Protein AF-0000000076528790 (afdb_homodimer)

Organism: NCBI:txid131109

Solvent-accessible surface area (backbone atoms only — not comparable to full-atom values): 33211 Å² total; per-residue (Å²): 126,52,73,64,54,51,55,30,66,31,27,39,60,75,48,36,68,69,49,49,46,66,62,28,54,82,44,42,35,68,29,70,51,53,74,37,47,68,87,52,66,35,19,29,32,58,19,87,61,28,34,39,35,37,36,40,44,66,43,31,61,79,72,70,45,43,78,82,74,33,52,35,32,31,48,17,16,27,56,34,27,64,40,42,25,25,30,7,20,29,22,10,48,35,32,35,31,35,38,25,38,29,34,31,50,77,42,40,38,38,42,55,38,31,18,30,42,13,31,31,61,39,24,52,87,64,48,24,8,50,34,40,51,32,80,40,68,38,91,52,49,31,43,32,39,35,27,35,18,40,47,77,77,50,76,73,24,44,38,46,40,44,48,64,62,18,33,25,33,40,28,61,63,51,16,37,14,36,49,11,47,52,40,45,75,57,47,32,54,43,75,74,42,50,72,68,45,50,73,62,39,48,49,15,36,44,26,45,42,32,29,74,36,50,50,70,48,22,36,47,39,42,72,52,45,34,33,10,23,35,44,27,52,64,7,51,47,46,45,50,32,48,30,12,54,58,28,58,19,25,33,34,30,55,49,44,90,38,78,70,39,26,62,48,30,62,59,33,24,61,40,33,45,53,46,44,67,36,86,78,34,67,87,57,77,56,30,60,57,50,17,46,45,23,41,39,41,18,26,48,29,30,12,40,40,33,23,26,46,64,86,32,59,89,65,54,51,90,69,47,42,64,43,33,35,28,36,67,49,52,92,94,45,62,49,38,50,26,41,69,82,33,69,72,60,93,78,49,69,58,67,77,67,122,125,53,74,65,53,51,56,29,65,32,27,39,61,74,47,36,69,68,49,48,46,66,63,29,53,82,45,44,35,69,28,70,51,54,75,37,46,67,88,51,66,38,20,30,33,58,20,87,61,28,34,39,35,37,37,39,43,66,42,30,61,79,73,72,45,44,78,82,74,34,53,33,32,31,47,18,16,27,56,33,26,62,40,42,23,25,31,8,20,29,22,10,48,35,32,34,30,36,38,24,39,29,35,32,51,77,42,39,37,38,43,54,37,32,19,30,42,12,32,31,59,40,23,53,87,65,48,24,9,49,35,40,52,32,81,42,68,38,90,52,49,33,43,34,38,33,28,36,17,39,46,77,77,50,76,73,26,43,39,45,41,43,48,64,62,16,33,27,32,41,29,60,62,50,17,39,13,35,50,11,46,51,39,44,74,55,46,32,55,43,76,73,43,50,71,70,44,50,74,62,40,49,49,15,35,45,27,45,42,33,29,74,38,50,48,70,47,20,35,47,39,42,73,53,47,35,33,10,22,34,42,27,52,64,8,49,46,46,46,50,32,49,30,13,54,59,27,58,19,24,33,34,29,55,49,46,90,37,78,72,39,25,62,48,32,62,59,32,22,61,41,34,46,52,46,45,68,38,85,78,34,66,85,57,78,57,31,61,58,50,17,47,46,23,41,39,42,18,26,48,29,29,14,39,40,33,21,28,47,63,86,31,60,88,65,54,50,91,69,47,41,64,43,34,35,30,34,67,48,52,94,93,46,65,47,37,50,26,42,70,82,33,69,71,61,93,78,49,70,57,65,78,69,118

Sequence (708 aa):
MSTAEALRARTVAELGEEGLLALIAPRLPHAPGELVGSGDDCAVLSQPDARAVVSTDVLVEGHHFRTAWSTGRDVGRRAAAQNLADAAAMGARPTALVVGLVLPMTTRAGWVEDLASGLAEGCAPCGAGVVGGDLSAGESLVIAVTVLGDLEGRAPVLRSGARPGDAVVHAGTLGRSAAGLALLSAGAAAQGAARALSPVGRQCVEVFRAPRPPLAAGPALAACGAGAMMDVSDSLLRDAGRIARASGVVIDLEEPGRGALAGDLEALEPVAAELAGLPAVPPEPDPRALARRWVLTGGEDHGLLATVPPEAVPDLPDGARVIGSVRAPRDGEGARLLIDGAEPGPGAGWDHFGMSTAEALRARTVAELGEEGLLALIAPRLPHAPGELVGSGDDCAVLSQPDARAVVSTDVLVEGHHFRTAWSTGRDVGRRAAAQNLADAAAMGARPTALVVGLVLPMTTRAGWVEDLASGLAEGCAPCGAGVVGGDLSAGESLVIAVTVLGDLEGRAPVLRSGARPGDAVVHAGTLGRSAAGLALLSAGAAAQGAARALSPVGRQCVEVFRAPRPPLAAGPALAACGAGAMMDVSDSLLRDAGRIARASGVVIDLEEPGRGALAGDLEALEPVAAELAGLPAVPPEPDPRALARRWVLTGGEDHGLLATVPPEAVPDLPDGARVIGSVRAPRDGEGARLLIDGAEPGPGAGWDHFG

pLDDT: mean 93.61, std 11.08, range [26.19, 98.94]

Structure (mmCIF, N/CA/C/O backbone):
data_AF-0000000076528790-model_v1
#
loop_
_entity.id
_entity.type
_entity.pdbx_description
1 polymer 'Thiamine-monophosphate kinase'
#
loop_
_atom_site.group_PDB
_atom_site.id
_atom_site.type_symbol
_atom_site.label_atom_id
_atom_site.label_alt_id
_atom_site.label_comp_id
_atom_site.label_asym_id
_atom_site.label_entity_id
_atom_site.label_seq_id
_atom_site.pdbx_PDB_ins_code
_atom_site.Cartn_x
_atom_site.Cartn_y
_atom_site.Cartn_z
_atom_site.occupancy
_atom_site.B_iso_or_equiv
_atom_site.auth_seq_id
_atom_site.auth_comp_id
_atom_site.auth_asym_id
_atom_site.auth_atom_id
_atom_site.pdbx_PDB_model_num
ATOM 1 N N . MET A 1 1 ? 18.203 16.609 -29.078 1 63.22 1 MET A N 1
ATOM 2 C CA . MET A 1 1 ? 17.375 15.906 -28.094 1 63.22 1 MET A CA 1
ATOM 3 C C . MET A 1 1 ? 16.016 16.578 -27.953 1 63.22 1 MET A C 1
ATOM 5 O O . MET A 1 1 ? 15.93 17.781 -27.766 1 63.22 1 MET A O 1
ATOM 9 N N . SER A 1 2 ? 15.016 15.883 -28.297 1 80.75 2 SER A N 1
ATOM 10 C CA . SER A 1 2 ? 13.664 16.422 -28.203 1 80.75 2 SER A CA 1
ATOM 11 C C . SER A 1 2 ? 13.344 16.844 -26.766 1 80.75 2 SER A C 1
ATOM 13 O O . SER A 1 2 ? 14.031 16.422 -25.828 1 80.75 2 SER A O 1
ATOM 15 N N . THR A 1 3 ? 12.461 17.844 -26.656 1 80.44 3 THR A N 1
ATOM 16 C CA . THR A 1 3 ? 12.031 18.297 -25.328 1 80.44 3 THR A CA 1
ATOM 17 C C . THR A 1 3 ? 11.633 17.109 -24.453 1 80.44 3 THR A C 1
ATOM 19 O O . THR A 1 3 ? 11.961 17.062 -23.266 1 80.44 3 THR A O 1
ATOM 22 N N . ALA A 1 4 ? 11.148 16.219 -25.125 1 82.12 4 ALA A N 1
ATOM 23 C CA . ALA A 1 4 ? 10.727 15.023 -24.406 1 82.12 4 ALA A CA 1
ATOM 24 C C . ALA A 1 4 ? 11.93 14.211 -23.938 1 82.12 4 ALA A C 1
ATOM 26 O O . ALA A 1 4 ? 11.953 13.719 -22.812 1 82.12 4 ALA A O 1
ATOM 27 N N . GLU A 1 5 ? 12.852 14.07 -24.75 1 83.31 5 GLU A N 1
ATOM 28 C CA . GLU A 1 5 ? 14.047 13.32 -24.406 1 83.31 5 GLU A CA 1
ATOM 29 C C . GLU A 1 5 ? 14.828 14.023 -23.297 1 83.31 5 GLU A C 1
ATOM 31 O O . GLU A 1 5 ? 15.391 13.367 -22.406 1 83.31 5 GLU A O 1
ATOM 36 N N . ALA A 1 6 ? 14.773 15.367 -23.312 1 86.25 6 ALA A N 1
ATOM 37 C CA . ALA A 1 6 ? 15.469 16.156 -22.281 1 86.25 6 ALA A CA 1
ATOM 38 C C . ALA A 1 6 ? 14.805 15.984 -20.922 1 86.25 6 ALA A C 1
ATOM 40 O O . ALA A 1 6 ? 15.492 15.844 -19.906 1 86.25 6 ALA A O 1
ATOM 41 N N . LEU A 1 7 ? 13.547 15.922 -20.953 1 87.25 7 LEU A N 1
ATOM 42 C CA . LEU A 1 7 ? 12.789 15.742 -19.719 1 87.25 7 LEU A CA 1
ATOM 43 C C . LEU A 1 7 ? 13.039 14.359 -19.125 1 87.25 7 LEU A C 1
ATOM 45 O O . LEU A 1 7 ? 13.25 14.219 -17.922 1 87.25 7 LEU A O 1
ATOM 49 N N . ARG A 1 8 ? 13.156 13.383 -19.969 1 90.44 8 ARG A N 1
ATOM 50 C CA . ARG A 1 8 ? 13.344 12 -19.547 1 90.44 8 ARG A CA 1
ATOM 51 C C . ARG A 1 8 ? 14.75 11.789 -18.984 1 90.44 8 ARG A C 1
ATOM 53 O O . ARG A 1 8 ? 14.969 10.875 -18.188 1 90.44 8 ARG A O 1
ATOM 60 N N . ALA A 1 9 ? 15.617 12.547 -19.391 1 93.5 9 ALA A N 1
ATOM 61 C CA . ALA A 1 9 ? 17 12.398 -18.969 1 93.5 9 ALA A CA 1
ATOM 62 C C . ALA A 1 9 ? 17.25 13.062 -17.625 1 93.5 9 ALA A C 1
ATOM 64 O O . ALA A 1 9 ? 18.25 12.812 -16.969 1 93.5 9 ALA A O 1
ATOM 65 N N . ARG A 1 10 ? 16.297 13.922 -17.172 1 95.31 10 ARG A N 1
ATOM 66 C CA . ARG A 1 10 ? 16.422 14.578 -15.875 1 95.31 10 ARG A CA 1
ATOM 67 C C . ARG A 1 10 ? 16.25 13.578 -14.734 1 95.31 10 ARG A C 1
ATOM 69 O O . ARG A 1 10 ? 15.562 12.562 -14.898 1 95.31 10 ARG A O 1
ATOM 76 N N . THR A 1 11 ? 16.922 13.859 -13.648 1 96.75 11 THR A N 1
ATOM 77 C CA . THR A 1 11 ? 16.75 13.039 -12.453 1 96.75 11 THR A CA 1
ATOM 78 C C . THR A 1 11 ? 15.516 13.461 -11.664 1 96.75 11 THR A C 1
ATOM 80 O O . THR A 1 11 ? 14.969 14.539 -11.898 1 96.75 11 THR A O 1
ATOM 83 N N . VAL A 1 12 ? 15.094 12.594 -10.758 1 95.19 12 VAL A N 1
ATOM 84 C CA . VAL A 1 12 ? 13.984 12.875 -9.859 1 95.19 12 VAL A CA 1
ATOM 85 C C . VAL A 1 12 ? 14.289 14.125 -9.039 1 95.19 12 VAL A C 1
ATOM 87 O O . VAL A 1 12 ? 13.406 14.961 -8.82 1 95.19 12 VAL A O 1
ATOM 90 N N . ALA A 1 13 ? 15.5 14.266 -8.672 1 94.81 13 ALA A N 1
ATOM 91 C CA . ALA A 1 13 ? 15.922 15.445 -7.914 1 94.81 13 ALA A CA 1
ATOM 92 C C . ALA A 1 13 ? 15.703 16.719 -8.719 1 94.81 13 ALA A C 1
ATOM 94 O O . ALA A 1 13 ? 15.234 17.719 -8.188 1 94.81 13 ALA A O 1
ATOM 95 N N . GLU A 1 14 ? 16.031 16.641 -9.93 1 95.38 14 GLU A N 1
ATOM 96 C CA . GLU A 1 14 ? 15.961 17.812 -10.805 1 95.38 14 GLU A CA 1
ATOM 97 C C . GLU A 1 14 ? 14.516 18.156 -11.156 1 95.38 14 GLU A C 1
ATOM 99 O O . GLU A 1 14 ? 14.141 19.328 -11.242 1 95.38 14 GLU A O 1
ATOM 104 N N . LEU A 1 15 ? 13.766 17.172 -11.359 1 94.31 15 LEU A N 1
ATOM 105 C CA . LEU A 1 15 ? 12.398 17.359 -11.836 1 94.31 15 LEU A CA 1
ATOM 106 C C . LEU A 1 15 ? 11.469 17.75 -10.688 1 94.31 15 LEU A C 1
ATOM 108 O O . LEU A 1 15 ? 10.508 18.5 -10.883 1 94.31 15 LEU A O 1
ATOM 112 N N . GLY A 1 16 ? 11.75 17.219 -9.492 1 93.31 16 GLY A N 1
ATOM 113 C CA . GLY A 1 16 ? 10.875 17.438 -8.352 1 93.31 16 GLY A CA 1
ATOM 114 C C . GLY A 1 16 ? 9.602 16.609 -8.414 1 93.31 16 GLY A C 1
ATOM 115 O O . GLY A 1 16 ? 9.32 15.969 -9.43 1 93.31 16 GLY A O 1
ATOM 116 N N . GLU A 1 17 ? 8.867 16.672 -7.34 1 92.12 17 GLU A N 1
ATOM 117 C CA . GLU A 1 17 ? 7.656 15.859 -7.215 1 92.12 17 GLU A CA 1
ATOM 118 C C . GLU A 1 17 ? 6.602 16.281 -8.234 1 92.12 17 GLU A C 1
ATOM 120 O O . GLU A 1 17 ? 6.027 15.438 -8.93 1 92.12 17 GLU A O 1
ATOM 125 N N . GLU A 1 18 ? 6.324 17.484 -8.289 1 90.5 18 GLU A N 1
ATOM 126 C CA . GLU A 1 18 ? 5.305 17.984 -9.203 1 90.5 18 GLU A CA 1
ATOM 127 C C . GLU A 1 18 ? 5.648 17.656 -10.648 1 90.5 18 GLU A C 1
ATOM 129 O O . GLU A 1 18 ? 4.777 17.25 -11.422 1 90.5 18 GLU A O 1
ATOM 134 N N . GLY A 1 19 ? 6.891 17.906 -11.008 1 93.88 19 GLY A N 1
ATOM 135 C CA . GLY A 1 19 ? 7.328 17.562 -12.352 1 93.88 19 GLY A CA 1
ATOM 136 C C . GLY A 1 19 ? 7.211 16.078 -12.672 1 93.88 19 GLY A C 1
ATOM 137 O O . GLY A 1 19 ? 6.797 15.711 -13.766 1 93.88 19 GLY A O 1
ATOM 138 N N . LEU A 1 20 ? 7.543 15.273 -11.719 1 95.75 20 LEU A N 1
ATOM 139 C CA . LEU A 1 20 ? 7.473 13.828 -11.906 1 95.75 20 LEU A CA 1
ATOM 140 C C . LEU A 1 20 ? 6.027 13.367 -12.062 1 95.75 20 LEU A C 1
ATOM 142 O O . LEU A 1 20 ? 5.723 12.547 -12.922 1 95.75 20 LEU A O 1
ATOM 146 N N . LEU A 1 21 ? 5.152 13.914 -11.266 1 94.56 21 LEU A N 1
ATOM 147 C CA . LEU A 1 21 ? 3.736 13.57 -11.344 1 94.56 21 LEU A CA 1
ATOM 148 C C . LEU A 1 21 ? 3.152 13.969 -12.695 1 94.56 21 LEU A C 1
ATOM 150 O O . LEU A 1 21 ? 2.359 13.227 -13.281 1 94.56 21 LEU A O 1
ATOM 154 N N . ALA A 1 22 ? 3.533 15.102 -13.141 1 94.31 22 ALA A N 1
ATOM 155 C CA . ALA A 1 22 ? 3.061 15.562 -14.445 1 94.31 22 ALA A CA 1
ATOM 156 C C . ALA A 1 22 ? 3.486 14.602 -15.555 1 94.31 22 ALA A C 1
ATOM 158 O O . ALA A 1 22 ? 2.762 14.422 -16.531 1 94.31 22 ALA A O 1
ATOM 159 N N . LEU A 1 23 ? 4.609 14.039 -15.352 1 94.94 23 LEU A N 1
ATOM 160 C CA . LEU A 1 23 ? 5.168 13.133 -16.344 1 94.94 23 LEU A CA 1
ATOM 161 C C . LEU A 1 23 ? 4.449 11.789 -16.328 1 94.94 23 LEU A C 1
ATOM 163 O O . LEU A 1 23 ? 4.195 11.195 -17.375 1 94.94 23 LEU A O 1
ATOM 167 N N . ILE A 1 24 ? 4.016 11.297 -15.172 1 96.38 24 ILE A N 1
ATOM 168 C CA . ILE A 1 24 ? 3.562 9.914 -15.086 1 96.38 24 ILE A CA 1
ATOM 169 C C . ILE A 1 24 ? 2.037 9.867 -15.086 1 96.38 24 ILE A C 1
ATOM 171 O O . ILE A 1 24 ? 1.439 8.883 -15.523 1 96.38 24 ILE A O 1
ATOM 175 N N . ALA A 1 25 ? 1.4 10.906 -14.703 1 94.75 25 ALA A N 1
ATOM 176 C CA . ALA A 1 25 ? -0.048 10.914 -14.516 1 94.75 25 ALA A CA 1
ATOM 177 C C . ALA A 1 25 ? -0.774 10.547 -15.805 1 94.75 25 ALA A C 1
ATOM 179 O O . ALA A 1 25 ? -1.688 9.719 -15.797 1 94.75 25 ALA A O 1
ATOM 180 N N . PRO A 1 26 ? -0.364 11.07 -16.906 1 95.62 26 PRO A N 1
ATOM 181 C CA . PRO A 1 26 ? -1.082 10.781 -18.156 1 95.62 26 PRO A CA 1
ATOM 182 C C . PRO A 1 26 ? -0.95 9.32 -18.578 1 95.62 26 PRO A C 1
ATOM 184 O O . PRO A 1 26 ? -1.69 8.859 -19.453 1 95.62 26 PRO A O 1
ATOM 187 N N . ARG A 1 27 ? -0.041 8.57 -18.031 1 96.94 27 ARG A N 1
ATOM 188 C CA . ARG A 1 27 ? 0.221 7.191 -18.422 1 96.94 27 ARG A CA 1
ATOM 189 C C . ARG A 1 27 ? -0.619 6.215 -17.609 1 96.94 27 ARG A C 1
ATOM 191 O O . ARG A 1 27 ? -0.752 5.043 -17.984 1 96.94 27 ARG A O 1
ATOM 198 N N . LEU A 1 28 ? -1.114 6.668 -16.547 1 97.75 28 LEU A N 1
ATOM 199 C CA . LEU A 1 28 ? -1.806 5.773 -15.617 1 97.75 28 LEU A CA 1
ATOM 200 C C . LEU A 1 28 ? -3.275 5.629 -16 1 97.75 28 LEU A C 1
ATOM 202 O O . LEU A 1 28 ? -3.965 6.625 -16.219 1 97.75 28 LEU A O 1
ATOM 206 N N . PRO A 1 29 ? -3.713 4.391 -16.094 1 98 29 PRO A N 1
ATOM 207 C CA . PRO A 1 29 ? -5.094 4.156 -16.516 1 98 29 PRO A CA 1
ATOM 208 C C . PRO A 1 29 ? -6.109 4.453 -15.414 1 98 29 PRO A C 1
ATOM 210 O O . PRO A 1 29 ? -5.801 4.305 -14.227 1 98 29 PRO A O 1
ATOM 213 N N . HIS A 1 30 ? -7.301 4.812 -15.805 1 97.38 30 HIS A N 1
ATOM 214 C CA . HIS A 1 30 ? -8.438 4.953 -14.898 1 97.38 30 HIS A CA 1
ATOM 215 C C . HIS A 1 30 ? -9.086 3.602 -14.617 1 97.38 30 HIS A C 1
ATOM 217 O O . HIS A 1 30 ? -9.055 2.703 -15.461 1 97.38 30 HIS A O 1
ATOM 223 N N . ALA A 1 31 ? -9.57 3.465 -13.422 1 97.06 31 ALA A N 1
ATOM 224 C CA . ALA A 1 31 ? -10.32 2.264 -13.07 1 97.06 31 ALA A CA 1
ATOM 225 C C . ALA A 1 31 ? -11.781 2.387 -13.5 1 97.06 31 ALA A C 1
ATOM 227 O O . ALA A 1 31 ? -12.328 3.488 -13.539 1 97.06 31 ALA A O 1
ATOM 228 N N . PRO A 1 32 ? -12.32 1.122 -13.703 1 92.25 32 PRO A N 1
ATOM 229 C CA . PRO A 1 32 ? -13.781 1.163 -13.812 1 92.25 32 PRO A CA 1
ATOM 230 C C . PRO A 1 32 ? -14.453 1.572 -12.508 1 92.25 32 PRO A C 1
ATOM 232 O O . PRO A 1 32 ? -14 1.188 -11.43 1 92.25 32 PRO A O 1
ATOM 235 N N . GLY A 1 33 ? -15.25 2.436 -12.461 1 95.81 33 GLY A N 1
ATOM 236 C CA . GLY A 1 33 ? -15.961 2.832 -11.258 1 95.81 33 GLY A CA 1
ATOM 237 C C . GLY A 1 33 ? -15.234 3.895 -10.453 1 95.81 33 GLY A C 1
ATOM 238 O O . GLY A 1 33 ? -15.508 4.078 -9.266 1 95.81 33 GLY A O 1
ATOM 239 N N . GLU A 1 34 ? -14.203 4.348 -11.031 1 97.81 34 GLU A N 1
ATOM 240 C CA . GLU A 1 34 ? -13.492 5.461 -10.406 1 97.81 34 GLU A CA 1
ATOM 241 C C . GLU A 1 34 ? -14.391 6.691 -10.289 1 97.81 34 GLU A C 1
ATOM 243 O O . GLU A 1 34 ? -14.703 7.332 -11.289 1 97.81 34 GLU A O 1
ATOM 248 N N . LEU A 1 35 ? -14.828 6.984 -9.094 1 98.38 35 LEU A N 1
ATOM 249 C CA . LEU A 1 35 ? -15.695 8.125 -8.844 1 98.38 35 LEU A CA 1
ATOM 250 C C . LEU A 1 35 ? -14.883 9.383 -8.57 1 98.38 35 LEU A C 1
ATOM 252 O O . LEU A 1 35 ? -15.258 10.484 -8.984 1 98.38 35 LEU A O 1
ATOM 256 N N . VAL A 1 36 ? -13.883 9.312 -7.75 1 97.88 36 VAL A N 1
ATOM 257 C CA . VAL A 1 36 ? -12.852 10.312 -7.504 1 97.88 36 VAL A CA 1
ATOM 258 C C . VAL A 1 36 ? -11.477 9.711 -7.762 1 97.88 36 VAL A C 1
ATOM 260 O O . VAL A 1 36 ? -11.125 8.672 -7.191 1 97.88 36 VAL A O 1
ATOM 263 N N . GLY A 1 37 ? -10.742 10.234 -8.688 1 94.5 37 GLY A N 1
ATOM 264 C CA . GLY A 1 37 ? -9.406 9.742 -9.016 1 94.5 37 GLY A CA 1
ATOM 265 C C . GLY A 1 37 ? -8.305 10.461 -8.258 1 94.5 37 GLY A C 1
ATOM 266 O O . GLY A 1 37 ? -8.547 11.008 -7.176 1 94.5 37 GLY A O 1
ATOM 267 N N . SER A 1 38 ? -7.133 10.414 -8.789 1 92.69 38 SER A N 1
ATOM 268 C CA . SER A 1 38 ? -5.973 11.07 -8.195 1 92.69 38 SER A CA 1
ATOM 269 C C . SER A 1 38 ? -6.168 12.586 -8.117 1 92.69 38 SER A C 1
ATOM 271 O O . SER A 1 38 ? -6.715 13.188 -9.047 1 92.69 38 SER A O 1
ATOM 273 N N . GLY A 1 39 ? -5.691 13.172 -6.992 1 92.25 39 GLY A N 1
ATOM 274 C CA . GLY A 1 39 ? -5.754 14.617 -6.879 1 92.25 39 GLY A CA 1
ATOM 275 C C . GLY A 1 39 ? -6.363 15.086 -5.574 1 92.25 39 GLY A C 1
ATOM 276 O O . GLY A 1 39 ? -6.262 16.266 -5.223 1 92.25 39 GLY A O 1
ATOM 277 N N . ASP A 1 40 ? -7.051 14.219 -4.902 1 97.44 40 ASP A N 1
ATOM 278 C CA . ASP A 1 40 ? -7.598 14.461 -3.57 1 97.44 40 ASP A CA 1
ATOM 279 C C . ASP A 1 40 ? -6.891 13.602 -2.521 1 97.44 40 ASP A C 1
ATOM 281 O O . ASP A 1 40 ? -5.918 12.914 -2.828 1 97.44 40 ASP A O 1
ATOM 285 N N . ASP A 1 41 ? -7.32 13.727 -1.273 1 98.06 41 ASP A N 1
ATOM 286 C CA . ASP A 1 41 ? -6.656 12.977 -0.211 1 98.06 41 ASP A CA 1
ATOM 287 C C . ASP A 1 41 ? -6.816 11.477 -0.417 1 98.06 41 ASP A C 1
ATOM 289 O O . ASP A 1 41 ? -5.957 10.688 -0.01 1 98.06 41 ASP A O 1
ATOM 293 N N . CYS A 1 42 ? -7.953 11.078 -0.999 1 98.69 42 CYS A N 1
ATOM 294 C CA . CYS A 1 42 ? -8.219 9.695 -1.364 1 98.69 42 CYS A CA 1
ATOM 295 C C . CYS A 1 42 ? -8.883 9.609 -2.732 1 98.69 42 CYS A C 1
ATOM 297 O O . CYS A 1 42 ? -9.508 10.57 -3.186 1 98.69 42 CYS A O 1
ATOM 299 N N . ALA A 1 43 ? -8.688 8.477 -3.367 1 98.75 43 ALA A N 1
ATOM 300 C CA . ALA A 1 43 ? -9.609 8.078 -4.43 1 98.75 43 ALA A CA 1
ATOM 301 C C . ALA A 1 43 ? -10.883 7.473 -3.855 1 98.75 43 ALA A C 1
ATOM 303 O O . ALA A 1 43 ? -10.906 7.023 -2.705 1 98.75 43 ALA A O 1
ATOM 304 N N . VAL A 1 44 ? -11.922 7.566 -4.613 1 98.81 44 VAL A N 1
ATOM 305 C CA . VAL A 1 44 ? -13.18 6.906 -4.273 1 98.81 44 VAL A CA 1
ATOM 306 C C . VAL A 1 44 ? -13.586 5.957 -5.398 1 98.81 44 VAL A C 1
ATOM 308 O O . VAL A 1 44 ? -13.68 6.363 -6.559 1 98.81 44 VAL A O 1
ATOM 311 N N . LEU A 1 45 ? -13.773 4.73 -5.035 1 98.44 45 LEU A N 1
ATOM 312 C CA . LEU A 1 45 ? -14.094 3.688 -6 1 98.44 45 LEU A CA 1
ATOM 313 C C . LEU A 1 45 ? -15.469 3.094 -5.715 1 98.44 45 LEU A C 1
ATOM 315 O O . LEU A 1 45 ? -15.82 2.854 -4.559 1 98.44 45 LEU A O 1
ATOM 319 N N . SER A 1 46 ? -16.203 2.871 -6.789 1 98 46 SER A N 1
ATOM 320 C CA . SER A 1 46 ? -17.438 2.096 -6.645 1 98 46 SER A CA 1
ATOM 321 C C . SER A 1 46 ? -17.125 0.644 -6.285 1 98 46 SER A C 1
ATOM 323 O O . SER A 1 46 ? -16.188 0.052 -6.812 1 98 46 SER A O 1
ATOM 325 N N . GLN A 1 47 ? -17.844 0.128 -5.336 1 96.81 47 GLN A N 1
ATOM 326 C CA . GLN A 1 47 ? -17.859 -1.278 -4.945 1 96.81 47 GLN A CA 1
ATOM 327 C C . GLN A 1 47 ? -19.266 -1.851 -5.004 1 96.81 47 GLN A C 1
ATOM 329 O O . GLN A 1 47 ? -19.891 -2.08 -3.967 1 96.81 47 GLN A O 1
ATOM 334 N N . PRO A 1 48 ? -19.719 -2.176 -6.145 1 94.81 48 PRO A N 1
ATOM 335 C CA . PRO A 1 48 ? -21.125 -2.51 -6.312 1 94.81 48 PRO A CA 1
ATOM 336 C C . PRO A 1 48 ? -21.547 -3.73 -5.496 1 94.81 48 PRO A C 1
ATOM 338 O O . PRO A 1 48 ? -22.719 -3.861 -5.129 1 94.81 48 PRO A O 1
ATOM 341 N N . ASP A 1 49 ? -20.672 -4.594 -5.227 1 93.69 49 ASP A N 1
ATOM 342 C CA . ASP A 1 49 ? -20.969 -5.801 -4.461 1 93.69 49 ASP A CA 1
ATOM 343 C C . ASP A 1 49 ? -20.922 -5.527 -2.961 1 93.69 49 ASP A C 1
ATOM 345 O O . ASP A 1 49 ? -20.984 -6.457 -2.152 1 93.69 49 ASP A O 1
ATOM 349 N N . ALA A 1 50 ? -20.734 -4.367 -2.494 1 96.94 50 ALA A N 1
ATOM 350 C CA . ALA A 1 50 ? -20.656 -3.893 -1.115 1 96.94 50 ALA A CA 1
ATOM 351 C C . ALA A 1 50 ? -19.516 -4.574 -0.362 1 96.94 50 ALA A C 1
ATOM 353 O O . ALA A 1 50 ? -19.578 -4.711 0.862 1 96.94 50 ALA A O 1
ATOM 354 N N . ARG A 1 51 ? -18.562 -5.098 -1.047 1 98 51 ARG A N 1
ATOM 355 C CA . ARG A 1 51 ? -17.344 -5.656 -0.491 1 98 51 ARG A CA 1
ATOM 356 C C . ARG A 1 51 ? -16.125 -5.195 -1.281 1 98 51 ARG A C 1
ATOM 358 O O . ARG A 1 51 ? -16.234 -4.863 -2.463 1 98 51 ARG A O 1
ATOM 365 N N . ALA A 1 52 ? -15.023 -5.172 -0.624 1 97.06 52 ALA A N 1
ATOM 366 C CA . ALA A 1 52 ? -13.742 -4.926 -1.277 1 97.06 52 ALA A CA 1
ATOM 367 C C . ALA A 1 52 ? -12.75 -6.051 -0.988 1 97.06 52 ALA A C 1
ATOM 369 O O . ALA A 1 52 ? -12.562 -6.438 0.167 1 97.06 52 ALA A O 1
ATOM 370 N N . VAL A 1 53 ? -12.227 -6.668 -2.002 1 98.38 53 VAL A N 1
ATOM 371 C CA . VAL A 1 53 ? -11.055 -7.539 -1.906 1 98.38 53 VAL A CA 1
ATOM 372 C C . VAL A 1 53 ? -9.781 -6.699 -1.942 1 98.38 53 VAL A C 1
ATOM 374 O O . VAL A 1 53 ? -9.617 -5.848 -2.818 1 98.38 53 VAL A O 1
ATOM 377 N N . VAL A 1 54 ? -8.852 -6.91 -0.949 1 98.81 54 VAL A N 1
ATOM 378 C CA . VAL A 1 54 ? -7.711 -6.004 -0.883 1 98.81 54 VAL A CA 1
ATOM 379 C C . VAL A 1 54 ? -6.457 -6.777 -0.485 1 98.81 54 VAL A C 1
ATOM 381 O O . VAL A 1 54 ? -6.512 -7.668 0.367 1 98.81 54 VAL A O 1
ATOM 384 N N . SER A 1 55 ? -5.344 -6.555 -1.096 1 98.75 55 SER A N 1
ATOM 385 C CA . SER A 1 55 ? -4.027 -7.074 -0.744 1 98.75 55 SER A CA 1
ATOM 386 C C . SER A 1 55 ? -2.928 -6.078 -1.101 1 98.75 55 SER A C 1
ATOM 388 O O . SER A 1 55 ? -3.156 -5.145 -1.87 1 98.75 55 SER A O 1
ATOM 390 N N . THR A 1 56 ? -1.797 -6.18 -0.471 1 98.81 56 THR A N 1
ATOM 391 C CA . THR A 1 56 ? -0.663 -5.316 -0.791 1 98.81 56 THR A CA 1
ATOM 392 C C . THR A 1 56 ? 0.627 -6.129 -0.868 1 98.81 56 THR A C 1
ATOM 394 O O . THR A 1 56 ? 0.789 -7.117 -0.149 1 98.81 56 THR A O 1
ATOM 397 N N . ASP A 1 57 ? 1.5 -5.742 -1.751 1 98.31 57 ASP A N 1
ATOM 398 C CA . ASP A 1 57 ? 2.836 -6.312 -1.902 1 98.31 57 ASP A CA 1
ATOM 399 C C . ASP A 1 57 ? 3.873 -5.219 -2.148 1 98.31 57 ASP A C 1
ATOM 401 O O . ASP A 1 57 ? 3.557 -4.172 -2.721 1 98.31 57 ASP A O 1
ATOM 405 N N . VAL A 1 58 ? 5.094 -5.535 -1.739 1 98.5 58 VAL A N 1
ATOM 406 C CA . VAL A 1 58 ? 6.195 -4.609 -1.991 1 98.5 58 VAL A CA 1
ATOM 407 C C . VAL A 1 58 ? 7.246 -5.285 -2.873 1 98.5 58 VAL A C 1
ATOM 409 O O . VAL A 1 58 ? 7.512 -6.48 -2.725 1 98.5 58 VAL A O 1
ATOM 412 N N . LEU A 1 59 ? 7.781 -4.551 -3.818 1 98.62 59 LEU A N 1
ATOM 413 C CA . LEU A 1 59 ? 8.938 -4.934 -4.617 1 98.62 59 LEU A CA 1
ATOM 414 C C . LEU A 1 59 ? 10.148 -4.07 -4.281 1 98.62 59 LEU A C 1
ATOM 416 O O . LEU A 1 59 ? 10.07 -2.84 -4.328 1 98.62 59 LEU A O 1
ATOM 420 N N . VAL A 1 60 ? 11.211 -4.703 -3.973 1 98.5 60 VAL A N 1
ATOM 421 C CA . VAL A 1 60 ? 12.422 -4.016 -3.545 1 98.5 60 VAL A CA 1
ATOM 422 C C . VAL A 1 60 ? 13.562 -4.32 -4.516 1 98.5 60 VAL A C 1
ATOM 424 O O . VAL A 1 60 ? 13.844 -5.488 -4.797 1 98.5 60 VAL A O 1
ATOM 427 N N . GLU A 1 61 ? 14.172 -3.271 -5.008 1 97.94 61 GLU A N 1
ATOM 428 C CA . GLU A 1 61 ? 15.336 -3.473 -5.863 1 97.94 61 GLU A CA 1
ATOM 429 C C . GLU A 1 61 ? 16.406 -4.32 -5.164 1 97.94 61 GLU A C 1
ATOM 431 O O . GLU A 1 61 ? 16.703 -4.102 -3.99 1 97.94 61 GLU A O 1
ATOM 436 N N . GLY A 1 62 ? 16.953 -5.262 -5.922 1 96.31 62 GLY A N 1
ATOM 437 C CA . GLY A 1 62 ? 17.969 -6.148 -5.375 1 96.31 62 GLY A CA 1
ATOM 438 C C . GLY A 1 62 ? 17.391 -7.418 -4.777 1 96.31 62 GLY A C 1
ATOM 439 O O . GLY A 1 62 ? 18.125 -8.383 -4.543 1 96.31 62 GLY A O 1
ATOM 440 N N . HIS A 1 63 ? 16.141 -7.41 -4.527 1 96.06 63 HIS A N 1
ATOM 441 C CA . HIS A 1 63 ? 15.477 -8.57 -3.941 1 96.06 63 HIS A CA 1
ATOM 442 C C . HIS A 1 63 ? 14.438 -9.148 -4.895 1 96.06 63 HIS A C 1
ATOM 444 O O . HIS A 1 63 ? 14.367 -10.367 -5.074 1 96.06 63 HIS A O 1
ATOM 450 N N . HIS A 1 64 ? 13.711 -8.312 -5.547 1 97.12 64 HIS A N 1
ATOM 451 C CA . HIS A 1 64 ? 12.633 -8.758 -6.422 1 97.12 64 HIS A CA 1
ATOM 452 C C . HIS A 1 64 ? 12.953 -8.461 -7.887 1 97.12 64 HIS A C 1
ATOM 454 O O . HIS A 1 64 ? 12.406 -9.094 -8.789 1 97.12 64 HIS A O 1
ATOM 460 N N . PHE A 1 65 ? 13.742 -7.477 -8.102 1 97.06 65 PHE A N 1
ATOM 461 C CA . PHE A 1 65 ? 14.227 -7.09 -9.422 1 97.06 65 PHE A CA 1
ATOM 462 C C . PHE A 1 65 ? 15.57 -6.383 -9.312 1 97.06 65 PHE A C 1
ATOM 464 O O . PHE A 1 65 ? 16 -6.016 -8.219 1 97.06 65 PHE A O 1
ATOM 471 N N . ARG A 1 66 ? 16.266 -6.277 -10.43 1 96.69 66 ARG A N 1
ATOM 472 C CA . ARG A 1 66 ? 17.453 -5.457 -10.586 1 96.69 66 ARG A CA 1
ATOM 473 C C . ARG A 1 66 ? 17.328 -4.539 -11.797 1 96.69 66 ARG A C 1
ATOM 475 O O . ARG A 1 66 ? 16.844 -4.949 -12.852 1 96.69 66 ARG A O 1
ATOM 482 N N . THR A 1 67 ? 17.859 -3.361 -11.57 1 95.81 67 THR A N 1
ATOM 483 C CA . THR A 1 67 ? 17.781 -2.404 -12.664 1 95.81 67 THR A CA 1
ATOM 484 C C . THR A 1 67 ? 18.734 -2.801 -13.797 1 95.81 67 THR A C 1
ATOM 486 O O . THR A 1 67 ? 18.547 -2.383 -14.938 1 95.81 67 THR A O 1
ATOM 489 N N . ALA A 1 68 ? 19.688 -3.686 -13.547 1 94.5 68 ALA A N 1
ATOM 490 C CA . ALA A 1 68 ? 20.578 -4.207 -14.57 1 94.5 68 ALA A CA 1
ATOM 491 C C . ALA A 1 68 ? 19.875 -5.262 -15.43 1 94.5 68 ALA A C 1
ATOM 493 O O . ALA A 1 68 ? 20.328 -5.57 -16.531 1 94.5 68 ALA A O 1
ATOM 494 N N . TRP A 1 69 ? 18.781 -5.824 -14.82 1 95.62 69 TRP A N 1
ATOM 495 C CA . TRP A 1 69 ? 18.109 -6.934 -15.492 1 95.62 69 TRP A CA 1
ATOM 496 C C . TRP A 1 69 ? 16.828 -6.461 -16.156 1 95.62 69 TRP A C 1
ATOM 498 O O . TRP A 1 69 ? 16.344 -7.078 -17.109 1 95.62 69 TRP A O 1
ATOM 508 N N . SER A 1 70 ? 16.234 -5.414 -15.609 1 96.88 70 SER A N 1
ATOM 509 C CA . SER A 1 70 ? 14.875 -5.039 -15.961 1 96.88 70 SER A CA 1
ATOM 510 C C . SER A 1 70 ? 14.75 -3.535 -16.172 1 96.88 70 SER A C 1
ATOM 512 O O . SER A 1 70 ? 15.336 -2.746 -15.43 1 96.88 70 SER A O 1
ATOM 514 N N . THR A 1 71 ? 14.008 -3.168 -17.219 1 97.38 71 THR A N 1
ATOM 515 C CA . THR A 1 71 ? 13.656 -1.769 -17.438 1 97.38 71 THR A CA 1
ATOM 516 C C . THR A 1 71 ? 12.562 -1.326 -16.484 1 97.38 71 THR A C 1
ATOM 518 O O . THR A 1 71 ? 11.961 -2.154 -15.797 1 97.38 71 THR A O 1
ATOM 521 N N . GLY A 1 72 ? 12.367 0.006 -16.422 1 98.5 72 GLY A N 1
ATOM 522 C CA . GLY A 1 72 ? 11.234 0.492 -15.656 1 98.5 72 GLY A CA 1
ATOM 523 C C . GLY A 1 72 ? 9.914 -0.11 -16.094 1 98.5 72 GLY A C 1
ATOM 524 O O . GLY A 1 72 ? 9.07 -0.444 -15.266 1 98.5 72 GLY A O 1
ATOM 525 N N . ARG A 1 73 ? 9.758 -0.291 -17.375 1 98.69 73 ARG A N 1
ATOM 526 C CA . ARG A 1 73 ? 8.547 -0.866 -17.938 1 98.69 73 ARG A CA 1
ATOM 527 C C . ARG A 1 73 ? 8.344 -2.301 -17.469 1 98.69 73 ARG A C 1
ATOM 529 O O . ARG A 1 73 ? 7.238 -2.686 -17.094 1 98.69 73 ARG A O 1
ATOM 536 N N . ASP A 1 74 ? 9.422 -3.08 -17.438 1 98.62 74 ASP A N 1
ATOM 537 C CA . ASP A 1 74 ? 9.367 -4.441 -16.922 1 98.62 74 ASP A CA 1
ATOM 538 C C . ASP A 1 74 ? 8.906 -4.461 -15.469 1 98.62 74 ASP A C 1
ATOM 540 O O . ASP A 1 74 ? 8.023 -5.242 -15.102 1 98.62 74 ASP A O 1
ATOM 544 N N . VAL A 1 75 ? 9.469 -3.584 -14.688 1 98.81 75 VAL A N 1
ATOM 545 C CA . VAL A 1 75 ? 9.188 -3.555 -13.258 1 98.81 75 VAL A CA 1
ATOM 546 C C . VAL A 1 75 ? 7.742 -3.125 -13.016 1 98.81 75 VAL A C 1
ATOM 548 O O . VAL A 1 75 ? 7.066 -3.658 -12.133 1 98.81 75 VAL A O 1
ATOM 551 N N . GLY A 1 76 ? 7.262 -2.158 -13.789 1 98.88 76 GLY A N 1
ATOM 552 C CA . GLY A 1 76 ? 5.863 -1.777 -13.711 1 98.88 76 GLY A CA 1
ATOM 553 C C . GLY A 1 76 ? 4.914 -2.926 -14 1 98.88 76 GLY A C 1
ATOM 554 O O . GLY A 1 76 ? 3.949 -3.143 -13.266 1 98.88 76 GLY A O 1
ATOM 555 N N . ARG A 1 77 ? 5.211 -3.66 -15.055 1 98.88 77 ARG A N 1
ATOM 556 C CA . ARG A 1 77 ? 4.395 -4.816 -15.414 1 98.88 77 ARG A CA 1
ATOM 557 C C . ARG A 1 77 ? 4.434 -5.875 -14.312 1 98.88 77 ARG A C 1
ATOM 559 O O . ARG A 1 77 ? 3.404 -6.469 -13.984 1 98.88 77 ARG A O 1
ATOM 566 N N . ARG A 1 78 ? 5.602 -6.129 -13.789 1 98.81 78 ARG A N 1
ATOM 567 C CA . ARG A 1 78 ? 5.766 -7.109 -12.719 1 98.81 78 ARG A CA 1
ATOM 568 C C . ARG A 1 78 ? 4.957 -6.711 -11.484 1 98.81 78 ARG A C 1
ATOM 570 O O . ARG A 1 78 ? 4.273 -7.547 -10.883 1 98.81 78 ARG A O 1
ATOM 577 N N . ALA A 1 79 ? 5.07 -5.453 -11.133 1 98.88 79 ALA A N 1
ATOM 578 C CA . ALA A 1 79 ? 4.367 -4.941 -9.953 1 98.88 79 ALA A CA 1
ATOM 579 C C . ALA A 1 79 ? 2.859 -5.105 -10.109 1 98.88 79 ALA A C 1
ATOM 581 O O . ALA A 1 79 ? 2.18 -5.535 -9.172 1 98.88 79 ALA A O 1
ATOM 582 N N . ALA A 1 80 ? 2.357 -4.785 -11.25 1 98.88 80 ALA A N 1
ATOM 583 C CA . ALA A 1 80 ? 0.931 -4.969 -11.508 1 98.88 80 ALA A CA 1
ATOM 584 C C . ALA A 1 80 ? 0.547 -6.445 -11.445 1 98.88 80 ALA A C 1
ATOM 586 O O . ALA A 1 80 ? -0.415 -6.812 -10.766 1 98.88 80 ALA A O 1
ATOM 587 N N . ALA A 1 81 ? 1.316 -7.234 -12.078 1 98.69 81 ALA A N 1
ATOM 588 C CA . ALA A 1 81 ? 1.001 -8.648 -12.25 1 98.69 81 ALA A CA 1
ATOM 589 C C . ALA A 1 81 ? 0.846 -9.344 -10.898 1 98.69 81 ALA A C 1
ATOM 591 O O . ALA A 1 81 ? -0.141 -10.047 -10.664 1 98.69 81 ALA A O 1
ATOM 592 N N . GLN A 1 82 ? 1.814 -9.203 -10.047 1 98 82 GLN A N 1
ATOM 593 C CA . GLN A 1 82 ? 1.815 -9.914 -8.773 1 98 82 GLN A CA 1
ATOM 594 C C . GLN A 1 82 ? 0.613 -9.523 -7.922 1 98 82 GLN A C 1
ATOM 596 O O . GLN A 1 82 ? 0.012 -10.367 -7.258 1 98 82 GLN A O 1
ATOM 601 N N . ASN A 1 83 ? 0.219 -8.273 -7.922 1 98.81 83 ASN A N 1
ATOM 602 C CA . ASN A 1 83 ? -0.9 -7.805 -7.113 1 98.81 83 ASN A CA 1
ATOM 603 C C . ASN A 1 83 ? -2.24 -8.18 -7.738 1 98.81 83 ASN A C 1
ATOM 605 O O . ASN A 1 83 ? -3.156 -8.609 -7.039 1 98.81 83 ASN A O 1
ATOM 609 N N . LEU A 1 84 ? -2.34 -8.023 -9.023 1 98.94 84 LEU A N 1
ATOM 610 C CA . LEU A 1 84 ? -3.58 -8.383 -9.703 1 98.94 84 LEU A CA 1
ATOM 611 C C . LEU A 1 84 ? -3.861 -9.875 -9.57 1 98.94 84 LEU A C 1
ATOM 613 O O . LEU A 1 84 ? -5.02 -10.289 -9.469 1 98.94 84 LEU A O 1
ATOM 617 N N . ALA A 1 85 ? -2.814 -10.664 -9.547 1 98.88 85 ALA A N 1
ATOM 618 C CA . ALA A 1 85 ? -2.953 -12.109 -9.383 1 98.88 85 ALA A CA 1
ATOM 619 C C . ALA A 1 85 ? -3.582 -12.445 -8.031 1 98.88 85 ALA A C 1
ATOM 621 O O . ALA A 1 85 ? -4.391 -13.367 -7.93 1 98.88 85 ALA A O 1
ATOM 622 N N . ASP A 1 86 ? -3.211 -11.719 -7.012 1 98.75 86 ASP A N 1
ATOM 623 C CA . ASP A 1 86 ? -3.789 -11.93 -5.688 1 98.75 86 ASP A CA 1
ATOM 624 C C . ASP A 1 86 ? -5.305 -11.758 -5.719 1 98.75 86 ASP A C 1
ATOM 626 O O . ASP A 1 86 ? -6.039 -12.578 -5.16 1 98.75 86 ASP A O 1
ATOM 630 N N . ALA A 1 87 ? -5.77 -10.695 -6.32 1 98.81 87 ALA A N 1
ATOM 631 C CA . ALA A 1 87 ? -7.211 -10.461 -6.402 1 98.81 87 ALA A CA 1
ATOM 632 C C . ALA A 1 87 ? -7.898 -11.562 -7.207 1 98.81 87 ALA A C 1
ATOM 634 O O . ALA A 1 87 ? -8.945 -12.078 -6.797 1 98.81 87 ALA A O 1
ATOM 635 N N . ALA A 1 88 ? -7.309 -11.891 -8.312 1 98.81 88 ALA A N 1
ATOM 636 C CA . ALA A 1 88 ? -7.879 -12.938 -9.156 1 98.81 88 ALA A CA 1
ATOM 637 C C . ALA A 1 88 ? -7.969 -14.266 -8.398 1 98.81 88 ALA A C 1
ATOM 639 O O . ALA A 1 88 ? -8.922 -15.023 -8.57 1 98.81 88 ALA A O 1
ATOM 640 N N . ALA A 1 89 ? -7.016 -14.539 -7.547 1 98.88 89 ALA A N 1
ATOM 641 C CA . ALA A 1 89 ? -6.934 -15.797 -6.812 1 98.88 89 ALA A CA 1
ATOM 642 C C . ALA A 1 89 ? -8.086 -15.93 -5.82 1 98.88 89 ALA A C 1
ATOM 644 O O . ALA A 1 89 ? -8.359 -17.016 -5.324 1 98.88 89 ALA A O 1
ATOM 645 N N . MET A 1 90 ? -8.734 -14.82 -5.52 1 98.81 90 MET A N 1
ATOM 646 C CA . MET A 1 90 ? -9.906 -14.836 -4.641 1 98.81 90 MET A CA 1
ATOM 647 C C . MET A 1 90 ? -11.18 -15.062 -5.438 1 98.81 90 MET A C 1
ATOM 649 O O . MET A 1 90 ? -12.273 -15.141 -4.863 1 98.81 90 MET A O 1
ATOM 653 N N . GLY A 1 91 ? -11.055 -15.172 -6.746 1 98.75 91 GLY A N 1
ATOM 654 C CA . GLY A 1 91 ? -12.211 -15.211 -7.625 1 98.75 91 GLY A CA 1
ATOM 655 C C . GLY A 1 91 ? -12.758 -13.836 -7.965 1 98.75 91 GLY A C 1
ATOM 656 O O . GLY A 1 91 ? -13.883 -13.711 -8.438 1 98.75 91 GLY A O 1
ATOM 657 N N . ALA A 1 92 ? -12.023 -12.805 -7.723 1 98.69 92 ALA A N 1
ATOM 658 C CA . ALA A 1 92 ? -12.453 -11.43 -7.953 1 98.69 92 ALA A CA 1
ATOM 659 C C . ALA A 1 92 ? -11.891 -10.891 -9.266 1 98.69 92 ALA A C 1
ATOM 661 O O . ALA A 1 92 ? -10.859 -11.367 -9.75 1 98.69 92 ALA A O 1
ATOM 662 N N . ARG A 1 93 ? -12.586 -9.984 -9.883 1 98.31 93 ARG A N 1
ATOM 663 C CA . ARG A 1 93 ? -12.016 -9.148 -10.938 1 98.31 93 ARG A CA 1
ATOM 664 C C . ARG A 1 93 ? -11.211 -7.996 -10.344 1 98.31 93 ARG A C 1
ATOM 666 O O . ARG A 1 93 ? -11.758 -7.148 -9.633 1 98.31 93 ARG A O 1
ATOM 673 N N . PRO A 1 94 ? -9.891 -7.938 -10.602 1 98.69 94 PRO A N 1
ATOM 674 C CA . PRO A 1 94 ? -9.148 -6.762 -10.133 1 98.69 94 PRO A CA 1
ATOM 675 C C . PRO A 1 94 ? -9.672 -5.461 -10.734 1 98.69 94 PRO A C 1
ATOM 677 O O . PRO A 1 94 ? -10 -5.41 -11.922 1 98.69 94 PRO A O 1
ATOM 680 N N . THR A 1 95 ? -9.719 -4.367 -9.914 1 98.5 95 THR A N 1
ATOM 681 C CA . THR A 1 95 ? -10.359 -3.16 -10.43 1 98.5 95 THR A CA 1
ATOM 682 C C . THR A 1 95 ? -9.406 -1.969 -10.344 1 98.5 95 THR A C 1
ATOM 684 O O . THR A 1 95 ? -9.461 -1.063 -11.18 1 98.5 95 THR A O 1
ATOM 687 N N . ALA A 1 96 ? -8.57 -1.952 -9.305 1 98.81 96 ALA A N 1
ATOM 688 C CA . ALA A 1 96 ? -7.773 -0.741 -9.125 1 98.81 96 ALA A CA 1
ATOM 689 C C . ALA A 1 96 ? -6.496 -1.037 -8.344 1 98.81 96 ALA A C 1
ATOM 691 O O . ALA A 1 96 ? -6.449 -1.984 -7.555 1 98.81 96 ALA A O 1
ATOM 692 N N . LEU A 1 97 ? -5.5 -0.248 -8.633 1 98.88 97 LEU A N 1
ATOM 693 C CA . LEU A 1 97 ? -4.258 -0.215 -7.867 1 98.88 97 LEU A CA 1
ATOM 694 C C . LEU A 1 97 ? -4.02 1.168 -7.273 1 98.88 97 LEU A C 1
ATOM 696 O O . LEU A 1 97 ? -4.367 2.18 -7.883 1 98.88 97 LEU A O 1
ATOM 700 N N . VAL A 1 98 ? -3.477 1.215 -6.055 1 98.88 98 VAL A N 1
ATOM 701 C CA . VAL A 1 98 ? -2.75 2.383 -5.57 1 98.88 98 VAL A CA 1
ATOM 702 C C . VAL A 1 98 ? -1.278 2.031 -5.367 1 98.88 98 VAL A C 1
ATOM 704 O O . VAL A 1 98 ? -0.949 0.899 -5.008 1 98.88 98 VAL A O 1
ATOM 707 N N . VAL A 1 99 ? -0.392 3.039 -5.645 1 98.88 99 VAL A N 1
ATOM 708 C CA . VAL A 1 99 ? 1.026 2.707 -5.738 1 98.88 99 VAL A CA 1
ATOM 709 C C . VAL A 1 99 ? 1.849 3.721 -4.945 1 98.88 99 VAL A C 1
ATOM 711 O O . VAL A 1 99 ? 1.727 4.93 -5.156 1 98.88 99 VAL A O 1
ATOM 714 N N . GLY A 1 100 ? 2.623 3.26 -3.973 1 98.69 100 GLY A N 1
ATOM 715 C CA . GLY A 1 100 ? 3.674 4.047 -3.35 1 98.69 100 GLY A CA 1
ATOM 716 C C . GLY A 1 100 ? 5.047 3.783 -3.941 1 98.69 100 GLY A C 1
ATOM 717 O O . GLY A 1 100 ? 5.461 2.629 -4.074 1 98.69 100 GLY A O 1
ATOM 718 N N . LEU A 1 101 ? 5.777 4.836 -4.32 1 98.69 101 LEU A N 1
ATOM 719 C CA . LEU A 1 101 ? 7.098 4.707 -4.926 1 98.69 101 LEU A CA 1
ATOM 720 C C . LEU A 1 101 ? 8.156 5.383 -4.062 1 98.69 101 LEU A C 1
ATOM 722 O O . LEU A 1 101 ? 8.008 6.547 -3.686 1 98.69 101 LEU A O 1
ATOM 726 N N . VAL A 1 102 ? 9.156 4.676 -3.699 1 98.62 102 VAL A N 1
ATOM 727 C CA . VAL A 1 102 ? 10.375 5.23 -3.115 1 98.62 102 VAL A CA 1
ATOM 728 C C . VAL A 1 102 ? 11.477 5.273 -4.168 1 98.62 102 VAL A C 1
ATOM 730 O O . VAL A 1 102 ? 11.797 4.254 -4.785 1 98.62 102 VAL A O 1
ATOM 733 N N . LEU A 1 103 ? 12.055 6.406 -4.367 1 98.31 103 LEU A N 1
ATOM 734 C CA . LEU A 1 103 ? 13 6.613 -5.461 1 98.31 103 LEU A CA 1
ATOM 735 C C . LEU A 1 103 ? 14.281 7.277 -4.957 1 98.31 103 LEU A C 1
ATOM 737 O O . LEU A 1 103 ? 14.219 8.32 -4.305 1 98.31 103 LEU A O 1
ATOM 741 N N . PRO A 1 104 ? 15.43 6.652 -5.312 1 97.38 104 PRO A N 1
ATOM 742 C CA . PRO A 1 104 ? 16.641 7.465 -5.184 1 97.38 104 PRO A CA 1
ATOM 743 C C . PRO A 1 104 ? 16.578 8.758 -5.996 1 97.38 104 PRO A C 1
ATOM 745 O O . PRO A 1 104 ? 16.047 8.766 -7.109 1 97.38 104 PRO A O 1
ATOM 748 N N . MET A 1 105 ? 17.141 9.773 -5.48 1 96.62 105 MET A N 1
ATOM 749 C CA . MET A 1 105 ? 17.078 11.094 -6.102 1 96.62 105 MET A CA 1
ATOM 750 C C . MET A 1 105 ? 17.797 11.094 -7.449 1 96.62 105 MET A C 1
ATOM 752 O O . MET A 1 105 ? 17.531 11.945 -8.297 1 96.62 105 MET A O 1
ATOM 756 N N . THR A 1 106 ? 18.656 10.102 -7.656 1 96.94 106 THR A N 1
ATOM 757 C CA . THR A 1 106 ? 19.453 10.016 -8.875 1 96.94 106 THR A CA 1
ATOM 758 C C . THR A 1 106 ? 18.688 9.258 -9.961 1 96.94 106 THR A C 1
ATOM 760 O O . THR A 1 106 ? 19.156 9.164 -11.102 1 96.94 106 THR A O 1
ATOM 763 N N . THR A 1 107 ? 17.531 8.711 -9.633 1 97.62 107 THR A N 1
ATOM 764 C CA . THR A 1 107 ? 16.75 7.961 -10.609 1 97.62 107 THR A CA 1
ATOM 765 C C . THR A 1 107 ? 16.344 8.859 -11.773 1 97.62 107 THR A C 1
ATOM 767 O O . THR A 1 107 ? 15.898 9.992 -11.57 1 97.62 107 THR A O 1
ATOM 770 N N . ARG A 1 108 ? 16.547 8.391 -13.008 1 97.19 108 ARG A N 1
ATOM 771 C CA . ARG A 1 108 ? 16.125 9.141 -14.188 1 97.19 108 ARG A CA 1
ATOM 772 C C . ARG A 1 108 ? 14.602 9.172 -14.305 1 97.19 108 ARG A C 1
ATOM 774 O O . ARG A 1 108 ? 13.938 8.148 -14.102 1 97.19 108 ARG A O 1
ATOM 781 N N . ALA A 1 109 ? 14.062 10.32 -14.625 1 97.62 109 ALA A N 1
ATOM 782 C CA . ALA A 1 109 ? 12.625 10.484 -14.789 1 97.62 109 ALA A CA 1
ATOM 783 C C . ALA A 1 109 ? 12.078 9.516 -15.836 1 97.62 109 ALA A C 1
ATOM 785 O O . ALA A 1 109 ? 10.953 9.023 -15.711 1 97.62 109 ALA A O 1
ATOM 786 N N . GLY A 1 110 ? 12.875 9.25 -16.828 1 97.75 110 GLY A N 1
ATOM 787 C CA . GLY A 1 110 ? 12.461 8.312 -17.859 1 97.75 110 GLY A CA 1
ATOM 788 C C . GLY A 1 110 ? 12.188 6.918 -17.328 1 97.75 110 GLY A C 1
ATOM 789 O O . GLY A 1 110 ? 11.297 6.223 -17.828 1 97.75 110 GLY A O 1
ATOM 790 N N . TRP A 1 111 ? 12.984 6.516 -16.375 1 97.81 111 TRP A N 1
ATOM 791 C CA . TRP A 1 111 ? 12.758 5.215 -15.758 1 97.81 111 TRP A CA 1
ATOM 792 C C . TRP A 1 111 ? 11.398 5.16 -15.07 1 97.81 111 TRP A C 1
ATOM 794 O O . TRP A 1 111 ? 10.68 4.164 -15.18 1 97.81 111 TRP A O 1
ATOM 804 N N . VAL A 1 112 ? 11.07 6.219 -14.398 1 98.44 112 VAL A N 1
ATOM 805 C CA . VAL A 1 112 ? 9.797 6.297 -13.688 1 98.44 112 VAL A CA 1
ATOM 806 C C . VAL A 1 112 ? 8.648 6.34 -14.695 1 98.44 112 VAL A C 1
ATOM 808 O O . VAL A 1 112 ? 7.602 5.719 -14.477 1 98.44 112 VAL A O 1
ATOM 811 N N . GLU A 1 113 ? 8.797 7.086 -15.719 1 98.38 113 GLU A N 1
ATOM 812 C CA . GLU A 1 113 ? 7.797 7.133 -16.781 1 98.38 113 GLU A CA 1
ATOM 813 C C . GLU A 1 113 ? 7.562 5.746 -17.375 1 98.38 113 GLU A C 1
ATOM 815 O O . GLU A 1 113 ? 6.418 5.352 -17.609 1 98.38 113 GLU A O 1
ATOM 820 N N . ASP A 1 114 ? 8.656 5.035 -17.625 1 98.62 114 ASP A N 1
ATOM 821 C CA . ASP A 1 114 ? 8.562 3.67 -18.141 1 98.62 114 ASP A CA 1
ATOM 822 C C . ASP A 1 114 ? 7.84 2.76 -17.141 1 98.62 114 ASP A C 1
ATOM 824 O O . ASP A 1 114 ? 7.055 1.899 -17.547 1 98.62 114 ASP A O 1
ATOM 828 N N . LEU A 1 115 ? 8.141 2.943 -15.914 1 98.81 115 LEU A N 1
ATOM 829 C CA . LEU A 1 115 ? 7.441 2.178 -14.883 1 98.81 115 LEU A CA 1
ATOM 830 C C . LEU A 1 115 ? 5.934 2.412 -14.969 1 98.81 115 LEU A C 1
ATOM 832 O O . LEU A 1 115 ? 5.152 1.46 -14.922 1 98.81 115 LEU A O 1
ATOM 836 N N . ALA A 1 116 ? 5.539 3.66 -15.062 1 98.75 116 ALA A N 1
ATOM 837 C CA . ALA A 1 116 ? 4.125 4.004 -15.172 1 98.75 116 ALA A CA 1
ATOM 838 C C . ALA A 1 116 ? 3.494 3.342 -16.391 1 98.75 116 ALA A C 1
ATOM 840 O O . ALA A 1 116 ? 2.387 2.805 -16.312 1 98.75 116 ALA A O 1
ATOM 841 N N . SER A 1 117 ? 4.199 3.361 -17.469 1 98.75 117 SER A N 1
ATOM 842 C CA . SER A 1 117 ? 3.713 2.699 -18.672 1 98.75 117 SER A CA 1
ATOM 843 C C . SER A 1 117 ? 3.568 1.196 -18.453 1 98.75 117 SER A C 1
ATOM 845 O O . SER A 1 117 ? 2.621 0.581 -18.953 1 98.75 117 SER A O 1
ATOM 847 N N . GLY A 1 118 ? 4.504 0.625 -17.781 1 98.88 118 GLY A N 1
ATOM 848 C CA . GLY A 1 118 ? 4.422 -0.788 -17.438 1 98.88 118 GLY A CA 1
ATOM 849 C C . GLY A 1 118 ? 3.227 -1.126 -16.562 1 98.88 118 GLY A C 1
ATOM 850 O O . GLY A 1 118 ? 2.57 -2.148 -16.781 1 98.88 118 GLY A O 1
ATOM 851 N N . LEU A 1 119 ? 2.998 -0.275 -15.578 1 98.88 119 LEU A N 1
ATOM 852 C CA . LEU A 1 119 ? 1.809 -0.464 -14.758 1 98.88 119 LEU A CA 1
ATOM 853 C C . LEU A 1 119 ? 0.55 -0.477 -15.617 1 98.88 119 LEU A C 1
ATOM 855 O O . LEU A 1 119 ? -0.317 -1.337 -15.445 1 98.88 119 LEU A O 1
ATOM 859 N N . ALA A 1 120 ? 0.468 0.438 -16.516 1 98.81 120 ALA A N 1
ATOM 860 C CA . ALA A 1 120 ? -0.684 0.527 -17.422 1 98.81 120 ALA A CA 1
ATOM 861 C C . ALA A 1 120 ? -0.831 -0.743 -18.25 1 98.81 120 ALA A C 1
ATOM 863 O O . ALA A 1 120 ? -1.933 -1.28 -18.375 1 98.81 120 ALA A O 1
ATOM 864 N N . GLU A 1 121 ? 0.25 -1.196 -18.766 1 98.81 121 GLU A N 1
ATOM 865 C CA . GLU A 1 121 ? 0.236 -2.404 -19.578 1 98.81 121 GLU A CA 1
ATOM 866 C C . GLU A 1 121 ? -0.193 -3.619 -18.766 1 98.81 121 GLU A C 1
ATOM 868 O O . GLU A 1 121 ? -0.934 -4.477 -19.25 1 98.81 121 GLU A O 1
ATOM 873 N N . GLY A 1 122 ? 0.302 -3.699 -17.562 1 98.75 122 GLY A N 1
ATOM 874 C CA . GLY A 1 122 ? -0.092 -4.793 -16.688 1 98.75 122 GLY A CA 1
ATOM 875 C C . GLY A 1 122 ? -1.569 -4.785 -16.344 1 98.75 122 GLY A C 1
ATOM 876 O O . GLY A 1 122 ? -2.182 -5.84 -16.188 1 98.75 122 GLY A O 1
ATOM 877 N N . CYS A 1 123 ? -2.135 -3.641 -16.266 1 98.75 123 CYS A N 1
ATOM 878 C CA . CYS A 1 123 ? -3.531 -3.484 -15.867 1 98.75 123 CYS A CA 1
ATOM 879 C C . CYS A 1 123 ? -4.465 -3.764 -17.047 1 98.75 123 CYS A C 1
ATOM 881 O O . CYS A 1 123 ? -5.625 -4.125 -16.844 1 98.75 123 CYS A O 1
ATOM 883 N N . ALA A 1 124 ? -4.035 -3.646 -18.188 1 98.44 124 ALA A N 1
ATOM 884 C CA . ALA A 1 124 ? -4.848 -3.617 -19.406 1 98.44 124 ALA A CA 1
ATOM 885 C C . ALA A 1 124 ? -5.672 -4.895 -19.547 1 98.44 124 ALA A C 1
ATOM 887 O O . ALA A 1 124 ? -6.867 -4.836 -19.844 1 98.44 124 ALA A O 1
ATOM 888 N N . PRO A 1 125 ? -5.125 -6.062 -19.25 1 97.56 125 PRO A N 1
ATOM 889 C CA . PRO A 1 125 ? -5.875 -7.293 -19.516 1 97.56 125 PRO A CA 1
ATOM 890 C C . PRO A 1 125 ? -7.152 -7.395 -18.672 1 97.56 125 PRO A C 1
ATOM 892 O O . PRO A 1 125 ? -8.094 -8.078 -19.078 1 97.56 125 PRO A O 1
ATOM 895 N N . CYS A 1 126 ? -7.172 -6.75 -17.562 1 97.56 126 CYS A N 1
ATOM 896 C CA . CYS A 1 126 ? -8.359 -6.867 -16.719 1 97.56 126 CYS A CA 1
ATOM 897 C C . CYS A 1 126 ? -9.062 -5.523 -16.594 1 97.56 126 CYS A C 1
ATOM 899 O O . CYS A 1 126 ? -10.07 -5.414 -15.883 1 97.56 126 CYS A O 1
ATOM 901 N N . GLY A 1 127 ? -8.562 -4.516 -17.172 1 98 127 GLY A N 1
ATOM 902 C CA . GLY A 1 127 ? -9.203 -3.207 -17.188 1 98 127 GLY A CA 1
ATOM 903 C C . GLY A 1 127 ? -9.008 -2.445 -15.883 1 98 127 GLY A C 1
ATOM 904 O O . GLY A 1 127 ? -9.703 -1.455 -15.633 1 98 127 GLY A O 1
ATOM 905 N N . ALA A 1 128 ? -8.156 -2.883 -15.047 1 98.62 128 ALA A N 1
ATOM 906 C CA . ALA A 1 128 ? -7.906 -2.197 -13.781 1 98.62 128 ALA A CA 1
ATOM 907 C C . ALA A 1 128 ? -7.246 -0.842 -14.016 1 98.62 128 ALA A C 1
ATOM 909 O O . ALA A 1 128 ? -6.684 -0.594 -15.086 1 98.62 128 ALA A O 1
ATOM 910 N N . GLY A 1 129 ? -7.414 0.053 -13.039 1 98.75 129 GLY A N 1
ATOM 911 C CA . GLY A 1 129 ? -6.762 1.352 -13.086 1 98.75 129 GLY A CA 1
ATOM 912 C C . GLY A 1 129 ? -5.762 1.56 -11.969 1 98.75 129 GLY A C 1
ATOM 913 O O . GLY A 1 129 ? -5.672 0.74 -11.047 1 98.75 129 GLY A O 1
ATOM 914 N N . VAL A 1 130 ? -4.922 2.521 -12.133 1 98.81 130 VAL A N 1
ATOM 915 C CA . VAL A 1 130 ? -4.102 3.064 -11.055 1 98.81 130 VAL A CA 1
ATOM 916 C C . VAL A 1 130 ? -4.688 4.395 -10.578 1 98.81 130 VAL A C 1
ATOM 918 O O . VAL A 1 130 ? -4.551 5.414 -11.258 1 98.81 130 VAL A O 1
ATOM 921 N N . VAL A 1 131 ? -5.215 4.426 -9.352 1 98.5 131 VAL A N 1
ATOM 922 C CA . VAL A 1 131 ? -6.16 5.492 -9.031 1 98.5 131 VAL A CA 1
ATOM 923 C C . VAL A 1 131 ? -5.551 6.426 -7.992 1 98.5 131 VAL A C 1
ATOM 925 O O . VAL A 1 131 ? -6.18 7.406 -7.582 1 98.5 131 VAL A O 1
ATOM 928 N N . GLY A 1 132 ? -4.355 6.156 -7.52 1 97.19 132 GLY A N 1
ATOM 929 C CA . GLY A 1 132 ? -3.67 6.977 -6.535 1 97.19 132 GLY A CA 1
ATOM 930 C C . GLY A 1 132 ? -2.281 6.469 -6.195 1 97.19 132 GLY A C 1
ATOM 931 O O . GLY A 1 132 ? -1.884 5.391 -6.641 1 97.19 132 GLY A O 1
ATOM 932 N N . GLY A 1 133 ? -1.646 7.285 -5.418 1 97.38 133 GLY A N 1
ATOM 933 C CA . GLY A 1 133 ? -0.303 6.875 -5.035 1 97.38 133 GLY A CA 1
ATOM 934 C C . GLY A 1 133 ? 0.418 7.914 -4.199 1 97.38 133 GLY A C 1
ATOM 935 O O . GLY A 1 133 ? -0.193 8.883 -3.736 1 97.38 133 GLY A O 1
ATOM 936 N N . ASP A 1 134 ? 1.66 7.586 -3.932 1 97.25 134 ASP A N 1
ATOM 937 C CA . ASP A 1 134 ? 2.586 8.43 -3.178 1 97.25 134 ASP A CA 1
ATOM 938 C C . ASP A 1 134 ? 4.004 8.32 -3.734 1 97.25 134 ASP A C 1
ATOM 940 O O . ASP A 1 134 ? 4.395 7.27 -4.254 1 97.25 134 ASP A O 1
ATOM 944 N N . LEU A 1 135 ? 4.715 9.422 -3.664 1 97.12 135 LEU A N 1
ATOM 945 C CA . LEU A 1 135 ? 6.121 9.469 -4.055 1 97.12 135 LEU A CA 1
ATOM 946 C C . LEU A 1 135 ? 7 9.883 -2.879 1 97.12 135 LEU A C 1
ATOM 948 O O . LEU A 1 135 ? 6.664 10.82 -2.15 1 97.12 135 LEU A O 1
ATOM 952 N N . SER A 1 136 ? 8.062 9.203 -2.695 1 97.25 136 SER A N 1
ATOM 953 C CA . SER A 1 136 ? 9.023 9.578 -1.664 1 97.25 136 SER A CA 1
ATOM 954 C C . SER A 1 136 ? 10.461 9.352 -2.137 1 97.25 136 SER A C 1
ATOM 956 O O . SER A 1 136 ? 10.727 8.43 -2.906 1 97.25 136 SER A O 1
ATOM 958 N N . ALA A 1 137 ? 11.336 10.195 -1.603 1 97 137 ALA A N 1
ATOM 959 C CA . ALA A 1 137 ? 12.766 9.93 -1.75 1 97 137 ALA A CA 1
ATOM 960 C C . ALA A 1 137 ? 13.211 8.797 -0.832 1 97 137 ALA A C 1
ATOM 962 O O . ALA A 1 137 ? 12.617 8.57 0.225 1 97 137 ALA A O 1
ATOM 963 N N . GLY A 1 138 ? 14.188 8.109 -1.241 1 96.69 138 GLY A N 1
ATOM 964 C CA . GLY A 1 138 ? 14.812 7.047 -0.466 1 96.69 138 GLY A CA 1
ATOM 965 C C . GLY A 1 138 ? 16.078 6.512 -1.102 1 96.69 138 GLY A C 1
ATOM 966 O O . GLY A 1 138 ? 16.438 6.914 -2.209 1 96.69 138 GLY A O 1
ATOM 967 N N . GLU A 1 139 ? 16.672 5.59 -0.414 1 95.31 139 GLU A N 1
ATOM 968 C CA . GLU A 1 139 ? 18 5.129 -0.816 1 95.31 139 GLU A CA 1
ATOM 969 C C . GLU A 1 139 ? 17.906 3.998 -1.838 1 95.31 139 GLU A C 1
ATOM 971 O O . GLU A 1 139 ? 18.859 3.74 -2.574 1 95.31 139 GLU A O 1
ATOM 976 N N . SER A 1 140 ? 16.781 3.305 -1.826 1 96.12 140 SER A N 1
ATOM 977 C CA . SER A 1 140 ? 16.578 2.207 -2.764 1 96.12 140 SER A CA 1
ATOM 978 C C . SER A 1 140 ? 15.203 2.303 -3.422 1 96.12 140 SER A C 1
ATOM 980 O O . SER A 1 140 ? 14.273 2.883 -2.854 1 96.12 140 SER A O 1
ATOM 982 N N . LEU A 1 141 ? 15.156 1.703 -4.684 1 98.12 141 LEU A N 1
ATOM 983 C CA . LEU A 1 141 ? 13.859 1.631 -5.352 1 98.12 141 LEU A CA 1
ATOM 984 C C . LEU A 1 141 ? 12.93 0.665 -4.625 1 98.12 141 LEU A C 1
ATOM 986 O O . LEU A 1 141 ? 13.273 -0.502 -4.422 1 98.12 141 LEU A O 1
ATOM 990 N N . VAL A 1 142 ? 11.812 1.116 -4.16 1 98.75 142 VAL A N 1
ATOM 991 C CA . VAL A 1 142 ? 10.75 0.3 -3.576 1 98.75 142 VAL A CA 1
ATOM 992 C C . VAL A 1 142 ? 9.414 0.642 -4.23 1 98.75 142 VAL A C 1
ATOM 994 O O . VAL A 1 142 ? 9.062 1.816 -4.355 1 98.75 142 VAL A O 1
ATOM 997 N N . ILE A 1 143 ? 8.719 -0.327 -4.707 1 98.88 143 ILE A N 1
ATOM 998 C CA . ILE A 1 143 ? 7.371 -0.183 -5.258 1 98.88 143 ILE A CA 1
ATOM 999 C C . ILE A 1 143 ? 6.367 -0.911 -4.371 1 98.88 143 ILE A C 1
ATOM 1001 O O . ILE A 1 143 ? 6.395 -2.141 -4.27 1 98.88 143 ILE A O 1
ATOM 1005 N N . ALA A 1 144 ? 5.539 -0.191 -3.682 1 98.88 144 ALA A N 1
ATOM 1006 C CA . ALA A 1 144 ? 4.461 -0.766 -2.879 1 98.88 144 ALA A CA 1
ATOM 1007 C C . ALA A 1 144 ? 3.121 -0.652 -3.6 1 98.88 144 ALA A C 1
ATOM 1009 O O . ALA A 1 144 ? 2.689 0.448 -3.951 1 98.88 144 ALA A O 1
ATOM 1010 N N . VAL A 1 145 ? 2.49 -1.771 -3.832 1 98.94 145 VAL A N 1
ATOM 1011 C CA . VAL A 1 145 ? 1.246 -1.774 -4.594 1 98.94 145 VAL A CA 1
ATOM 1012 C C . VAL A 1 145 ? 0.136 -2.418 -3.766 1 98.94 145 VAL A C 1
ATOM 1014 O O . VAL A 1 145 ? 0.351 -3.445 -3.119 1 98.94 145 VAL A O 1
ATOM 1017 N N . THR A 1 146 ? -0.984 -1.791 -3.725 1 98.94 146 THR A N 1
ATOM 1018 C CA . THR A 1 146 ? -2.203 -2.373 -3.176 1 98.94 146 THR A CA 1
ATOM 1019 C C . THR A 1 146 ? -3.26 -2.543 -4.266 1 98.94 146 THR A C 1
ATOM 1021 O O . THR A 1 146 ? -3.475 -1.64 -5.074 1 98.94 146 THR A O 1
ATOM 1024 N N . VAL A 1 147 ? -3.844 -3.705 -4.273 1 98.94 147 VAL A N 1
ATOM 1025 C CA . VAL A 1 147 ? -4.867 -4.012 -5.27 1 98.94 147 VAL A CA 1
ATOM 1026 C C . VAL A 1 147 ? -6.234 -4.078 -4.598 1 98.94 147 VAL A C 1
ATOM 1028 O O . VAL A 1 147 ? -6.359 -4.562 -3.469 1 98.94 147 VAL A O 1
ATOM 1031 N N . LEU A 1 148 ? -7.246 -3.572 -5.285 1 98.75 148 LEU A N 1
ATOM 1032 C CA . LEU A 1 148 ? -8.648 -3.791 -4.961 1 98.75 148 LEU A CA 1
ATOM 1033 C C . LEU A 1 148 ? -9.328 -4.637 -6.035 1 98.75 148 LEU A C 1
ATOM 1035 O O . LEU A 1 148 ? -8.953 -4.578 -7.207 1 98.75 148 LEU A O 1
ATOM 1039 N N . GLY A 1 149 ? -10.258 -5.418 -5.637 1 98.31 149 GLY A N 1
ATOM 1040 C CA . GLY A 1 149 ? -11.016 -6.258 -6.555 1 98.31 149 GLY A CA 1
ATOM 1041 C C . GLY A 1 149 ? -12.492 -6.309 -6.238 1 98.31 149 GLY A C 1
ATOM 1042 O O . GLY A 1 149 ? -12.922 -5.891 -5.16 1 98.31 149 GLY A O 1
ATOM 1043 N N . ASP A 1 150 ? -13.242 -6.746 -7.195 1 97.88 150 ASP A N 1
ATOM 1044 C CA . ASP A 1 150 ? -14.695 -6.895 -7.141 1 97.88 150 ASP A CA 1
ATOM 1045 C C . ASP A 1 150 ? -15.102 -8.359 -7.312 1 97.88 150 ASP A C 1
ATOM 1047 O O . ASP A 1 150 ? -14.742 -8.992 -8.305 1 97.88 150 ASP A O 1
ATOM 1051 N N . LEU A 1 151 ? -15.875 -8.883 -6.344 1 98.25 151 LEU A N 1
ATOM 1052 C CA . LEU A 1 151 ? -16.297 -10.273 -6.391 1 98.25 151 LEU A CA 1
ATOM 1053 C C . LEU A 1 151 ? -17.516 -10.438 -7.293 1 98.25 151 LEU A C 1
ATOM 1055 O O . LEU A 1 151 ? -17.875 -11.562 -7.664 1 98.25 151 LEU A O 1
ATOM 1059 N N . GLU A 1 152 ? -18.141 -9.344 -7.633 1 97.12 152 GLU A N 1
ATOM 1060 C CA . GLU A 1 152 ? -19.266 -9.32 -8.555 1 97.12 152 GLU A CA 1
ATOM 1061 C C . GLU A 1 152 ? -20.391 -10.242 -8.086 1 97.12 152 GLU A C 1
ATOM 1063 O O . GLU A 1 152 ? -20.953 -10.992 -8.883 1 97.12 152 GLU A O 1
ATOM 1068 N N . GLY A 1 153 ? -20.609 -10.227 -6.855 1 97.19 153 GLY A N 1
ATOM 1069 C CA . GLY A 1 153 ? -21.719 -10.953 -6.277 1 97.19 153 GLY A CA 1
ATOM 1070 C C . GLY A 1 153 ? -21.359 -12.375 -5.879 1 97.19 153 GLY A C 1
ATOM 1071 O O . GLY A 1 153 ? -22.125 -13.031 -5.164 1 97.19 153 GLY A O 1
ATOM 1072 N N . ARG A 1 154 ? -20.188 -12.867 -6.215 1 97.38 154 ARG A N 1
ATOM 1073 C CA . ARG A 1 154 ? -19.781 -14.234 -5.898 1 97.38 154 ARG A CA 1
ATOM 1074 C C . ARG A 1 154 ? -19.125 -14.305 -4.52 1 97.38 154 ARG A C 1
ATOM 1076 O O . ARG A 1 154 ? -18.672 -13.289 -3.996 1 97.38 154 ARG A O 1
ATOM 1083 N N . ALA A 1 155 ? -19.188 -15.484 -3.916 1 97.88 155 ALA A N 1
ATOM 1084 C CA . ALA A 1 155 ? -18.391 -15.711 -2.711 1 97.88 155 ALA A CA 1
ATOM 1085 C C . ALA A 1 155 ? -16.906 -15.719 -3.031 1 97.88 155 ALA A C 1
ATOM 1087 O O . ALA A 1 155 ? -16.5 -16.188 -4.094 1 97.88 155 ALA A O 1
ATOM 1088 N N . PRO A 1 156 ? -16.094 -15.102 -2.145 1 98.75 156 PRO A N 1
ATOM 1089 C CA . PRO A 1 156 ? -14.656 -15.273 -2.373 1 98.75 156 PRO A CA 1
ATOM 1090 C C . PRO A 1 156 ? -14.219 -16.734 -2.334 1 98.75 156 PRO A C 1
ATOM 1092 O O . PRO A 1 156 ? -14.742 -17.516 -1.538 1 98.75 156 PRO A O 1
ATOM 1095 N N . VAL A 1 157 ? -13.297 -17.094 -3.189 1 98.88 157 VAL A N 1
ATOM 1096 C CA . VAL A 1 157 ? -12.703 -18.438 -3.117 1 98.88 157 VAL A CA 1
ATOM 1097 C C . VAL A 1 157 ? -11.492 -18.406 -2.188 1 98.88 157 VAL A C 1
ATOM 1099 O O . VAL A 1 157 ? -10.484 -17.766 -2.488 1 98.88 157 VAL A O 1
ATOM 1102 N N . LEU A 1 158 ? -11.633 -19.047 -1.079 1 98.81 158 LEU A N 1
ATOM 1103 C CA . LEU A 1 158 ? -10.555 -19.094 -0.096 1 98.81 158 LEU A CA 1
ATOM 1104 C C . LEU A 1 158 ? -9.594 -20.25 -0.393 1 98.81 158 LEU A C 1
ATOM 1106 O O . LEU A 1 158 ? -9.867 -21.078 -1.264 1 98.81 158 LEU A O 1
ATOM 1110 N N . ARG A 1 159 ? -8.43 -20.219 0.255 1 98.31 159 ARG A N 1
ATOM 1111 C CA . ARG A 1 159 ? -7.496 -21.328 0.049 1 98.31 159 ARG A CA 1
ATOM 1112 C C . ARG A 1 159 ? -7.887 -22.531 0.892 1 98.31 159 ARG A C 1
ATOM 1114 O O . ARG A 1 159 ? -7.371 -23.641 0.682 1 98.31 159 ARG A O 1
ATOM 1121 N N . SER A 1 160 ? -8.891 -22.484 1.736 1 98.62 160 SER A N 1
ATOM 1122 C CA . SER A 1 160 ? -9.211 -23.5 2.736 1 98.62 160 SER A CA 1
ATOM 1123 C C . SER A 1 160 ? -10.43 -24.312 2.324 1 98.62 160 SER A C 1
ATOM 1125 O O . SER A 1 160 ? -11.031 -25 3.152 1 98.62 160 SER A O 1
ATOM 1127 N N . GLY A 1 161 ? -10.805 -24.281 1.103 1 98.69 161 GLY A N 1
ATOM 1128 C CA . GLY A 1 161 ? -12.078 -24.875 0.75 1 98.69 161 GLY A CA 1
ATOM 1129 C C . GLY A 1 161 ? -11.945 -26.109 -0.117 1 98.69 161 GLY A C 1
ATOM 1130 O O . GLY A 1 161 ? -12.922 -26.562 -0.722 1 98.69 161 GLY A O 1
ATOM 1131 N N . ALA A 1 162 ? -10.789 -26.672 -0.242 1 98.88 162 ALA A N 1
ATOM 1132 C CA . ALA A 1 162 ? -10.617 -27.906 -1.007 1 98.88 162 ALA A CA 1
ATOM 1133 C C . ALA A 1 162 ? -11.344 -29.062 -0.34 1 98.88 162 ALA A C 1
ATOM 1135 O O . ALA A 1 162 ? -11.344 -29.188 0.888 1 98.88 162 ALA A O 1
ATOM 1136 N N . ARG A 1 163 ? -11.938 -29.938 -1.133 1 98.69 163 ARG A N 1
ATOM 1137 C CA . ARG A 1 163 ? -12.695 -31.078 -0.612 1 98.69 163 ARG A CA 1
ATOM 1138 C C . ARG A 1 163 ? -12.242 -32.375 -1.258 1 98.69 163 ARG A C 1
ATOM 1140 O O . ARG A 1 163 ? -11.891 -32.406 -2.439 1 98.69 163 ARG A O 1
ATOM 1147 N N . PRO A 1 164 ? -12.328 -33.469 -0.405 1 98.75 164 PRO A N 1
ATOM 1148 C CA . PRO A 1 164 ? -12.047 -34.781 -1.022 1 98.75 164 PRO A CA 1
ATOM 1149 C C . PRO A 1 164 ? -12.891 -35.031 -2.268 1 98.75 164 PRO A C 1
ATOM 1151 O O . PRO A 1 164 ? -14.102 -34.781 -2.26 1 98.75 164 PRO A O 1
ATOM 1154 N N . GLY A 1 165 ? -12.242 -35.5 -3.307 1 98.69 165 GLY A N 1
ATOM 1155 C CA . GLY A 1 165 ? -12.922 -35.75 -4.566 1 98.69 165 GLY A CA 1
ATOM 1156 C C . GLY A 1 165 ? -12.68 -34.656 -5.602 1 98.69 165 GLY A C 1
ATOM 1157 O O . GLY A 1 165 ? -12.891 -34.875 -6.797 1 98.69 165 GLY A O 1
ATOM 1158 N N . ASP A 1 166 ? -12.219 -33.5 -5.156 1 98.88 166 ASP A N 1
ATOM 1159 C CA . ASP A 1 166 ? -11.945 -32.406 -6.074 1 98.88 166 ASP A CA 1
ATOM 1160 C C . ASP A 1 166 ? -10.781 -32.75 -7.004 1 98.88 166 ASP A C 1
ATOM 1162 O O . ASP A 1 166 ? -9.898 -33.531 -6.645 1 98.88 166 ASP A O 1
ATOM 1166 N N . ALA A 1 167 ? -10.82 -32.156 -8.211 1 98.81 167 ALA A N 1
ATOM 1167 C CA . ALA A 1 167 ? -9.648 -32.062 -9.078 1 98.81 167 ALA A CA 1
ATOM 1168 C C . ALA A 1 167 ? -8.789 -30.859 -8.734 1 98.81 167 ALA A C 1
ATOM 1170 O O . ALA A 1 167 ? -9.312 -29.797 -8.398 1 98.81 167 ALA A O 1
ATOM 1171 N N . VAL A 1 168 ? -7.484 -31.047 -8.75 1 98.81 168 VAL A N 1
ATOM 1172 C CA . VAL A 1 168 ? -6.566 -29.906 -8.641 1 98.81 168 VAL A CA 1
ATOM 1173 C C . VAL A 1 168 ? -6.289 -29.344 -10.031 1 98.81 168 VAL A C 1
ATOM 1175 O O . VAL A 1 168 ? -5.902 -30.062 -10.945 1 98.81 168 VAL A O 1
ATOM 1178 N N . VAL A 1 169 ? -6.461 -28.016 -10.18 1 98.75 169 VAL A N 1
ATOM 1179 C CA . VAL A 1 169 ? -6.375 -27.359 -11.477 1 98.75 169 VAL A CA 1
ATOM 1180 C C . VAL A 1 169 ? -5.355 -26.234 -11.414 1 98.75 169 VAL A C 1
ATOM 1182 O O . VAL A 1 169 ? -5.227 -25.562 -10.391 1 98.75 169 VAL A O 1
ATOM 1185 N N . HIS A 1 170 ? -4.613 -26.078 -12.492 1 98.69 170 HIS A N 1
ATOM 1186 C CA . HIS A 1 170 ? -3.678 -24.969 -12.625 1 98.69 170 HIS A CA 1
ATOM 1187 C C . HIS A 1 170 ? -3.906 -24.219 -13.938 1 98.69 170 HIS A C 1
ATOM 1189 O O . HIS A 1 170 ? -4.086 -24.828 -14.984 1 98.69 170 HIS A O 1
ATOM 1195 N N . ALA A 1 171 ? -4 -22.922 -13.891 1 98.56 171 ALA A N 1
ATOM 1196 C CA . ALA A 1 171 ? -4.012 -22.047 -15.055 1 98.56 171 ALA A CA 1
ATOM 1197 C C . ALA A 1 171 ? -2.752 -21.188 -15.109 1 98.56 171 ALA A C 1
ATOM 1199 O O . ALA A 1 171 ? -2.391 -20.547 -14.117 1 98.56 171 ALA A O 1
ATOM 1200 N N . GLY A 1 172 ? -2.098 -21.141 -16.281 1 97.44 172 GLY A N 1
ATOM 1201 C CA . GLY A 1 172 ? -0.871 -20.375 -16.453 1 97.44 172 GLY A CA 1
ATOM 1202 C C . GLY A 1 172 ? 0.353 -21.25 -16.656 1 97.44 172 GLY A C 1
ATOM 1203 O O . GLY A 1 172 ? 0.233 -22.422 -17.016 1 97.44 172 GLY A O 1
ATOM 1204 N N . THR A 1 173 ? 1.545 -20.688 -16.469 1 96.75 173 THR A N 1
ATOM 1205 C CA . THR A 1 173 ? 2.799 -21.391 -16.672 1 96.75 173 THR A CA 1
ATOM 1206 C C . THR A 1 173 ? 3.459 -21.734 -15.344 1 96.75 173 THR A C 1
ATOM 1208 O O . THR A 1 173 ? 3.092 -21.188 -14.305 1 96.75 173 THR A O 1
ATOM 1211 N N . LEU A 1 174 ? 4.332 -22.672 -15.391 1 97.62 174 LEU A N 1
ATOM 1212 C CA . LEU A 1 174 ? 5.098 -23.094 -14.219 1 97.62 174 LEU A CA 1
ATOM 1213 C C . LEU A 1 174 ? 6.59 -23.156 -14.547 1 97.62 174 LEU A C 1
ATOM 1215 O O . LEU A 1 174 ? 6.98 -23.672 -15.594 1 97.62 174 LEU A O 1
ATOM 1219 N N . GLY A 1 175 ? 7.387 -22.578 -13.695 1 97.75 175 GLY A N 1
ATOM 1220 C CA . GLY A 1 175 ? 8.828 -22.75 -13.719 1 97.75 175 GLY A CA 1
ATOM 1221 C C . GLY A 1 175 ? 9.531 -21.75 -14.625 1 97.75 175 GLY A C 1
ATOM 1222 O O . GLY A 1 175 ? 10.758 -21.625 -14.586 1 97.75 175 GLY A O 1
ATOM 1223 N N . ARG A 1 176 ? 8.797 -21.016 -15.445 1 98.19 176 ARG A N 1
ATOM 1224 C CA . ARG A 1 176 ? 9.406 -20.125 -16.422 1 98.19 176 ARG A CA 1
ATOM 1225 C C . ARG A 1 176 ? 10.18 -19 -15.719 1 98.19 176 ARG A C 1
ATOM 1227 O O . ARG A 1 176 ? 11.297 -18.672 -16.109 1 98.19 176 ARG A O 1
ATOM 1234 N N . SER A 1 177 ? 9.562 -18.391 -14.688 1 98.31 177 SER A N 1
ATOM 1235 C CA . SER A 1 177 ? 10.219 -17.297 -13.977 1 98.31 177 SER A CA 1
ATOM 1236 C C . SER A 1 177 ? 11.5 -17.781 -13.305 1 98.31 177 SER A C 1
ATOM 1238 O O . SER A 1 177 ? 12.531 -17.094 -13.375 1 98.31 177 SER A O 1
ATOM 1240 N N . ALA A 1 178 ? 11.461 -18.938 -12.695 1 97.5 178 ALA A N 1
ATOM 1241 C CA . ALA A 1 178 ? 12.656 -19.484 -12.062 1 97.5 178 ALA A CA 1
ATOM 1242 C C . ALA A 1 178 ? 13.758 -19.719 -13.086 1 97.5 178 ALA A C 1
ATOM 1244 O O . ALA A 1 178 ? 14.93 -19.438 -12.82 1 97.5 178 ALA A O 1
ATOM 1245 N N . ALA A 1 179 ? 13.414 -20.266 -14.234 1 96.88 179 ALA A N 1
ATOM 1246 C CA . ALA A 1 179 ? 14.383 -20.469 -15.312 1 96.88 179 ALA A CA 1
ATOM 1247 C C . ALA A 1 179 ? 14.969 -19.156 -15.781 1 96.88 179 ALA A C 1
ATOM 1249 O O . ALA A 1 179 ? 16.172 -19.031 -15.992 1 96.88 179 ALA A O 1
ATOM 1250 N N . GLY A 1 180 ? 14.07 -18.172 -15.961 1 96.94 180 GLY A N 1
ATOM 1251 C CA . GLY A 1 180 ? 14.531 -16.859 -16.344 1 96.94 180 GLY A CA 1
ATOM 1252 C C . GLY A 1 180 ? 15.508 -16.25 -15.344 1 96.94 180 GLY A C 1
ATOM 1253 O O . GLY A 1 180 ? 16.531 -15.68 -15.734 1 96.94 180 GLY A O 1
ATOM 1254 N N . LEU A 1 181 ? 15.188 -16.359 -14.078 1 96.44 181 LEU A N 1
ATOM 1255 C CA . LEU A 1 181 ? 16.078 -15.867 -13.031 1 96.44 181 LEU A CA 1
ATOM 1256 C C . LEU A 1 181 ? 17.438 -16.562 -13.102 1 96.44 181 LEU A C 1
ATOM 1258 O O . LEU A 1 181 ? 18.469 -15.914 -12.953 1 96.44 181 LEU A O 1
ATOM 1262 N N . ALA A 1 182 ? 17.422 -17.859 -13.289 1 94.19 182 ALA A N 1
ATOM 1263 C CA . ALA A 1 182 ? 18.656 -18.625 -13.391 1 94.19 182 ALA A CA 1
ATOM 1264 C C . ALA A 1 182 ? 19.516 -18.125 -14.539 1 94.19 182 ALA A C 1
ATOM 1266 O O . ALA A 1 182 ? 20.734 -17.953 -14.391 1 94.19 182 ALA A O 1
ATOM 1267 N N . LEU A 1 183 ? 18.922 -17.891 -15.68 1 93.81 183 LEU A N 1
ATOM 1268 C CA . LEU A 1 183 ? 19.641 -17.406 -16.844 1 93.81 183 LEU A CA 1
ATOM 1269 C C . LEU A 1 183 ? 20.25 -16.031 -16.578 1 93.81 183 LEU A C 1
ATOM 1271 O O . LEU A 1 183 ? 21.422 -15.789 -16.891 1 93.81 183 LEU A O 1
ATOM 1275 N N . LEU A 1 184 ? 19.406 -15.156 -15.992 1 94.06 184 LEU A N 1
ATOM 1276 C CA . LEU A 1 184 ? 19.891 -13.812 -15.688 1 94.06 184 LEU A CA 1
ATOM 1277 C C . LEU A 1 184 ? 21.031 -13.844 -14.68 1 94.06 184 LEU A C 1
ATOM 1279 O O . LEU A 1 184 ? 22 -13.109 -14.812 1 94.06 184 LEU A O 1
ATOM 1283 N N . SER A 1 185 ? 20.891 -14.672 -13.664 1 92.56 185 SER A N 1
ATOM 1284 C CA . SER A 1 185 ? 21.906 -14.805 -12.633 1 92.56 185 SER A CA 1
ATOM 1285 C C . SER A 1 185 ? 23.219 -15.328 -13.219 1 92.56 185 SER A C 1
ATOM 1287 O O . SER A 1 185 ? 24.297 -15.047 -12.688 1 92.56 185 SER A O 1
ATOM 1289 N N . ALA A 1 186 ? 23.078 -16.031 -14.312 1 90.44 186 ALA A N 1
ATOM 1290 C CA . ALA A 1 186 ? 24.25 -16.578 -14.984 1 90.44 186 ALA A CA 1
ATOM 1291 C C . ALA A 1 186 ? 24.844 -15.586 -15.977 1 90.44 186 ALA A C 1
ATOM 1293 O O . ALA A 1 186 ? 25.781 -15.906 -16.703 1 90.44 186 ALA A O 1
ATOM 1294 N N . GLY A 1 187 ? 24.266 -14.383 -16.047 1 85.81 187 GLY A N 1
ATOM 1295 C CA . GLY A 1 187 ? 24.859 -13.312 -16.844 1 85.81 187 GLY A CA 1
ATOM 1296 C C . GLY A 1 187 ? 24.141 -13.07 -18.156 1 85.81 187 GLY A C 1
ATOM 1297 O O . GLY A 1 187 ? 24.672 -12.391 -19.047 1 85.81 187 GLY A O 1
ATOM 1298 N N . ALA A 1 188 ? 23.031 -13.602 -18.297 1 75.88 188 ALA A N 1
ATOM 1299 C CA . ALA A 1 188 ? 22.297 -13.508 -19.562 1 75.88 188 ALA A CA 1
ATOM 1300 C C . ALA A 1 188 ? 21.828 -12.078 -19.828 1 75.88 188 ALA A C 1
ATOM 1302 O O . ALA A 1 188 ? 21.422 -11.75 -20.938 1 75.88 188 ALA A O 1
ATOM 1303 N N . ALA A 1 189 ? 21.938 -11.234 -18.906 1 72.75 189 ALA A N 1
ATOM 1304 C CA . ALA A 1 189 ? 21.531 -9.852 -19.125 1 72.75 189 ALA A CA 1
ATOM 1305 C C . ALA A 1 189 ? 22.578 -9.078 -19.906 1 72.75 189 ALA A C 1
ATOM 1307 O O . ALA A 1 189 ? 22.297 -8.023 -20.484 1 72.75 189 ALA A O 1
ATOM 1308 N N . ALA A 1 190 ? 23.688 -9.602 -19.812 1 69.56 190 ALA A N 1
ATOM 1309 C CA . ALA A 1 190 ? 24.75 -8.93 -20.547 1 69.56 190 ALA A CA 1
ATOM 1310 C C . ALA A 1 190 ? 24.484 -8.938 -22.047 1 69.56 190 ALA A C 1
ATOM 1312 O O . ALA A 1 190 ? 23.891 -9.883 -22.562 1 69.56 190 ALA A O 1
ATOM 1313 N N . GLN A 1 191 ? 24.531 -7.766 -22.703 1 62.38 191 GLN A N 1
ATOM 1314 C CA . GLN A 1 191 ? 24.188 -7.496 -24.109 1 62.38 191 GLN A CA 1
ATOM 1315 C C . GLN A 1 191 ? 24.469 -8.711 -24.984 1 62.38 191 GLN A C 1
ATOM 1317 O O . GLN A 1 191 ? 23.594 -9.164 -25.719 1 62.38 191 GLN A O 1
ATOM 1322 N N . GLY A 1 192 ? 25.516 -9.156 -25.094 1 60.22 192 GLY A N 1
ATOM 1323 C CA . GLY A 1 192 ? 25.859 -10.25 -25.984 1 60.22 192 GLY A CA 1
ATOM 1324 C C . GLY A 1 192 ? 25.25 -11.57 -25.578 1 60.22 192 GLY A C 1
ATOM 1325 O O . GLY A 1 192 ? 24.828 -12.359 -26.422 1 60.22 192 GLY A O 1
ATOM 1326 N N . ALA A 1 193 ? 24.938 -11.758 -24.516 1 66.75 193 ALA A N 1
ATOM 1327 C CA . ALA A 1 193 ? 24.469 -13.039 -23.984 1 66.75 193 ALA A CA 1
ATOM 1328 C C . ALA A 1 193 ? 22.969 -13.219 -24.203 1 66.75 193 ALA A C 1
ATOM 1330 O O . ALA A 1 193 ? 22.516 -14.312 -24.547 1 66.75 193 ALA A O 1
ATOM 1331 N N . ALA A 1 194 ? 22.266 -12.172 -24.172 1 68.12 194 ALA A N 1
ATOM 1332 C CA . ALA A 1 194 ? 20.828 -12.266 -24.359 1 68.12 194 ALA A CA 1
ATOM 1333 C C . ALA A 1 194 ? 20.484 -12.734 -25.766 1 68.12 194 ALA A C 1
ATOM 1335 O O . ALA A 1 194 ? 19.547 -13.5 -25.969 1 68.12 194 ALA A O 1
ATOM 1336 N N . ARG A 1 195 ? 21.391 -12.477 -26.703 1 72.25 195 ARG A N 1
ATOM 1337 C CA . ARG A 1 195 ? 21.156 -12.812 -28.094 1 72.25 195 ARG A CA 1
ATOM 1338 C C . ARG A 1 195 ? 21.438 -14.289 -28.359 1 72.25 195 ARG A C 1
ATOM 1340 O O . ARG A 1 195 ? 20.938 -14.852 -29.344 1 72.25 195 ARG A O 1
ATOM 1347 N N . ALA A 1 196 ? 22.047 -14.812 -27.469 1 82 196 ALA A N 1
ATOM 1348 C CA . ALA A 1 196 ? 22.453 -16.203 -27.672 1 82 196 ALA A CA 1
ATOM 1349 C C . ALA A 1 196 ? 21.438 -17.172 -27.078 1 82 196 ALA A C 1
ATOM 1351 O O . ALA A 1 196 ? 21.5 -18.375 -27.328 1 82 196 ALA A O 1
ATOM 1352 N N . LEU A 1 197 ? 20.453 -16.641 -26.469 1 89.38 197 LEU A N 1
ATOM 1353 C CA . LEU A 1 197 ? 19.453 -17.5 -25.828 1 89.38 197 LEU A CA 1
ATOM 1354 C C . LEU A 1 197 ? 18.469 -18.047 -26.844 1 89.38 197 LEU A C 1
ATOM 1356 O O . LEU A 1 197 ? 18.109 -17.359 -27.812 1 89.38 197 LEU A O 1
ATOM 1360 N N . SER A 1 198 ? 18.062 -19.266 -26.641 1 91.38 198 SER A N 1
ATOM 1361 C CA . SER A 1 198 ? 16.969 -19.812 -27.422 1 91.38 198 SER A CA 1
ATOM 1362 C C . SER A 1 198 ? 15.688 -19 -27.25 1 91.38 198 SER A C 1
ATOM 1364 O O . SER A 1 198 ? 15.578 -18.203 -26.312 1 91.38 198 SER A O 1
ATOM 1366 N N . PRO A 1 199 ? 14.727 -19.234 -28.172 1 93.81 199 PRO A N 1
ATOM 1367 C CA . PRO A 1 199 ? 13.461 -18.531 -28.031 1 93.81 199 PRO A CA 1
ATOM 1368 C C . PRO A 1 199 ? 12.773 -18.812 -26.703 1 93.81 199 PRO A C 1
ATOM 1370 O O . PRO A 1 199 ? 12.242 -17.891 -26.062 1 93.81 199 PRO A O 1
ATOM 1373 N N . VAL A 1 200 ? 12.766 -20.016 -26.266 1 94.94 200 VAL A N 1
ATOM 1374 C CA . VAL A 1 200 ? 12.133 -20.375 -24.984 1 94.94 200 VAL A CA 1
ATOM 1375 C C . VAL A 1 200 ? 12.922 -19.75 -23.844 1 94.94 200 VAL A C 1
ATOM 1377 O O . VAL A 1 200 ? 12.344 -19.312 -22.844 1 94.94 200 VAL A O 1
ATOM 1380 N N . GLY A 1 201 ? 14.227 -19.75 -23.953 1 95.12 201 GLY A N 1
ATOM 1381 C CA . GLY A 1 201 ? 15.047 -19.078 -22.969 1 95.12 201 GLY A CA 1
ATOM 1382 C C . GLY A 1 201 ? 14.719 -17.594 -22.812 1 95.12 201 GLY A C 1
ATOM 1383 O O . GLY A 1 201 ? 14.594 -17.094 -21.703 1 95.12 201 GLY A O 1
ATOM 1384 N N . ARG A 1 202 ? 14.555 -16.953 -23.922 1 95.5 202 ARG A N 1
ATOM 1385 C CA . ARG A 1 202 ? 14.188 -15.547 -23.906 1 95.5 202 ARG A CA 1
ATOM 1386 C C . ARG A 1 202 ? 12.812 -15.344 -23.266 1 95.5 202 ARG A C 1
ATOM 1388 O O . ARG A 1 202 ? 12.602 -14.375 -22.547 1 95.5 202 ARG A O 1
ATOM 1395 N N . GLN A 1 203 ? 11.938 -16.234 -23.594 1 96.38 203 GLN A N 1
ATOM 1396 C CA . GLN A 1 203 ? 10.609 -16.172 -23 1 96.38 203 GLN A CA 1
ATOM 1397 C C . GLN A 1 203 ? 10.68 -16.297 -21.484 1 96.38 203 GLN A C 1
ATOM 1399 O O . GLN A 1 203 ? 9.969 -15.602 -20.766 1 96.38 203 GLN A O 1
ATOM 1404 N N . CYS A 1 204 ? 11.5 -17.172 -21.016 1 97.5 204 CYS A N 1
ATOM 1405 C CA . CYS A 1 204 ? 11.664 -17.375 -19.578 1 97.5 204 CYS A CA 1
ATOM 1406 C C . CYS A 1 204 ? 12.188 -16.109 -18.906 1 97.5 204 CYS A C 1
ATOM 1408 O O . CYS A 1 204 ? 11.711 -15.719 -17.844 1 97.5 204 CYS A O 1
ATOM 1410 N N . VAL A 1 205 ? 13.109 -15.461 -19.516 1 96.81 205 VAL A N 1
ATOM 1411 C CA . VAL A 1 205 ? 13.656 -14.203 -19 1 96.81 205 VAL A CA 1
ATOM 1412 C C . VAL A 1 205 ? 12.555 -13.148 -18.953 1 96.81 205 VAL A C 1
ATOM 1414 O O . VAL A 1 205 ? 12.43 -12.422 -17.969 1 96.81 205 VAL A O 1
ATOM 1417 N N . GLU A 1 206 ? 11.781 -13.141 -20 1 97.25 206 GLU A N 1
ATOM 1418 C CA . GLU A 1 206 ? 10.68 -12.172 -20.047 1 97.25 206 GLU A CA 1
ATOM 1419 C C . GLU A 1 206 ? 9.664 -12.438 -18.938 1 97.25 206 GLU A C 1
ATOM 1421 O O . GLU A 1 206 ? 9.133 -11.5 -18.344 1 97.25 206 GLU A O 1
ATOM 1426 N N . VAL A 1 207 ? 9.406 -13.672 -18.688 1 98 207 VAL A N 1
ATOM 1427 C CA . VAL A 1 207 ? 8.445 -14.039 -17.641 1 98 207 VAL A CA 1
ATOM 1428 C C . VAL A 1 207 ? 8.984 -13.625 -16.281 1 98 207 VAL A C 1
ATOM 1430 O O . VAL A 1 207 ? 8.234 -13.141 -15.43 1 98 207 VAL A O 1
ATOM 1433 N N . PHE A 1 208 ? 10.297 -13.797 -16.078 1 97.62 208 PHE A N 1
ATOM 1434 C CA . PHE A 1 208 ? 10.867 -13.32 -14.828 1 97.62 208 PHE A CA 1
ATOM 1435 C C . PHE A 1 208 ? 10.727 -11.805 -14.711 1 97.62 208 PHE A C 1
ATOM 1437 O O . PHE A 1 208 ? 10.344 -11.297 -13.656 1 97.62 208 PHE A O 1
ATOM 1444 N N . ARG A 1 209 ? 11.016 -11.094 -15.766 1 98.12 209 ARG A N 1
ATOM 1445 C CA . ARG A 1 209 ? 10.977 -9.641 -15.766 1 98.12 209 ARG A CA 1
ATOM 1446 C C . ARG A 1 209 ? 9.555 -9.125 -15.562 1 98.12 209 ARG A C 1
ATOM 1448 O O . ARG A 1 209 ? 9.344 -8.164 -14.82 1 98.12 209 ARG A O 1
ATOM 1455 N N . ALA A 1 210 ? 8.609 -9.781 -16.219 1 98.38 210 ALA A N 1
ATOM 1456 C CA . ALA A 1 210 ? 7.219 -9.344 -16.219 1 98.38 210 ALA A CA 1
ATOM 1457 C C . ALA A 1 210 ? 6.27 -10.523 -16.422 1 98.38 210 ALA A C 1
ATOM 1459 O O . ALA A 1 210 ? 5.828 -10.789 -17.531 1 98.38 210 ALA A O 1
ATOM 1460 N N . PRO A 1 211 ? 5.914 -11.148 -15.328 1 98.31 211 PRO A N 1
ATOM 1461 C CA . PRO A 1 211 ? 5.004 -12.289 -15.445 1 98.31 211 PRO A CA 1
ATOM 1462 C C . PRO A 1 211 ? 3.645 -11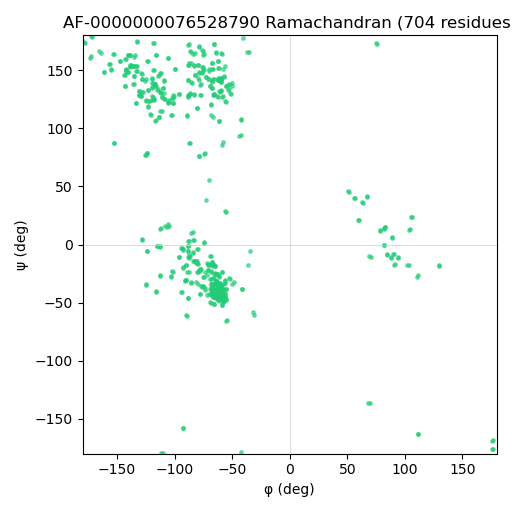.906 -16.031 1 98.31 211 PRO A C 1
ATOM 1464 O O . PRO A 1 211 ? 3.268 -10.734 -15.992 1 98.31 211 PRO A O 1
ATOM 1467 N N . ARG A 1 212 ? 2.943 -12.883 -16.578 1 97.38 212 ARG A N 1
ATOM 1468 C CA . ARG A 1 212 ? 1.627 -12.68 -17.172 1 97.38 212 ARG A CA 1
ATOM 1469 C C . ARG A 1 212 ? 0.598 -13.625 -16.562 1 97.38 212 ARG A C 1
ATOM 1471 O O . ARG A 1 212 ? 0.172 -14.586 -17.203 1 97.38 212 ARG A O 1
ATOM 1478 N N . PRO A 1 213 ? 0.156 -13.305 -15.375 1 98.38 213 PRO A N 1
ATOM 1479 C CA . PRO A 1 213 ? -0.848 -14.164 -14.75 1 98.38 213 PRO A CA 1
ATOM 1480 C C . PRO A 1 213 ? -2.146 -14.242 -15.555 1 98.38 213 PRO A C 1
ATOM 1482 O O . PRO A 1 213 ? -2.547 -13.258 -16.172 1 98.38 213 PRO A O 1
ATOM 1485 N N . PRO A 1 214 ? -2.758 -15.414 -15.586 1 98.5 214 PRO A N 1
ATOM 1486 C CA . PRO A 1 214 ? -4.062 -15.539 -16.234 1 98.5 214 PRO A CA 1
ATOM 1487 C C . PRO A 1 214 ? -5.195 -14.93 -15.422 1 98.5 214 PRO A C 1
ATOM 1489 O O . PRO A 1 214 ? -6.043 -15.656 -14.891 1 98.5 214 PRO A O 1
ATOM 1492 N N . LEU A 1 215 ? -5.363 -13.695 -15.422 1 98.62 215 LEU A N 1
ATOM 1493 C CA . LEU A 1 215 ? -6.223 -12.945 -14.516 1 98.62 215 LEU A CA 1
ATOM 1494 C C . LEU A 1 215 ? -7.691 -13.305 -14.742 1 98.62 215 LEU A C 1
ATOM 1496 O O . LEU A 1 215 ? -8.469 -13.375 -13.781 1 98.62 215 LEU A O 1
ATOM 1500 N N . ALA A 1 216 ? -8.07 -13.586 -15.953 1 98.19 216 ALA A N 1
ATOM 1501 C CA . ALA A 1 216 ? -9.461 -13.891 -16.281 1 98.19 216 ALA A CA 1
ATOM 1502 C C . ALA A 1 216 ? -9.867 -15.258 -15.734 1 98.19 216 ALA A C 1
ATOM 1504 O O . ALA A 1 216 ? -11.055 -15.523 -15.539 1 98.19 216 ALA A O 1
ATOM 1505 N N . ALA A 1 217 ? -8.914 -16.078 -15.5 1 98.56 217 ALA A N 1
ATOM 1506 C CA . ALA A 1 217 ? -9.203 -17.438 -15.023 1 98.56 217 ALA A CA 1
ATOM 1507 C C . ALA A 1 217 ? -9.758 -17.406 -13.602 1 98.56 217 ALA A C 1
ATOM 1509 O O . ALA A 1 217 ? -10.523 -18.281 -13.211 1 98.56 217 ALA A O 1
ATOM 1510 N N . GLY A 1 218 ? -9.375 -16.406 -12.797 1 98.5 218 GLY A N 1
ATOM 1511 C CA . GLY A 1 218 ? -9.828 -16.312 -11.414 1 98.5 218 GLY A CA 1
ATOM 1512 C C . GLY A 1 218 ? -11.344 -16.328 -11.289 1 98.5 218 GLY A C 1
ATOM 1513 O O . GLY A 1 218 ? -11.922 -17.297 -10.797 1 98.5 218 GLY A O 1
ATOM 1514 N N . PRO A 1 219 ? -11.953 -15.281 -11.812 1 98.38 219 PRO A N 1
ATOM 1515 C CA . PRO A 1 219 ? -13.422 -15.25 -11.773 1 98.38 219 PRO A CA 1
ATOM 1516 C C . PRO A 1 219 ? -14.055 -16.438 -12.5 1 98.38 219 PRO A C 1
ATOM 1518 O O . PRO A 1 219 ? -15.102 -16.938 -12.078 1 98.38 219 PRO A O 1
ATOM 1521 N N . ALA A 1 220 ? -13.461 -16.906 -13.586 1 98.56 220 ALA A N 1
ATOM 1522 C CA . ALA A 1 220 ? -14.016 -18.016 -14.344 1 98.56 220 ALA A CA 1
ATOM 1523 C C . ALA A 1 220 ? -14.016 -19.297 -13.508 1 98.56 220 ALA A C 1
ATOM 1525 O O . ALA A 1 220 ? -15 -20.047 -13.516 1 98.56 220 ALA A O 1
ATOM 1526 N N . LEU A 1 221 ? -12.922 -19.562 -12.805 1 98.75 221 LEU A N 1
ATOM 1527 C CA . LEU A 1 221 ? -12.836 -20.75 -11.945 1 98.75 221 LEU A CA 1
ATOM 1528 C C . LEU A 1 221 ? -13.82 -20.641 -10.789 1 98.75 221 LEU A C 1
ATOM 1530 O O . LEU A 1 221 ? -14.445 -21.641 -10.406 1 98.75 221 LEU A O 1
ATOM 1534 N N . ALA A 1 222 ? -13.914 -19.453 -10.227 1 98.69 222 ALA A N 1
ATOM 1535 C CA . ALA A 1 222 ? -14.922 -19.234 -9.188 1 98.69 222 ALA A CA 1
ATOM 1536 C C . ALA A 1 222 ? -16.312 -19.578 -9.695 1 98.69 222 ALA A C 1
ATOM 1538 O O . ALA A 1 222 ? -17.094 -20.25 -9.008 1 98.69 222 ALA A O 1
ATOM 1539 N N . ALA A 1 223 ? -16.609 -19.156 -10.898 1 97.62 223 ALA A N 1
ATOM 1540 C CA . ALA A 1 223 ? -17.922 -19.375 -11.492 1 97.62 223 ALA A CA 1
ATOM 1541 C C . ALA A 1 223 ? -18.172 -20.859 -11.742 1 97.62 223 ALA A C 1
ATOM 1543 O O . ALA A 1 223 ? -19.312 -21.328 -11.688 1 97.62 223 ALA A O 1
ATOM 1544 N N . CYS A 1 224 ? -17.094 -21.578 -11.961 1 95.94 224 CYS A N 1
ATOM 1545 C CA . CYS A 1 224 ? -17.219 -23 -12.242 1 95.94 224 CYS A CA 1
ATOM 1546 C C . CYS A 1 224 ? -17.328 -23.797 -10.953 1 95.94 224 CYS A C 1
ATOM 1548 O O . CYS A 1 224 ? -17.547 -25.016 -10.992 1 95.94 224 CYS A O 1
ATOM 1550 N N . GLY A 1 225 ? -17.141 -23.109 -9.844 1 97.19 225 GLY A N 1
ATOM 1551 C CA . GLY A 1 225 ? -17.359 -23.781 -8.578 1 97.19 225 GLY A CA 1
ATOM 1552 C C . GLY A 1 225 ? -16.062 -24.125 -7.848 1 97.19 225 GLY A C 1
ATOM 1553 O O . GLY A 1 225 ? -16.031 -25.047 -7.035 1 97.19 225 GLY A O 1
ATOM 1554 N N . ALA A 1 226 ? -15.008 -23.422 -8.125 1 98.69 226 ALA A N 1
ATOM 1555 C CA . ALA A 1 226 ? -13.766 -23.641 -7.387 1 98.69 226 ALA A CA 1
ATOM 1556 C C . ALA A 1 226 ? -14.008 -23.594 -5.879 1 98.69 226 ALA A C 1
ATOM 1558 O O . ALA A 1 226 ? -14.633 -22.656 -5.375 1 98.69 226 ALA A O 1
ATOM 1559 N N . GLY A 1 227 ? -13.508 -24.609 -5.242 1 98.69 227 GLY A N 1
ATOM 1560 C CA . GLY A 1 227 ? -13.656 -24.703 -3.797 1 98.69 227 GLY A CA 1
ATOM 1561 C C . GLY A 1 227 ? -12.508 -24.062 -3.041 1 98.69 227 GLY A C 1
ATOM 1562 O O . GLY A 1 227 ? -12.68 -23.594 -1.908 1 98.69 227 GLY A O 1
ATOM 1563 N N . ALA A 1 228 ? -11.344 -24.078 -3.598 1 98.94 228 ALA A N 1
ATOM 1564 C CA . ALA A 1 228 ? -10.148 -23.406 -3.086 1 98.94 228 ALA A CA 1
ATOM 1565 C C . ALA A 1 228 ? -9.312 -22.828 -4.227 1 98.94 228 ALA A C 1
ATOM 1567 O O . ALA A 1 228 ? -9.32 -23.359 -5.34 1 98.94 228 ALA A O 1
ATOM 1568 N N . MET A 1 229 ? -8.633 -21.781 -3.924 1 98.94 229 MET A N 1
ATOM 1569 C CA . MET A 1 229 ? -7.809 -21.172 -4.965 1 98.94 229 MET A CA 1
ATOM 1570 C C . MET A 1 229 ? -6.738 -20.266 -4.355 1 98.94 229 MET A C 1
ATOM 1572 O O . MET A 1 229 ? -6.945 -19.672 -3.293 1 98.94 229 MET A O 1
ATOM 1576 N N . MET A 1 230 ? -5.59 -20.125 -4.941 1 98.38 230 MET A N 1
ATOM 1577 C CA . MET A 1 230 ? -4.52 -19.188 -4.609 1 98.38 230 MET A CA 1
ATOM 1578 C C . MET A 1 230 ? -3.629 -18.922 -5.82 1 98.38 230 MET A C 1
ATOM 1580 O O . MET A 1 230 ? -3.658 -19.688 -6.789 1 98.38 230 MET A O 1
ATOM 1584 N N . ASP A 1 231 ? -3 -17.859 -5.871 1 98.12 231 ASP A N 1
ATOM 1585 C CA . ASP A 1 231 ? -1.991 -17.688 -6.91 1 98.12 231 ASP A CA 1
ATOM 1586 C C . ASP A 1 231 ? -0.697 -18.406 -6.551 1 98.12 231 ASP A C 1
ATOM 1588 O O . ASP A 1 231 ? -0.391 -18.594 -5.371 1 98.12 231 ASP A O 1
ATOM 1592 N N . VAL A 1 232 ? 0.028 -18.891 -7.484 1 97.88 232 VAL A N 1
ATOM 1593 C CA . VAL A 1 232 ? 1.308 -19.547 -7.254 1 97.88 232 VAL A CA 1
ATOM 1594 C C . VAL A 1 232 ? 2.43 -18.516 -7.234 1 97.88 232 VAL A C 1
ATOM 1596 O O . VAL A 1 232 ? 3.051 -18.25 -8.266 1 97.88 232 VAL A O 1
ATOM 1599 N N . SER A 1 233 ? 2.697 -17.953 -6.098 1 96.44 233 SER A N 1
ATOM 1600 C CA . SER A 1 233 ? 3.727 -16.922 -5.941 1 96.44 233 SER A CA 1
ATOM 1601 C C . SER A 1 233 ? 5.051 -17.547 -5.5 1 96.44 233 SER A C 1
ATOM 1603 O O . SER A 1 233 ? 6.113 -17.156 -5.996 1 96.44 233 SER A O 1
ATOM 1605 N N . ASP A 1 234 ? 5.023 -18.484 -4.617 1 94.06 234 ASP A N 1
ATOM 1606 C CA . ASP A 1 234 ? 6.238 -19.109 -4.098 1 94.06 234 ASP A CA 1
ATOM 1607 C C . ASP A 1 234 ? 6.648 -20.312 -4.953 1 94.06 234 ASP A C 1
ATOM 1609 O O . ASP A 1 234 ? 7.754 -20.344 -5.496 1 94.06 234 ASP A O 1
ATOM 1613 N N . SER A 1 235 ? 5.762 -21.328 -5.023 1 96.56 235 SER A N 1
ATOM 1614 C CA . SER A 1 235 ? 5.977 -22.5 -5.871 1 96.56 235 SER A CA 1
ATOM 1615 C C . SER A 1 235 ? 4.742 -23.391 -5.895 1 96.56 235 SER A C 1
ATOM 1617 O O . SER A 1 235 ? 3.893 -23.312 -5.004 1 96.56 235 SER A O 1
ATOM 1619 N N . LEU A 1 236 ? 4.73 -24.234 -6.895 1 97.38 236 LEU A N 1
ATOM 1620 C CA . LEU A 1 236 ? 3.635 -25.188 -6.969 1 97.38 236 LEU A CA 1
ATOM 1621 C C . LEU A 1 236 ? 3.574 -26.047 -5.711 1 97.38 236 LEU A C 1
ATOM 1623 O O . LEU A 1 236 ? 2.502 -26.234 -5.129 1 97.38 236 LEU A O 1
ATOM 1627 N N . LEU A 1 237 ? 4.695 -26.516 -5.211 1 96.38 237 LEU A N 1
ATOM 1628 C CA . LEU A 1 237 ? 4.734 -27.406 -4.051 1 96.38 237 LEU A CA 1
ATOM 1629 C C . LEU A 1 237 ? 4.312 -26.656 -2.789 1 96.38 237 LEU A C 1
ATOM 1631 O O . LEU A 1 237 ? 3.434 -27.125 -2.057 1 96.38 237 LEU A O 1
ATOM 1635 N N . ARG A 1 238 ? 4.902 -25.531 -2.576 1 95.38 238 ARG A N 1
ATOM 1636 C CA . ARG A 1 238 ? 4.621 -24.781 -1.354 1 95.38 238 ARG A CA 1
ATOM 1637 C C . ARG A 1 238 ? 3.166 -24.328 -1.312 1 95.38 238 ARG A C 1
ATOM 1639 O O . ARG A 1 238 ? 2.494 -24.469 -0.289 1 95.38 238 ARG A O 1
ATOM 1646 N N . ASP A 1 239 ? 2.699 -23.844 -2.398 1 97.5 239 ASP A N 1
ATOM 1647 C CA . ASP A 1 239 ? 1.362 -23.25 -2.418 1 97.5 239 ASP A CA 1
ATOM 1648 C C . ASP A 1 239 ? 0.287 -24.344 -2.43 1 97.5 239 ASP A C 1
ATOM 1650 O O . ASP A 1 239 ? -0.774 -24.172 -1.823 1 97.5 239 ASP A O 1
ATOM 1654 N N . ALA A 1 240 ? 0.56 -25.438 -3.119 1 98.19 240 ALA A N 1
ATOM 1655 C CA . ALA A 1 240 ? -0.349 -26.578 -3.002 1 98.19 240 ALA A CA 1
ATOM 1656 C C . ALA A 1 240 ? -0.387 -27.094 -1.569 1 98.19 240 ALA A C 1
ATOM 1658 O O . ALA A 1 240 ? -1.446 -27.484 -1.07 1 98.19 240 ALA A O 1
ATOM 1659 N N . GLY A 1 241 ? 0.748 -27.188 -0.981 1 96.88 241 GLY A N 1
ATOM 1660 C CA . GLY A 1 241 ? 0.806 -27.578 0.417 1 96.88 241 GLY A CA 1
ATOM 1661 C C . GLY A 1 241 ? 0.011 -26.656 1.328 1 96.88 241 GLY A C 1
ATOM 1662 O O . GLY A 1 241 ? -0.637 -27.109 2.27 1 96.88 241 GLY A O 1
ATOM 1663 N N . ARG A 1 242 ? 0.055 -25.391 1.061 1 96.94 242 ARG A N 1
ATOM 1664 C CA . ARG A 1 242 ? -0.713 -24.422 1.835 1 96.94 242 ARG A CA 1
ATOM 1665 C C . ARG A 1 242 ? -2.211 -24.688 1.707 1 96.94 242 ARG A C 1
ATOM 1667 O O . ARG A 1 242 ? -2.943 -24.609 2.695 1 96.94 242 ARG A O 1
ATOM 1674 N N . ILE A 1 243 ? -2.65 -24.953 0.48 1 98.62 243 ILE A N 1
ATOM 1675 C CA . ILE A 1 243 ? -4.059 -25.297 0.291 1 98.62 243 ILE A CA 1
ATOM 1676 C C . ILE A 1 243 ? -4.395 -26.562 1.061 1 98.62 243 ILE A C 1
ATOM 1678 O O . ILE A 1 243 ? -5.414 -26.625 1.752 1 98.62 243 ILE A O 1
ATOM 1682 N N . ALA A 1 244 ? -3.537 -27.578 0.971 1 98.62 244 ALA A N 1
ATOM 1683 C CA . ALA A 1 244 ? -3.773 -28.844 1.66 1 98.62 244 ALA A CA 1
ATOM 1684 C C . ALA A 1 244 ? -3.932 -28.625 3.162 1 98.62 244 ALA A C 1
ATOM 1686 O O . ALA A 1 244 ? -4.898 -29.109 3.766 1 98.62 244 ALA A O 1
ATOM 1687 N N . ARG A 1 245 ? -3.061 -27.906 3.734 1 97.44 245 ARG A N 1
ATOM 1688 C CA . ARG A 1 245 ? -3.074 -27.656 5.172 1 97.44 245 ARG A CA 1
ATOM 1689 C C . ARG A 1 245 ? -4.293 -26.828 5.574 1 97.44 245 ARG A C 1
ATOM 1691 O O . ARG A 1 245 ? -4.973 -27.156 6.551 1 97.44 245 ARG A O 1
ATOM 1698 N N . ALA A 1 246 ? -4.543 -25.812 4.824 1 97.94 246 ALA A N 1
ATOM 1699 C CA . ALA A 1 246 ? -5.66 -24.922 5.148 1 97.94 246 ALA A CA 1
ATOM 1700 C C . ALA A 1 246 ? -6.992 -25.672 5.043 1 97.94 246 ALA A C 1
ATOM 1702 O O . ALA A 1 246 ? -7.934 -25.359 5.777 1 97.94 246 ALA A O 1
ATOM 1703 N N . SER A 1 247 ? -7.086 -26.625 4.164 1 98.75 247 SER A N 1
ATOM 1704 C CA . SER A 1 247 ? -8.336 -27.328 3.881 1 98.75 247 SER A CA 1
ATOM 1705 C C . SER A 1 247 ? -8.422 -28.641 4.672 1 98.75 247 SER A C 1
ATOM 1707 O O . SER A 1 247 ? -9.469 -29.281 4.691 1 98.75 247 SER A O 1
ATOM 1709 N N . GLY A 1 248 ? -7.309 -29.031 5.281 1 98.19 248 GLY A N 1
ATOM 1710 C CA . GLY A 1 248 ? -7.281 -30.297 6.004 1 98.19 248 GLY A CA 1
ATOM 1711 C C . GLY A 1 248 ? -7.422 -31.5 5.098 1 98.19 248 GLY A C 1
ATOM 1712 O O . GLY A 1 248 ? -8.141 -32.438 5.426 1 98.19 248 GLY A O 1
ATOM 1713 N N . VAL A 1 249 ? -6.773 -31.484 3.979 1 98.81 249 VAL A N 1
ATOM 1714 C CA . VAL A 1 249 ? -6.91 -32.562 2.996 1 98.81 249 VAL A CA 1
ATOM 1715 C C . VAL A 1 249 ? -5.527 -33 2.52 1 98.81 249 VAL A C 1
ATOM 1717 O O . VAL A 1 249 ? -4.512 -32.438 2.926 1 98.81 249 VAL A O 1
ATOM 1720 N N . VAL A 1 250 ? -5.52 -34.062 1.719 1 98.62 250 VAL A N 1
ATOM 1721 C CA . VAL A 1 250 ? -4.324 -34.469 1.004 1 98.62 250 VAL A CA 1
ATOM 1722 C C . VAL A 1 250 ? -4.445 -34.094 -0.473 1 98.62 250 VAL A C 1
ATOM 1724 O O . VAL A 1 250 ? -5.426 -34.469 -1.129 1 98.62 250 VAL A O 1
ATOM 1727 N N . ILE A 1 251 ? -3.521 -33.375 -0.939 1 98.75 251 ILE A N 1
ATOM 1728 C CA . ILE A 1 251 ? -3.432 -33.094 -2.365 1 98.75 251 ILE A CA 1
ATOM 1729 C C . ILE A 1 251 ? -2.365 -33.969 -3.008 1 98.75 251 ILE A C 1
ATOM 1731 O O . ILE A 1 251 ? -1.24 -34.062 -2.51 1 98.75 251 ILE A O 1
ATOM 1735 N N . ASP A 1 252 ? -2.729 -34.625 -4.051 1 98.12 252 ASP A N 1
ATOM 1736 C CA . ASP A 1 252 ? -1.814 -35.5 -4.805 1 98.12 252 ASP A CA 1
ATOM 1737 C C . ASP A 1 252 ? -1.639 -34.969 -6.23 1 98.12 252 ASP A C 1
ATOM 1739 O O . ASP A 1 252 ? -2.531 -35.125 -7.066 1 98.12 252 ASP A O 1
ATOM 1743 N N . LEU A 1 253 ? -0.465 -34.375 -6.496 1 98 253 LEU A N 1
ATOM 1744 C CA . LEU A 1 253 ? -0.166 -33.844 -7.812 1 98 253 LEU A CA 1
ATOM 1745 C C . LEU A 1 253 ? 0.409 -34.906 -8.734 1 98 253 LEU A C 1
ATOM 1747 O O . LEU A 1 253 ? 1.005 -35.875 -8.266 1 98 253 LEU A O 1
ATOM 1751 N N . GLU A 1 254 ? 0.248 -34.656 -10 1 95.88 254 GLU A N 1
ATOM 1752 C CA . GLU A 1 254 ? 0.895 -35.5 -10.992 1 95.88 254 GLU A CA 1
ATOM 1753 C C . GLU A 1 254 ? 2.387 -35.188 -11.094 1 95.88 254 GLU A C 1
ATOM 1755 O O . GLU A 1 254 ? 2.799 -34.031 -10.977 1 95.88 254 GLU A O 1
ATOM 1760 N N . GLU A 1 255 ? 3.098 -36.25 -11.398 1 94.62 255 GLU A N 1
ATOM 1761 C CA . GLU A 1 255 ? 4.512 -36.031 -11.703 1 94.62 255 GLU A CA 1
ATOM 1762 C C . GLU A 1 255 ? 4.691 -35.219 -12.977 1 94.62 255 GLU A C 1
ATOM 1764 O O . GLU A 1 255 ? 4.051 -35.5 -13.992 1 94.62 255 GLU A O 1
ATOM 1769 N N . PRO A 1 256 ? 5.516 -34.094 -13.008 1 91.81 256 PRO A N 1
ATOM 1770 C CA . PRO A 1 256 ? 5.684 -33.219 -14.172 1 91.81 256 PRO A CA 1
ATOM 1771 C C . PRO A 1 256 ? 6.055 -34 -15.438 1 91.81 256 PRO A C 1
ATOM 1773 O O . PRO A 1 256 ? 5.742 -33.562 -16.547 1 91.81 256 PRO A O 1
ATOM 1776 N N . GLY A 1 257 ? 6.703 -35.094 -15.367 1 87.62 257 GLY A N 1
ATOM 1777 C CA . GLY A 1 257 ? 7.078 -35.875 -16.547 1 87.62 257 GLY A CA 1
ATOM 1778 C C . GLY A 1 257 ? 5.91 -36.625 -17.172 1 87.62 257 GLY A C 1
ATOM 1779 O O . GLY A 1 257 ? 6.047 -37.219 -18.234 1 87.62 257 GLY A O 1
ATOM 1780 N N . ARG A 1 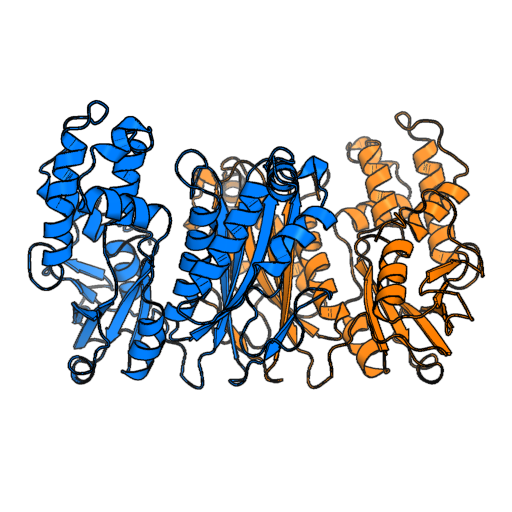258 ? 4.824 -36.406 -16.562 1 86.25 258 ARG A N 1
ATOM 1781 C CA . ARG A 1 258 ? 3.621 -37.094 -17.016 1 86.25 258 ARG A CA 1
ATOM 1782 C C . ARG A 1 258 ? 2.424 -36.125 -17.031 1 86.25 258 ARG A C 1
ATOM 1784 O O . ARG A 1 258 ? 2.445 -35.094 -16.391 1 86.25 258 ARG A O 1
ATOM 1791 N N . GLY A 1 259 ? 1.515 -36.469 -17.891 1 89.12 259 GLY A N 1
ATOM 1792 C CA . GLY A 1 259 ? 0.209 -35.812 -17.859 1 89.12 259 GLY A CA 1
ATOM 1793 C C . GLY A 1 259 ? 0.249 -34.344 -18.266 1 89.12 259 GLY A C 1
ATOM 1794 O O . GLY A 1 259 ? 0.906 -34 -19.25 1 89.12 259 GLY A O 1
ATOM 1795 N N . ALA A 1 260 ? -0.455 -33.531 -17.531 1 92.69 260 ALA A N 1
ATOM 1796 C CA . ALA A 1 260 ? -0.752 -32.188 -17.938 1 92.69 260 ALA A CA 1
ATOM 1797 C C . ALA A 1 260 ? 0.44 -31.25 -17.688 1 92.69 260 ALA A C 1
ATOM 1799 O O . ALA A 1 260 ? 0.519 -30.156 -18.266 1 92.69 260 ALA A O 1
ATOM 1800 N N . LEU A 1 261 ? 1.398 -31.672 -16.859 1 94.75 261 LEU A N 1
ATOM 1801 C CA . LEU A 1 261 ? 2.547 -30.828 -16.547 1 94.75 261 LEU A CA 1
ATOM 1802 C C . LEU A 1 261 ? 3.711 -31.109 -17.484 1 94.75 261 LEU A C 1
ATOM 1804 O O . LEU A 1 261 ? 4.723 -30.406 -17.453 1 94.75 261 LEU A O 1
ATOM 1808 N N . ALA A 1 262 ? 3.582 -32.094 -18.375 1 94.81 262 ALA A N 1
ATOM 1809 C CA . ALA A 1 262 ? 4.656 -32.5 -19.266 1 94.81 262 ALA A CA 1
ATOM 1810 C C . ALA A 1 262 ? 5.07 -31.375 -20.203 1 94.81 262 ALA A C 1
ATOM 1812 O O . ALA A 1 262 ? 6.25 -31.234 -20.516 1 94.81 262 ALA A O 1
ATOM 1813 N N . GLY A 1 263 ? 4.098 -30.625 -20.594 1 94.56 263 GLY A N 1
ATOM 1814 C CA . GLY A 1 263 ? 4.391 -29.5 -21.484 1 94.56 263 GLY A CA 1
ATOM 1815 C C . GLY A 1 263 ? 5.344 -28.5 -20.875 1 94.56 263 GLY A C 1
ATOM 1816 O O . GLY A 1 263 ? 6.242 -28 -21.547 1 94.56 263 GLY A O 1
ATOM 1817 N N . ASP A 1 264 ? 5.117 -28.156 -19.609 1 95.81 264 ASP A N 1
ATOM 1818 C CA . ASP A 1 264 ? 6.004 -27.219 -18.922 1 95.81 264 ASP A CA 1
ATOM 1819 C C . ASP A 1 264 ? 7.418 -27.797 -18.812 1 95.81 264 ASP A C 1
ATOM 1821 O O . ASP A 1 264 ? 8.398 -27.078 -19.062 1 95.81 264 ASP A O 1
ATOM 1825 N N . LEU A 1 265 ? 7.516 -29.062 -18.438 1 96.5 265 LEU A N 1
ATOM 1826 C CA . LEU A 1 265 ? 8.812 -29.703 -18.297 1 96.5 265 LEU A CA 1
ATOM 1827 C C . LEU A 1 265 ? 9.547 -29.734 -19.641 1 96.5 265 LEU A C 1
ATOM 1829 O O . LEU A 1 265 ? 10.734 -29.406 -19.703 1 96.5 265 LEU A O 1
ATOM 1833 N N . GLU A 1 266 ? 8.891 -30.141 -20.656 1 96.5 266 GLU A N 1
ATOM 1834 C CA . GLU A 1 266 ? 9.484 -30.266 -21.984 1 96.5 266 GLU A CA 1
ATOM 1835 C C . GLU A 1 266 ? 9.945 -28.906 -22.5 1 96.5 266 GLU A C 1
ATOM 1837 O O . GLU A 1 266 ? 10.953 -28.812 -23.203 1 96.5 266 GLU A O 1
ATOM 1842 N N . ALA A 1 267 ? 9.203 -27.922 -22.172 1 96.38 267 ALA A N 1
ATOM 1843 C CA . ALA A 1 267 ? 9.562 -26.562 -22.609 1 96.38 267 ALA A CA 1
ATOM 1844 C C . ALA A 1 267 ? 10.828 -26.094 -21.891 1 96.38 267 ALA A C 1
ATOM 1846 O O . ALA A 1 267 ? 11.625 -25.344 -22.469 1 96.38 267 ALA A O 1
ATOM 1847 N N . LEU A 1 268 ? 11.016 -26.5 -20.672 1 97.19 268 LEU A N 1
ATOM 1848 C CA . LEU A 1 268 ? 12.078 -25.938 -19.844 1 97.19 268 LEU A CA 1
ATOM 1849 C C . LEU A 1 268 ? 13.352 -26.766 -19.953 1 97.19 268 LEU A C 1
ATOM 1851 O O . LEU A 1 268 ? 14.438 -26.297 -19.594 1 97.19 268 LEU A O 1
ATOM 1855 N N . GLU A 1 269 ? 13.258 -28.016 -20.406 1 95.88 269 GLU A N 1
ATOM 1856 C CA . GLU A 1 269 ? 14.43 -28.891 -20.5 1 95.88 269 GLU A CA 1
ATOM 1857 C C . GLU A 1 269 ? 15.5 -28.266 -21.391 1 95.88 269 GLU A C 1
ATOM 1859 O O . GLU A 1 269 ? 16.672 -28.234 -21.031 1 95.88 269 GLU A O 1
ATOM 1864 N N . PRO A 1 270 ? 15.156 -27.781 -22.609 1 95.12 270 PRO A N 1
ATOM 1865 C CA . PRO A 1 270 ? 16.172 -27.125 -23.422 1 95.12 270 PRO A CA 1
ATOM 1866 C C . PRO A 1 270 ? 16.781 -25.891 -22.75 1 95.12 270 PRO A C 1
ATOM 1868 O O . PRO A 1 270 ? 17.953 -25.594 -22.953 1 95.12 270 PRO A O 1
ATOM 1871 N N . VAL A 1 271 ? 15.984 -25.141 -21.984 1 95.62 271 VAL A N 1
ATOM 1872 C CA . VAL A 1 271 ? 16.484 -23.984 -21.266 1 95.62 271 VAL A CA 1
ATOM 1873 C C . VAL A 1 271 ? 17.5 -24.422 -20.219 1 95.62 271 VAL A C 1
ATOM 1875 O O . VAL A 1 271 ? 18.531 -23.766 -20.047 1 95.62 271 VAL A O 1
ATOM 1878 N N . ALA A 1 272 ? 17.203 -25.516 -19.531 1 94.31 272 ALA A N 1
ATOM 1879 C CA . ALA A 1 272 ? 18.141 -26.078 -18.562 1 94.31 272 ALA A CA 1
ATOM 1880 C C . ALA A 1 272 ? 19.453 -26.469 -19.234 1 94.31 272 ALA A C 1
ATOM 1882 O O . ALA A 1 272 ? 20.531 -26.234 -18.672 1 94.31 272 ALA A O 1
ATOM 1883 N N . ALA A 1 273 ? 19.359 -27.047 -20.344 1 91.56 273 ALA A N 1
ATOM 1884 C CA . ALA A 1 273 ? 20.547 -27.422 -21.094 1 91.56 273 ALA A CA 1
ATOM 1885 C C . ALA A 1 273 ? 21.359 -26.188 -21.5 1 91.56 273 ALA A C 1
ATOM 1887 O O . ALA A 1 273 ? 22.594 -26.203 -21.453 1 91.56 273 ALA A O 1
ATOM 1888 N N . GLU A 1 274 ? 20.641 -25.234 -21.922 1 89.81 274 GLU A N 1
ATOM 1889 C CA . GLU A 1 274 ? 21.266 -23.969 -22.297 1 89.81 274 GLU A CA 1
ATOM 1890 C C . GLU A 1 274 ? 22.016 -23.359 -21.125 1 89.81 274 GLU A C 1
ATOM 1892 O O . GLU A 1 274 ? 23.109 -22.812 -21.297 1 89.81 274 GLU A O 1
ATOM 1897 N N . LEU A 1 275 ? 21.406 -23.328 -20 1 90.25 275 LEU A N 1
ATOM 1898 C CA . LEU A 1 275 ? 22.031 -22.812 -18.781 1 90.25 275 LEU A CA 1
ATOM 1899 C C . LEU A 1 275 ? 23.328 -23.531 -18.484 1 90.25 275 LEU A C 1
ATOM 1901 O O . LEU A 1 275 ? 24.328 -22.906 -18.125 1 90.25 275 LEU A O 1
ATOM 1905 N N . ALA A 1 276 ? 23.328 -24.844 -18.547 1 83.75 276 ALA A N 1
ATOM 1906 C CA . ALA A 1 276 ? 24.5 -25.672 -18.266 1 83.75 276 ALA A CA 1
ATOM 1907 C C . ALA A 1 276 ? 25.656 -25.328 -19.203 1 83.75 276 ALA A C 1
ATOM 1909 O O . ALA A 1 276 ? 26.812 -25.516 -18.859 1 83.75 276 ALA A O 1
ATOM 1910 N N . GLY A 1 277 ? 25.359 -24.781 -20.328 1 79 277 GLY A N 1
ATOM 1911 C CA . GLY A 1 277 ? 26.375 -24.438 -21.312 1 79 277 GLY A CA 1
ATOM 1912 C C . GLY A 1 277 ? 26.984 -23.078 -21.094 1 79 277 GLY A C 1
ATOM 1913 O O . GLY A 1 277 ? 27.969 -22.719 -21.75 1 79 277 GLY A O 1
ATOM 1914 N N . LEU A 1 278 ? 26.375 -22.391 -20.219 1 78.62 278 LEU A N 1
ATOM 1915 C CA . LEU A 1 278 ? 26.906 -21.062 -19.969 1 78.62 278 LEU A CA 1
ATOM 1916 C C . LEU A 1 278 ? 28.156 -21.125 -19.109 1 78.62 278 LEU A C 1
ATOM 1918 O O . LEU A 1 278 ? 28.266 -21.984 -18.234 1 78.62 278 LEU A O 1
ATOM 1922 N N . PRO A 1 279 ? 29.172 -20.359 -19.391 1 70.38 279 PRO A N 1
ATOM 1923 C CA . PRO A 1 279 ? 30.484 -20.453 -18.734 1 70.38 279 PRO A CA 1
ATOM 1924 C C . PRO A 1 279 ? 30.406 -20.297 -17.219 1 70.38 279 PRO A C 1
ATOM 1926 O O . PRO A 1 279 ? 31.172 -20.922 -16.484 1 70.38 279 PRO A O 1
ATOM 1929 N N . ALA A 1 280 ? 29.672 -19.422 -16.703 1 67.75 280 ALA A N 1
ATOM 1930 C CA . ALA A 1 280 ? 29.703 -19.094 -15.281 1 67.75 280 ALA A CA 1
ATOM 1931 C C . ALA A 1 280 ? 28.828 -20.047 -14.477 1 67.75 280 ALA A C 1
ATOM 1933 O O . ALA A 1 280 ? 28.688 -19.891 -13.266 1 67.75 280 ALA A O 1
ATOM 1934 N N . VAL A 1 281 ? 28.391 -21.109 -15.18 1 72.31 281 VAL A N 1
ATOM 1935 C CA . VAL A 1 281 ? 27.453 -21.984 -14.484 1 72.31 281 VAL A CA 1
ATOM 1936 C C . VAL A 1 281 ? 28.125 -23.328 -14.227 1 72.31 281 VAL A C 1
ATOM 1938 O O . VAL A 1 281 ? 28.656 -23.969 -15.141 1 72.31 281 VAL A O 1
ATOM 1941 N N . PRO A 1 282 ? 28.297 -23.578 -12.891 1 70.31 282 PRO A N 1
ATOM 1942 C CA . PRO A 1 282 ? 28.859 -24.906 -12.609 1 70.31 282 PRO A CA 1
ATOM 1943 C C . PRO A 1 282 ? 28.062 -26.031 -13.289 1 70.31 282 PRO A C 1
ATOM 1945 O O . PRO A 1 282 ? 26.875 -25.875 -13.555 1 70.31 282 PRO A O 1
ATOM 1948 N N . PRO A 1 283 ? 28.906 -26.969 -13.836 1 61.81 283 PRO A N 1
ATOM 1949 C CA . PRO A 1 283 ? 28.219 -28.094 -14.461 1 61.81 283 PRO A CA 1
ATOM 1950 C C . PRO A 1 283 ? 27.062 -28.625 -13.617 1 61.81 283 PRO A C 1
ATOM 1952 O O . PRO A 1 283 ? 27.219 -28.828 -12.406 1 61.81 283 PRO A O 1
ATOM 1955 N N . GLU A 1 284 ? 25.922 -28.078 -13.945 1 60.38 284 GLU A N 1
ATOM 1956 C CA . GLU A 1 284 ? 24.703 -28.422 -13.195 1 60.38 284 GLU A CA 1
ATOM 1957 C C . GLU A 1 284 ? 24.203 -29.812 -13.57 1 60.38 284 GLU A C 1
ATOM 1959 O O . GLU A 1 284 ? 24.516 -30.328 -14.641 1 60.38 284 GLU A O 1
ATOM 1964 N N . PRO A 1 285 ? 23.266 -30.359 -12.656 1 64.31 285 PRO A N 1
ATOM 1965 C CA . PRO A 1 285 ? 22.531 -31.625 -12.75 1 64.31 285 PRO A CA 1
ATOM 1966 C C . PRO A 1 285 ? 22.031 -31.906 -14.164 1 64.31 285 PRO A C 1
ATOM 1968 O O . PRO A 1 285 ? 22.125 -31.047 -15.039 1 64.31 285 PRO A O 1
ATOM 1971 N N . ASP A 1 286 ? 21.359 -33.094 -14.445 1 89 286 ASP A N 1
ATOM 1972 C CA . ASP A 1 286 ? 20.469 -33.562 -15.508 1 89 286 ASP A CA 1
ATOM 1973 C C . ASP A 1 286 ? 19.453 -32.5 -15.883 1 89 286 ASP A C 1
ATOM 1975 O O . ASP A 1 286 ? 18.656 -32.062 -15.047 1 89 286 ASP A O 1
ATOM 1979 N N . PRO A 1 287 ? 19.703 -31.922 -17.125 1 92.81 287 PRO A N 1
ATOM 1980 C CA . PRO A 1 287 ? 18.797 -30.859 -17.562 1 92.81 287 PRO A CA 1
ATOM 1981 C C . PRO A 1 287 ? 17.328 -31.188 -17.234 1 92.81 287 PRO A C 1
ATOM 1983 O O . PRO A 1 287 ? 16.562 -30.281 -16.859 1 92.81 287 PRO A O 1
ATOM 1986 N N . ARG A 1 288 ? 17.031 -32.375 -17.391 1 93.88 288 ARG A N 1
ATOM 1987 C CA . ARG A 1 288 ? 15.664 -32.75 -17.094 1 93.88 288 ARG A CA 1
ATOM 1988 C C . ARG A 1 288 ? 15.352 -32.625 -15.609 1 93.88 288 ARG A C 1
ATOM 1990 O O . ARG A 1 288 ? 14.258 -32.188 -15.234 1 93.88 288 ARG A O 1
ATOM 1997 N N . ALA A 1 289 ? 16.25 -32.938 -14.781 1 92.88 289 ALA A N 1
ATOM 1998 C CA . ALA A 1 289 ? 16.078 -32.812 -13.336 1 92.88 289 ALA A CA 1
ATOM 1999 C C . ALA A 1 289 ? 15.953 -31.359 -12.93 1 92.88 289 ALA A C 1
ATOM 2001 O O . ALA A 1 289 ? 15.164 -31.016 -12.039 1 92.88 289 ALA A O 1
ATOM 2002 N N . LEU A 1 290 ? 16.719 -30.547 -13.57 1 93.5 290 LEU A N 1
ATOM 2003 C CA . LEU A 1 290 ? 16.641 -29.125 -13.273 1 93.5 290 LEU A CA 1
ATOM 2004 C C . LEU A 1 290 ? 15.312 -28.531 -13.719 1 93.5 290 LEU A C 1
ATOM 2006 O O . LEU A 1 290 ? 14.695 -27.766 -12.992 1 93.5 290 LEU A O 1
ATOM 2010 N N . ALA A 1 291 ? 14.891 -28.906 -14.891 1 95.5 291 ALA A N 1
ATOM 2011 C CA . ALA A 1 291 ? 13.594 -28.469 -15.391 1 95.5 291 ALA A CA 1
ATOM 2012 C C . ALA A 1 291 ? 12.469 -28.906 -14.453 1 95.5 291 ALA A C 1
ATOM 2014 O O . ALA A 1 291 ? 11.57 -28.109 -14.156 1 95.5 291 ALA A O 1
ATOM 2015 N N . ARG A 1 292 ? 12.547 -30.109 -14.008 1 95 292 ARG A N 1
ATOM 2016 C CA . ARG A 1 292 ? 11.578 -30.625 -13.047 1 95 292 ARG A CA 1
ATOM 2017 C C . ARG A 1 292 ? 11.57 -29.781 -11.773 1 95 292 ARG A C 1
ATOM 2019 O O . ARG A 1 292 ? 10.508 -29.469 -11.242 1 95 292 ARG A O 1
ATOM 2026 N N . ARG A 1 293 ? 12.719 -29.469 -11.305 1 94.19 293 ARG A N 1
ATOM 2027 C CA . ARG A 1 293 ? 12.836 -28.641 -10.102 1 94.19 293 ARG A CA 1
ATOM 2028 C C . ARG A 1 293 ? 12.203 -27.266 -10.312 1 94.19 293 ARG A C 1
ATOM 2030 O O . ARG A 1 293 ? 11.508 -26.75 -9.438 1 94.19 293 ARG A O 1
ATOM 2037 N N . TRP A 1 294 ? 12.445 -26.688 -11.484 1 96.06 294 TRP A N 1
ATOM 2038 C CA . TRP A 1 294 ? 11.859 -25.375 -11.781 1 96.06 294 TRP A CA 1
ATOM 2039 C C . TRP A 1 294 ? 10.336 -25.453 -11.789 1 96.06 294 TRP A C 1
ATOM 2041 O O . TRP A 1 294 ? 9.664 -24.562 -11.258 1 96.06 294 TRP A O 1
ATOM 2051 N N . VAL A 1 295 ? 9.773 -26.5 -12.328 1 97 295 VAL A N 1
ATOM 2052 C CA . VAL A 1 295 ? 8.328 -26.672 -12.422 1 97 295 VAL A CA 1
ATOM 2053 C C . VAL A 1 295 ? 7.73 -26.797 -11.023 1 97 295 VAL A C 1
ATOM 2055 O O . VAL A 1 295 ? 6.695 -26.188 -10.727 1 97 295 VAL A O 1
ATOM 2058 N N . LEU A 1 296 ? 8.406 -27.5 -10.172 1 96.25 296 LEU A N 1
ATOM 2059 C CA . LEU A 1 296 ? 7.832 -27.875 -8.883 1 96.25 296 LEU A CA 1
ATOM 2060 C C . LEU A 1 296 ? 8.133 -26.828 -7.828 1 96.25 296 LEU A C 1
ATOM 2062 O O . LEU A 1 296 ? 7.332 -26.609 -6.91 1 96.25 296 LEU A O 1
ATOM 2066 N N . THR A 1 297 ? 9.305 -26.125 -7.949 1 96 297 THR A N 1
ATOM 2067 C CA . THR A 1 297 ? 9.75 -25.297 -6.832 1 96 297 THR A CA 1
ATOM 2068 C C . THR A 1 297 ? 9.969 -23.859 -7.281 1 96 297 THR A C 1
ATOM 2070 O O . THR A 1 297 ? 10.273 -22.984 -6.465 1 96 297 THR A O 1
ATOM 2073 N N . GLY A 1 298 ? 9.828 -23.641 -8.609 1 96.44 298 GLY A N 1
ATOM 2074 C CA . GLY A 1 298 ? 9.93 -22.266 -9.086 1 96.44 298 GLY A CA 1
ATOM 2075 C C . GLY A 1 298 ? 8.719 -21.422 -8.727 1 96.44 298 GLY A C 1
ATOM 2076 O O . GLY A 1 298 ? 7.59 -21.922 -8.734 1 96.44 298 GLY A O 1
ATOM 2077 N N . GLY A 1 299 ? 8.938 -20.156 -8.422 1 95.94 299 GLY A N 1
ATOM 2078 C CA . GLY A 1 299 ? 7.875 -19.219 -8.102 1 95.94 299 GLY A CA 1
ATOM 2079 C C . GLY A 1 299 ? 7.797 -18.062 -9.07 1 95.94 299 GLY A C 1
ATOM 2080 O O . GLY A 1 299 ? 8.547 -18 -10.047 1 95.94 299 GLY A O 1
ATOM 2081 N N . GLU A 1 300 ? 6.762 -17.266 -8.883 1 97.12 300 GLU A N 1
ATOM 2082 C CA . GLU A 1 300 ? 6.641 -15.93 -9.445 1 97.12 300 GLU A CA 1
ATOM 2083 C C . GLU A 1 300 ? 6.16 -15.984 -10.891 1 97.12 300 GLU A C 1
ATOM 2085 O O . GLU A 1 300 ? 6.316 -15.008 -11.641 1 97.12 300 GLU A O 1
ATOM 2090 N N . ASP A 1 301 ? 5.648 -17.188 -11.305 1 97.5 301 ASP A N 1
ATOM 2091 C CA . ASP A 1 301 ? 4.867 -17.188 -12.531 1 97.5 301 ASP A CA 1
ATOM 2092 C C . ASP A 1 301 ? 3.48 -16.594 -12.305 1 97.5 301 ASP A C 1
ATOM 2094 O O . ASP A 1 301 ? 2.84 -16.109 -13.242 1 97.5 301 ASP A O 1
ATOM 2098 N N . HIS A 1 302 ? 3 -16.703 -11.156 1 98.12 302 HIS A N 1
ATOM 2099 C CA . HIS A 1 302 ? 1.729 -16.172 -10.664 1 98.12 302 HIS A CA 1
ATOM 2100 C C . HIS A 1 302 ? 0.552 -16.812 -11.406 1 98.12 302 HIS A C 1
ATOM 2102 O O . HIS A 1 302 ? -0.404 -16.125 -11.766 1 98.12 302 HIS A O 1
ATOM 2108 N N . GLY A 1 303 ? 0.704 -18.078 -11.727 1 98.44 303 GLY A N 1
ATOM 2109 C CA . GLY A 1 303 ? -0.463 -18.844 -12.148 1 98.44 303 GLY A CA 1
ATOM 2110 C C . GLY A 1 303 ? -1.486 -19.016 -11.039 1 98.44 303 GLY A C 1
ATOM 2111 O O . GLY A 1 303 ? -1.229 -18.672 -9.891 1 98.44 303 GLY A O 1
ATOM 2112 N N . LEU A 1 304 ? -2.646 -19.562 -11.383 1 98.81 304 LEU A N 1
ATOM 2113 C CA . LEU A 1 304 ? -3.697 -19.812 -10.398 1 98.81 304 LEU A CA 1
ATOM 2114 C C . LEU A 1 304 ? -3.85 -21.312 -10.125 1 98.81 304 LEU A C 1
ATOM 2116 O O . LEU A 1 304 ? -3.955 -22.109 -11.062 1 98.81 304 LEU A O 1
ATOM 2120 N N . LEU A 1 305 ? -3.762 -21.672 -8.891 1 98.88 305 LEU A N 1
ATOM 2121 C CA . LEU A 1 305 ? -3.963 -23.016 -8.398 1 98.88 305 LEU A CA 1
ATOM 2122 C C . LEU A 1 305 ? -5.305 -23.141 -7.684 1 98.88 305 LEU A C 1
ATOM 2124 O O . LEU A 1 305 ? -5.582 -22.406 -6.738 1 98.88 305 LEU A O 1
ATOM 2128 N N . ALA A 1 306 ? -6.145 -24.062 -8.148 1 98.94 306 ALA A N 1
ATOM 2129 C CA . ALA A 1 306 ? -7.488 -24.188 -7.594 1 98.94 306 ALA A CA 1
ATOM 2130 C C . ALA A 1 306 ? -7.902 -25.641 -7.465 1 98.94 306 ALA A C 1
ATOM 2132 O O . ALA A 1 306 ? -7.242 -26.531 -8.008 1 98.94 306 ALA A O 1
ATOM 2133 N N . THR A 1 307 ? -8.883 -25.891 -6.711 1 98.94 307 THR A N 1
ATOM 2134 C CA . THR A 1 307 ? -9.578 -27.172 -6.676 1 98.94 307 THR A CA 1
ATOM 2135 C C . THR A 1 307 ? -11.031 -27.016 -7.117 1 98.94 307 THR A C 1
ATOM 2137 O O . THR A 1 307 ? -11.688 -26.031 -6.773 1 98.94 307 THR A O 1
ATOM 2140 N N . VAL A 1 308 ? -11.477 -27.953 -7.941 1 98.88 308 VAL A N 1
ATOM 2141 C CA . VAL A 1 308 ? -12.844 -27.891 -8.453 1 98.88 308 VAL A CA 1
ATOM 2142 C C . VAL A 1 308 ? -13.508 -29.25 -8.32 1 98.88 308 VAL A C 1
ATOM 2144 O O . VAL A 1 308 ? -12.828 -30.281 -8.383 1 98.88 308 VAL A O 1
ATOM 2147 N N . PRO A 1 309 ? -14.82 -29.25 -8.125 1 98.69 309 PRO A N 1
ATOM 2148 C CA . PRO A 1 309 ? -15.5 -30.547 -8.164 1 98.69 309 PRO A CA 1
ATOM 2149 C C . PRO A 1 309 ? -15.383 -31.234 -9.523 1 98.69 309 PRO A C 1
ATOM 2151 O O . PRO A 1 309 ? -15.25 -30.562 -10.555 1 98.69 309 PRO A O 1
ATOM 2154 N N . PRO A 1 310 ? -15.438 -32.562 -9.5 1 97.94 310 PRO A N 1
ATOM 2155 C CA . PRO A 1 310 ? -15.25 -33.312 -10.742 1 97.94 310 PRO A CA 1
ATOM 2156 C C . PRO A 1 310 ? -16.234 -32.906 -11.836 1 97.94 310 PRO A C 1
ATOM 2158 O O . PRO A 1 310 ? -15.883 -32.906 -13.023 1 97.94 310 PRO A O 1
ATOM 2161 N N . GLU A 1 311 ? -17.391 -32.5 -11.484 1 97.88 311 GLU A N 1
ATOM 2162 C CA . GLU A 1 311 ? -18.422 -32.125 -12.453 1 97.88 311 GLU A CA 1
ATOM 2163 C C . GLU A 1 311 ? -18.062 -30.812 -13.164 1 97.88 311 GLU A C 1
ATOM 2165 O O . GLU A 1 311 ? -18.625 -30.5 -14.219 1 97.88 311 GLU A O 1
ATOM 2170 N N . ALA A 1 312 ? -17.141 -30.047 -12.586 1 98.06 312 ALA A N 1
ATOM 2171 C CA . ALA A 1 312 ? -16.766 -28.75 -13.164 1 98.06 312 ALA A CA 1
ATOM 2172 C C . ALA A 1 312 ? -15.641 -28.922 -14.18 1 98.06 312 ALA A C 1
ATOM 2174 O O . ALA A 1 312 ? -15.352 -28 -14.945 1 98.06 312 ALA A O 1
ATOM 2175 N N . VAL A 1 313 ? -14.992 -30.031 -14.297 1 98 313 VAL A N 1
ATOM 2176 C CA . VAL A 1 313 ? -13.781 -30.25 -15.078 1 98 313 VAL A CA 1
ATOM 2177 C C . VAL A 1 313 ? -14.062 -30 -16.562 1 98 313 VAL A C 1
ATOM 2179 O O . VAL A 1 313 ? -13.281 -29.328 -17.234 1 98 313 VAL A O 1
ATOM 2182 N N . PRO A 1 314 ? -15.219 -30.391 -17.141 1 97.25 314 PRO A N 1
ATOM 2183 C CA . PRO A 1 314 ? -15.477 -30.141 -18.562 1 97.25 314 PRO A CA 1
ATOM 2184 C C . PRO A 1 314 ? -15.641 -28.656 -18.875 1 97.25 314 PRO A C 1
ATOM 2186 O O . PRO A 1 314 ? -15.531 -28.25 -20.047 1 97.25 314 PRO A O 1
ATOM 2189 N N . ASP A 1 315 ? -15.883 -27.844 -17.844 1 96.81 315 ASP A N 1
ATOM 2190 C CA . ASP A 1 315 ? -16.203 -26.438 -18.062 1 96.81 315 ASP A CA 1
ATOM 2191 C C . ASP A 1 315 ? -15.031 -25.547 -17.641 1 96.81 315 ASP A C 1
ATOM 2193 O O . ASP A 1 315 ? -15.203 -24.344 -17.453 1 96.81 315 ASP A O 1
ATOM 2197 N N . LEU A 1 316 ? -13.922 -26.094 -17.484 1 98 316 LEU A N 1
ATOM 2198 C CA . LEU A 1 316 ? -12.758 -25.312 -17.094 1 98 316 LEU A CA 1
ATOM 2199 C C . LEU A 1 316 ? -12.461 -24.234 -18.109 1 98 316 LEU A C 1
ATOM 2201 O O . LEU A 1 316 ? -12.625 -24.453 -19.312 1 98 316 LEU A O 1
ATOM 2205 N N . PRO A 1 317 ? -12.078 -23.031 -17.641 1 97.31 317 PRO A N 1
ATOM 2206 C CA . PRO A 1 317 ? -11.695 -22 -18.594 1 97.31 317 PRO A CA 1
ATOM 2207 C C . PRO A 1 317 ? -10.461 -22.359 -19.406 1 97.31 317 PRO A C 1
ATOM 2209 O O . PRO A 1 317 ? -9.711 -23.266 -19.031 1 97.31 317 PRO A O 1
ATOM 2212 N N . ASP A 1 318 ? -10.258 -21.594 -20.516 1 93 318 ASP A N 1
ATOM 2213 C CA . ASP A 1 318 ? -9.109 -21.828 -21.391 1 93 318 ASP A CA 1
ATOM 2214 C C . ASP A 1 318 ? -7.797 -21.672 -20.625 1 93 318 ASP A C 1
ATOM 2216 O O . ASP A 1 318 ? -7.648 -20.75 -19.828 1 93 318 ASP A O 1
ATOM 2220 N N . GLY A 1 319 ? -6.965 -22.641 -20.844 1 93.38 319 GLY A N 1
ATOM 2221 C CA . GLY A 1 319 ? -5.641 -22.562 -20.234 1 93.38 319 GLY A CA 1
ATOM 2222 C C . GLY A 1 319 ? -5.547 -23.281 -18.906 1 93.38 319 GLY A C 1
ATOM 2223 O O . GLY A 1 319 ? -4.445 -23.484 -18.391 1 93.38 319 GLY A O 1
ATOM 2224 N N . ALA A 1 320 ? -6.691 -23.672 -18.375 1 97.75 320 ALA A N 1
ATOM 2225 C CA . ALA A 1 320 ? -6.691 -24.422 -17.125 1 97.75 320 ALA A CA 1
ATOM 2226 C C . ALA A 1 320 ? -6.578 -25.922 -17.406 1 97.75 320 ALA A C 1
ATOM 2228 O O . ALA A 1 320 ? -7.172 -26.438 -18.344 1 97.75 320 ALA A O 1
ATOM 2229 N N . ARG A 1 321 ? -5.84 -26.609 -16.578 1 97.62 321 ARG A N 1
ATOM 2230 C CA . ARG A 1 321 ? -5.637 -28.031 -16.75 1 97.62 321 ARG A CA 1
ATOM 2231 C C . ARG A 1 321 ? -5.652 -28.766 -15.406 1 97.62 321 ARG A C 1
ATOM 2233 O O . ARG A 1 321 ? -5.199 -28.219 -14.398 1 97.62 321 ARG A O 1
ATOM 2240 N N . VAL A 1 322 ? -6.105 -29.984 -15.438 1 98.38 322 VAL A N 1
ATOM 2241 C CA . VAL A 1 322 ? -6.094 -30.812 -14.242 1 98.38 322 VAL A CA 1
ATOM 2242 C C . VAL A 1 322 ? -4.688 -31.359 -14 1 98.38 322 VAL A C 1
ATOM 2244 O O . VAL A 1 322 ? -4.09 -31.969 -14.891 1 98.38 322 VAL A O 1
ATOM 2247 N N . ILE A 1 323 ? -4.234 -31.156 -12.766 1 98.5 323 ILE A N 1
ATOM 2248 C CA . ILE A 1 323 ? -2.85 -31.562 -12.531 1 98.5 323 ILE A CA 1
ATOM 2249 C C . ILE A 1 323 ? -2.771 -32.469 -11.305 1 98.5 323 ILE A C 1
ATOM 2251 O O . ILE A 1 323 ? -1.681 -32.781 -10.828 1 98.5 323 ILE A O 1
ATOM 2255 N N . GLY A 1 324 ? -3.848 -32.812 -10.727 1 98.31 324 GLY A N 1
ATOM 2256 C CA . GLY A 1 324 ? -3.863 -33.656 -9.539 1 98.31 324 GLY A CA 1
ATOM 2257 C C . GLY A 1 324 ? -5.258 -33.875 -8.977 1 98.31 324 GLY A C 1
ATOM 2258 O O . GLY A 1 324 ? -6.254 -33.625 -9.656 1 98.31 324 GLY A O 1
ATOM 2259 N N . SER A 1 325 ? -5.25 -34.438 -7.738 1 98.62 325 SER A N 1
ATOM 2260 C CA . SER A 1 325 ? -6.516 -34.75 -7.082 1 98.62 325 SER A CA 1
ATOM 2261 C C . SER A 1 325 ? -6.434 -34.5 -5.582 1 98.62 325 SER A C 1
ATOM 2263 O O . SER A 1 325 ? -5.344 -34.375 -5.023 1 98.62 325 SER A O 1
ATOM 2265 N N . VAL A 1 326 ? -7.59 -34.344 -4.98 1 98.88 326 VAL A N 1
ATOM 2266 C CA . VAL A 1 326 ? -7.723 -34.156 -3.539 1 98.88 326 VAL A CA 1
ATOM 2267 C C . VAL A 1 326 ? -8.352 -35.375 -2.904 1 98.88 326 VAL A C 1
ATOM 2269 O O . VAL A 1 326 ? -9.328 -35.938 -3.428 1 98.88 326 VAL A O 1
ATOM 2272 N N . ARG A 1 327 ? -7.887 -35.875 -1.858 1 98.5 327 ARG A N 1
ATOM 2273 C CA . ARG A 1 327 ? -8.508 -36.969 -1.103 1 98.5 327 ARG A CA 1
ATOM 2274 C C . ARG A 1 327 ? -8.508 -36.656 0.392 1 98.5 327 ARG A C 1
ATOM 2276 O O . ARG A 1 327 ? -7.781 -35.75 0.848 1 98.5 327 ARG A O 1
ATOM 2283 N N . ALA A 1 328 ? -9.328 -37.375 1.093 1 98.31 328 ALA A N 1
ATOM 2284 C CA . ALA A 1 328 ? -9.336 -37.281 2.551 1 98.31 328 ALA A CA 1
ATOM 2285 C C . ALA A 1 328 ? -8.078 -37.906 3.143 1 98.31 328 ALA A C 1
ATOM 2287 O O . ALA A 1 328 ? -7.574 -38.906 2.619 1 98.31 328 ALA A O 1
ATOM 2288 N N . PRO A 1 329 ? -7.586 -37.281 4.191 1 97.62 329 PRO A N 1
ATOM 2289 C CA . PRO A 1 329 ? -6.504 -38 4.883 1 97.62 329 PRO A CA 1
ATOM 2290 C C . PRO A 1 329 ? -6.938 -39.375 5.414 1 97.62 329 PRO A C 1
ATOM 2292 O O . PRO A 1 329 ? -8.07 -39.531 5.867 1 97.62 329 PRO A O 1
ATOM 2295 N N . ARG A 1 330 ? -6.07 -40.312 5.352 1 95.5 330 ARG A N 1
ATOM 2296 C CA . ARG A 1 330 ? -6.301 -41.594 5.961 1 95.5 330 ARG A CA 1
ATOM 2297 C C . ARG A 1 330 ? -6.055 -41.562 7.465 1 95.5 330 ARG A C 1
ATOM 2299 O O . ARG A 1 330 ? -5.543 -40.562 7.984 1 95.5 330 ARG A O 1
ATOM 2306 N N . ASP A 1 331 ? -6.445 -42.656 8.141 1 92.25 331 ASP A N 1
ATOM 2307 C CA . ASP A 1 331 ? -6.273 -42.719 9.586 1 92.25 331 ASP A CA 1
ATOM 2308 C C . ASP A 1 331 ? -4.816 -42.469 9.977 1 92.25 331 ASP A C 1
ATOM 2310 O O . ASP A 1 331 ? -3.91 -43.125 9.484 1 92.25 331 ASP A O 1
ATOM 2314 N N . GLY A 1 332 ? -4.633 -41.469 10.797 1 92.19 332 GLY A N 1
ATOM 2315 C CA . GLY A 1 332 ? -3.301 -41.094 11.266 1 92.19 332 GLY A CA 1
ATOM 2316 C C . GLY A 1 332 ? -2.555 -40.188 10.312 1 92.19 332 GLY A C 1
ATOM 2317 O O . GLY A 1 332 ? -1.478 -39.688 10.633 1 92.19 332 GLY A O 1
ATOM 2318 N N . GLU A 1 333 ? -3.195 -40.062 9.156 1 92.25 333 GLU A N 1
ATOM 2319 C CA . GLU A 1 333 ? -2.586 -39.188 8.156 1 92.25 333 GLU A CA 1
ATOM 2320 C C . GLU A 1 333 ? -3.047 -37.75 8.32 1 92.25 333 GLU A C 1
ATOM 2322 O O . GLU A 1 333 ? -4.219 -37.5 8.609 1 92.25 333 GLU A O 1
ATOM 2327 N N . GLY A 1 334 ? -2.174 -36.75 8.43 1 94.56 334 GLY A N 1
ATOM 2328 C CA . GLY A 1 334 ? -2.549 -35.375 8.406 1 94.56 334 GLY A CA 1
ATOM 2329 C C . GLY A 1 334 ? -2.605 -34.781 7 1 94.56 334 GLY A C 1
ATOM 2330 O O . GLY A 1 334 ? -2.312 -35.469 6.027 1 94.56 334 GLY A O 1
ATOM 2331 N N . ALA A 1 335 ? -3.102 -33.531 6.895 1 97.12 335 ALA A N 1
ATOM 2332 C CA . ALA A 1 335 ? -3.037 -32.844 5.617 1 97.12 335 ALA A CA 1
ATOM 2333 C C . ALA A 1 335 ? -1.63 -32.906 5.031 1 97.12 335 ALA A C 1
ATOM 2335 O O . ALA A 1 335 ? -0.642 -32.781 5.762 1 97.12 335 ALA A O 1
ATOM 2336 N N . ARG A 1 336 ? -1.477 -33.125 3.748 1 96.19 336 ARG A N 1
ATOM 2337 C CA . ARG A 1 336 ? -0.15 -33.188 3.143 1 96.19 336 ARG A CA 1
ATOM 2338 C C . ARG A 1 336 ? -0.236 -33.094 1.623 1 96.19 336 ARG A C 1
ATOM 2340 O O . ARG A 1 336 ? -1.324 -33.156 1.05 1 96.19 336 ARG A O 1
ATOM 2347 N N . LEU A 1 337 ? 0.866 -32.875 1.036 1 97.38 337 LEU A N 1
ATOM 2348 C CA . LEU A 1 337 ? 1.046 -32.781 -0.41 1 97.38 337 LEU A CA 1
ATOM 2349 C C . LEU A 1 337 ? 1.853 -33.969 -0.918 1 97.38 337 LEU A C 1
ATOM 2351 O O . LEU A 1 337 ? 2.867 -34.344 -0.322 1 97.38 337 LEU A O 1
ATOM 2355 N N . LEU A 1 338 ? 1.371 -34.594 -1.913 1 96.62 338 LEU A N 1
ATOM 2356 C CA . LEU A 1 338 ? 2.043 -35.719 -2.551 1 96.62 338 LEU A CA 1
ATOM 2357 C C . LEU A 1 338 ? 2.25 -35.469 -4.039 1 96.62 338 LEU A C 1
ATOM 2359 O O . LEU A 1 338 ? 1.581 -34.625 -4.621 1 96.62 338 LEU A O 1
ATOM 2363 N N . ILE A 1 339 ? 3.203 -36.156 -4.633 1 96.19 339 ILE A N 1
ATOM 2364 C CA . ILE A 1 339 ? 3.402 -36.25 -6.074 1 96.19 339 ILE A CA 1
ATOM 2365 C C . ILE A 1 339 ? 3.336 -37.719 -6.496 1 96.19 339 ILE A C 1
ATOM 2367 O O . ILE A 1 339 ? 4.215 -38.531 -6.156 1 96.19 339 ILE A O 1
ATOM 2371 N N . ASP A 1 340 ? 2.373 -38.062 -7.188 1 95.25 340 ASP A N 1
ATOM 2372 C CA . ASP A 1 340 ? 2.125 -39.438 -7.598 1 95.25 340 ASP A CA 1
ATOM 2373 C C . ASP A 1 340 ? 2.176 -40.375 -6.402 1 95.25 340 ASP A C 1
ATOM 2375 O O . ASP A 1 340 ? 2.861 -41.406 -6.445 1 95.25 340 ASP A O 1
ATOM 2379 N N . GLY A 1 341 ? 1.52 -39.938 -5.383 1 94.69 341 GLY A N 1
ATOM 2380 C CA . GLY A 1 341 ? 1.328 -40.781 -4.211 1 94.69 341 GLY A CA 1
ATOM 2381 C C . GLY A 1 341 ? 2.52 -40.781 -3.273 1 94.69 341 GLY A C 1
ATOM 2382 O O . GLY A 1 341 ? 2.4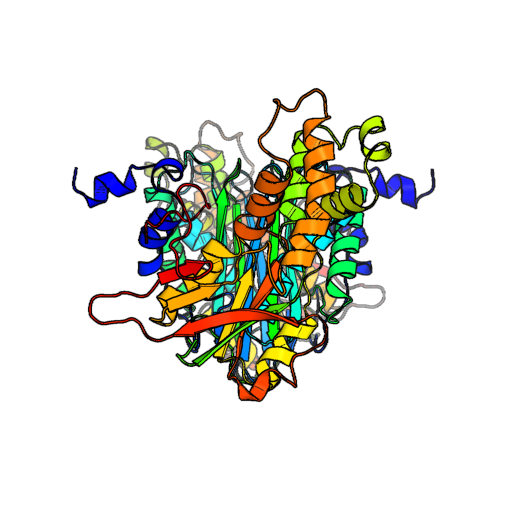67 -41.375 -2.195 1 94.69 341 GLY A O 1
ATOM 2383 N N . ALA A 1 342 ? 3.57 -40.062 -3.605 1 93.62 342 ALA A N 1
ATOM 2384 C CA . ALA A 1 342 ? 4.781 -40.062 -2.789 1 93.62 342 ALA A CA 1
ATOM 2385 C C . ALA A 1 342 ? 5.074 -38.656 -2.258 1 93.62 342 ALA A C 1
ATOM 2387 O O . ALA A 1 342 ? 4.672 -37.656 -2.863 1 93.62 342 ALA A O 1
ATOM 2388 N N . GLU A 1 343 ? 5.699 -38.562 -1.113 1 91.5 343 GLU A N 1
ATOM 2389 C CA . GLU A 1 343 ? 6.141 -37.281 -0.581 1 91.5 343 GLU A CA 1
ATOM 2390 C C . GLU A 1 343 ? 7.172 -36.625 -1.496 1 91.5 343 GLU A C 1
ATOM 2392 O O . GLU A 1 343 ? 8.023 -37.312 -2.064 1 91.5 343 GLU A O 1
ATOM 2397 N N . PRO A 1 344 ? 6.984 -35.312 -1.549 1 86.56 344 PRO A N 1
ATOM 2398 C CA . PRO A 1 344 ? 7.984 -34.625 -2.373 1 86.56 344 PRO A CA 1
ATOM 2399 C C . PRO A 1 344 ? 9.383 -34.688 -1.771 1 86.56 344 PRO A C 1
ATOM 2401 O O . PRO A 1 344 ? 9.539 -34.656 -0.546 1 86.56 344 PRO A O 1
ATOM 2404 N N . GLY A 1 345 ? 10.414 -35.406 -2.275 1 70.31 345 GLY A N 1
ATOM 2405 C CA . GLY A 1 345 ? 11.781 -35.531 -1.787 1 70.31 345 GLY A CA 1
ATOM 2406 C C . GLY A 1 345 ? 12.344 -34.281 -1.185 1 70.31 345 GLY A C 1
ATOM 2407 O O . GLY A 1 345 ? 11.742 -33.188 -1.31 1 70.31 345 GLY A O 1
ATOM 2408 N N . PRO A 1 346 ? 13.516 -34.469 -0.429 1 57.09 346 PRO A N 1
ATOM 2409 C CA . PRO A 1 346 ? 14.25 -33.375 0.233 1 57.09 346 PRO A CA 1
ATOM 2410 C C . PRO A 1 346 ? 14.727 -32.312 -0.743 1 57.09 346 PRO A C 1
ATOM 2412 O O . PRO A 1 346 ? 14.984 -32.594 -1.913 1 57.09 346 PRO A O 1
ATOM 2415 N N . GLY A 1 347 ? 14.375 -30.875 -0.475 1 52.12 347 GLY A N 1
ATOM 2416 C CA . GLY A 1 347 ? 14.836 -29.781 -1.321 1 52.12 347 GLY A CA 1
ATOM 2417 C C . GLY A 1 347 ? 13.719 -29.125 -2.109 1 52.12 347 GLY A C 1
ATOM 2418 O O . GLY A 1 347 ? 13.953 -28.188 -2.867 1 52.12 347 GLY A O 1
ATOM 2419 N N . ALA A 1 348 ? 12.789 -29.875 -2.303 1 50.22 348 ALA A N 1
ATOM 2420 C CA . ALA A 1 348 ? 11.695 -29.344 -3.113 1 50.22 348 ALA A CA 1
ATOM 2421 C C . ALA A 1 348 ? 11.148 -28.047 -2.508 1 50.22 348 ALA A C 1
ATOM 2423 O O . ALA A 1 348 ? 10.023 -27.656 -2.799 1 50.22 348 ALA A O 1
ATOM 2424 N N . GLY A 1 349 ? 12.008 -27.297 -1.809 1 47.03 349 GLY A N 1
ATOM 2425 C CA . GLY A 1 349 ? 11.578 -26.016 -1.297 1 47.03 349 GLY A CA 1
ATOM 2426 C C . GLY A 1 349 ? 10.555 -26.125 -0.186 1 47.03 349 GLY A C 1
ATOM 2427 O O . GLY A 1 349 ? 9.93 -25.125 0.188 1 47.03 349 GLY A O 1
ATOM 2428 N N . TRP A 1 350 ? 10.039 -27.359 0.034 1 41.69 350 TRP A N 1
ATOM 2429 C CA . TRP A 1 350 ? 9.016 -27.594 1.047 1 41.69 350 TRP A CA 1
ATOM 2430 C C . TRP A 1 350 ? 9.633 -27.656 2.439 1 41.69 350 TRP A C 1
ATOM 2432 O O . TRP A 1 350 ? 10.484 -28.516 2.711 1 41.69 350 TRP A O 1
ATOM 2442 N N . ASP A 1 351 ? 9.953 -26.469 2.9 1 38.72 351 ASP A N 1
ATOM 2443 C CA . ASP A 1 351 ? 10.258 -26.594 4.324 1 38.72 351 ASP A CA 1
ATOM 2444 C C . ASP A 1 351 ? 9.07 -27.156 5.094 1 38.72 351 ASP A C 1
ATOM 2446 O O . ASP A 1 351 ? 7.961 -26.625 5.016 1 38.72 351 ASP A O 1
ATOM 2450 N N . HIS A 1 352 ? 8.906 -28.422 5.164 1 32.59 352 HIS A N 1
ATOM 2451 C CA . HIS A 1 352 ? 7.91 -29 6.051 1 32.59 352 HIS A CA 1
ATOM 2452 C C . HIS A 1 352 ? 7.773 -28.188 7.34 1 32.59 352 HIS A C 1
ATOM 2454 O O . HIS A 1 352 ? 7.129 -28.641 8.289 1 32.59 352 HIS A O 1
ATOM 2460 N N . PHE A 1 353 ? 8.531 -27.203 7.621 1 30.64 353 PHE A N 1
ATOM 2461 C CA . PHE A 1 353 ? 8.242 -26.656 8.945 1 30.64 353 PHE A CA 1
ATOM 2462 C C . PHE A 1 353 ? 6.891 -25.953 8.953 1 30.64 353 PHE A C 1
ATOM 2464 O O . PHE A 1 353 ? 6.746 -24.875 8.359 1 30.64 353 PHE A O 1
ATOM 2471 N N . GLY A 1 354 ? 5.625 -26.266 8.648 1 26.45 354 GLY A N 1
ATOM 2472 C CA . GLY A 1 354 ? 4.695 -25.516 9.469 1 26.45 354 GLY A CA 1
ATOM 2473 C C . GLY A 1 354 ? 5.312 -25.016 10.758 1 26.45 354 GLY A C 1
ATOM 2474 O O . GLY A 1 354 ? 6.281 -25.594 11.258 1 26.45 354 GLY A O 1
ATOM 2475 N N . MET B 1 1 ? 16.812 -13.656 30.953 1 65 1 MET B N 1
ATOM 2476 C CA . MET B 1 1 ? 16.031 -13.109 29.844 1 65 1 MET B CA 1
ATOM 2477 C C . MET B 1 1 ? 14.828 -13.992 29.547 1 65 1 MET B C 1
ATOM 2479 O O . MET B 1 1 ? 14.969 -15.203 29.375 1 65 1 MET B O 1
ATOM 2483 N N . SER B 1 2 ? 13.688 -13.508 29.781 1 81.88 2 SER B N 1
ATOM 2484 C CA . SER B 1 2 ? 12.477 -14.273 29.516 1 81.88 2 SER B CA 1
ATOM 2485 C C . SER B 1 2 ? 12.422 -14.719 28.062 1 81.88 2 SER B C 1
ATOM 2487 O O . SER B 1 2 ? 13.141 -14.18 27.203 1 81.88 2 SER B O 1
ATOM 2489 N N . THR B 1 3 ? 11.711 -15.82 27.828 1 82 3 THR B N 1
ATOM 2490 C CA . THR B 1 3 ? 11.539 -16.312 26.469 1 82 3 THR B CA 1
ATOM 2491 C C . THR B 1 3 ? 11.07 -15.211 25.547 1 82 3 THR B C 1
ATOM 2493 O O . THR B 1 3 ? 11.531 -15.102 24.406 1 82 3 THR B O 1
ATOM 2496 N N . ALA B 1 4 ? 10.32 -14.414 26.109 1 82.62 4 ALA B N 1
ATOM 2497 C CA . ALA B 1 4 ? 9.797 -13.305 25.328 1 82.62 4 ALA B CA 1
ATOM 2498 C C . ALA B 1 4 ? 10.898 -12.289 25 1 82.62 4 ALA B C 1
ATOM 2500 O O . ALA B 1 4 ? 10.992 -11.797 23.875 1 82.62 4 ALA B O 1
ATOM 2501 N N . GLU B 1 5 ? 11.688 -12.023 25.953 1 83.62 5 GLU B N 1
ATOM 2502 C CA . GLU B 1 5 ? 12.781 -11.078 25.75 1 83.62 5 GLU B CA 1
ATOM 2503 C C . GLU B 1 5 ? 13.812 -11.625 24.766 1 83.62 5 GLU B C 1
ATOM 2505 O O . GLU B 1 5 ? 14.359 -10.883 23.953 1 83.62 5 GLU B O 1
ATOM 2510 N N . ALA B 1 6 ? 13.977 -12.922 24.828 1 86.62 6 ALA B N 1
ATOM 2511 C CA . ALA B 1 6 ? 14.922 -13.562 23.922 1 86.62 6 ALA B CA 1
ATOM 2512 C C . ALA B 1 6 ? 14.43 -13.492 22.469 1 86.62 6 ALA B C 1
ATOM 2514 O O . ALA B 1 6 ? 15.211 -13.234 21.562 1 86.62 6 ALA B O 1
ATOM 2515 N N . LEU B 1 7 ? 13.172 -13.695 22.312 1 87.44 7 LEU B N 1
ATOM 2516 C CA . LEU B 1 7 ? 12.57 -13.633 20.984 1 87.44 7 LEU B CA 1
ATOM 2517 C C . LEU B 1 7 ? 12.664 -12.219 20.406 1 87.44 7 LEU B C 1
ATOM 2519 O O . LEU B 1 7 ? 13.008 -12.039 19.234 1 87.44 7 LEU B O 1
ATOM 2523 N N . ARG B 1 8 ? 12.523 -11.25 21.25 1 90.31 8 ARG B N 1
ATOM 2524 C CA . ARG B 1 8 ? 12.531 -9.852 20.828 1 90.31 8 ARG B CA 1
ATOM 2525 C C . ARG B 1 8 ? 13.945 -9.398 20.469 1 90.31 8 ARG B C 1
ATOM 2527 O O . ARG B 1 8 ? 14.117 -8.461 19.688 1 90.31 8 ARG B O 1
ATOM 2534 N N . ALA B 1 9 ? 14.859 -10.031 20.984 1 93.44 9 ALA B N 1
ATOM 2535 C CA . ALA B 1 9 ? 16.25 -9.656 20.75 1 93.44 9 ALA B CA 1
ATOM 2536 C C . ALA B 1 9 ? 16.781 -10.258 19.453 1 93.44 9 ALA B C 1
ATOM 2538 O O . ALA B 1 9 ? 17.812 -9.828 18.938 1 93.44 9 ALA B O 1
ATOM 2539 N N . ARG B 1 10 ? 16.047 -11.25 18.891 1 95.31 10 ARG B N 1
ATOM 2540 C CA . ARG B 1 10 ? 16.453 -11.859 17.625 1 95.31 10 ARG B CA 1
ATOM 2541 C C . ARG B 1 10 ? 16.266 -10.891 16.469 1 95.31 10 ARG B C 1
ATOM 2543 O O . ARG B 1 10 ? 15.406 -10.008 16.516 1 95.31 10 ARG B O 1
ATOM 2550 N N . THR B 1 11 ? 17.094 -11.055 15.469 1 96.75 11 THR B N 1
ATOM 2551 C CA . THR B 1 11 ? 16.953 -10.258 14.258 1 96.75 11 THR B CA 1
ATOM 2552 C C . THR B 1 11 ? 15.922 -10.867 13.32 1 96.75 11 THR B C 1
ATOM 2554 O O . THR B 1 11 ? 15.531 -12.031 13.484 1 96.75 11 THR B O 1
ATOM 2557 N N . VAL B 1 12 ? 15.484 -10.086 12.367 1 95.25 12 VAL B N 1
ATOM 2558 C CA . VAL B 1 12 ? 14.555 -10.539 11.336 1 95.25 12 VAL B CA 1
ATOM 2559 C C . VAL B 1 12 ? 15.172 -11.711 10.57 1 95.25 12 VAL B C 1
ATOM 2561 O O . VAL B 1 12 ? 14.477 -12.68 10.242 1 95.25 12 VAL B O 1
ATOM 2564 N N . ALA B 1 13 ? 16.422 -11.633 10.367 1 94.88 13 ALA B N 1
ATOM 2565 C CA . ALA B 1 13 ? 17.141 -12.719 9.688 1 94.88 13 ALA B CA 1
ATOM 2566 C C . ALA B 1 13 ? 17.031 -14.023 10.477 1 94.88 13 ALA B C 1
ATOM 2568 O O . ALA B 1 13 ? 16.812 -15.086 9.898 1 94.88 13 ALA B O 1
ATOM 2569 N N . GLU B 1 14 ? 17.188 -13.906 11.711 1 95.44 14 GLU B N 1
ATOM 2570 C CA . GLU B 1 14 ? 17.188 -15.086 12.578 1 95.44 14 GLU B CA 1
ATOM 2571 C C . GLU B 1 14 ? 15.789 -15.656 12.742 1 95.44 14 GLU B C 1
ATOM 2573 O O . GLU B 1 14 ? 15.609 -16.875 12.797 1 95.44 14 GLU B O 1
ATOM 2578 N N . LEU B 1 15 ? 14.867 -14.836 12.82 1 94.31 15 LEU B N 1
ATOM 2579 C CA . LEU B 1 15 ? 13.5 -15.266 13.117 1 94.31 15 LEU B CA 1
ATOM 2580 C C . LEU B 1 15 ? 12.805 -15.773 11.859 1 94.31 15 LEU B C 1
ATOM 2582 O O . LEU B 1 15 ? 11.969 -16.672 11.93 1 94.31 15 LEU B O 1
ATOM 2586 N N . GLY B 1 16 ? 13.156 -15.188 10.711 1 93.38 16 GLY B N 1
ATOM 2587 C CA . GLY B 1 16 ? 12.484 -15.523 9.469 1 93.38 16 GLY B CA 1
ATOM 2588 C C . GLY B 1 16 ? 11.094 -14.922 9.359 1 93.38 16 GLY B C 1
ATOM 2589 O O . GLY B 1 16 ? 10.586 -14.352 10.328 1 93.38 16 GLY B O 1
ATOM 2590 N N . GLU B 1 17 ? 10.523 -15.094 8.195 1 92.25 17 GLU B N 1
ATOM 2591 C CA . GLU B 1 17 ? 9.227 -14.5 7.906 1 92.25 17 GLU B CA 1
ATOM 2592 C C . GLU B 1 17 ? 8.133 -15.102 8.781 1 92.25 17 GLU B C 1
ATOM 2594 O O . GLU B 1 17 ? 7.344 -14.375 9.391 1 92.25 17 GLU B O 1
ATOM 2599 N N . GLU B 1 18 ? 8.055 -16.344 8.812 1 90.62 18 GLU B N 1
ATOM 2600 C CA . GLU B 1 18 ? 7.027 -17.016 9.594 1 90.62 18 GLU B CA 1
ATOM 2601 C C . GLU B 1 18 ? 7.117 -16.656 11.07 1 90.62 18 GLU B C 1
ATOM 2603 O O . GLU B 1 18 ? 6.098 -16.406 11.719 1 90.62 18 GLU B O 1
ATOM 2608 N N . GLY B 1 19 ? 8.328 -16.688 11.594 1 93.88 19 GLY B N 1
ATOM 2609 C CA . GLY B 1 19 ? 8.523 -16.297 12.977 1 93.88 19 GLY B CA 1
ATOM 2610 C C . GLY B 1 19 ? 8.117 -14.867 13.258 1 93.88 19 GLY B C 1
ATOM 2611 O O . GLY B 1 19 ? 7.512 -14.578 14.297 1 93.88 19 GLY B O 1
ATOM 2612 N N . LEU B 1 20 ? 8.43 -13.992 12.352 1 95.75 20 LEU B N 1
ATOM 2613 C CA . LEU B 1 20 ? 8.094 -12.586 12.516 1 95.75 20 LEU B CA 1
ATOM 2614 C C . LEU B 1 20 ? 6.586 -12.375 12.477 1 95.75 20 LEU B C 1
ATOM 2616 O O . LEU B 1 20 ? 6.039 -11.625 13.281 1 95.75 20 LEU B O 1
ATOM 2620 N N . LEU B 1 21 ? 5.93 -13.055 11.578 1 94.62 21 LEU B N 1
ATOM 2621 C CA . LEU B 1 21 ? 4.477 -12.945 11.469 1 94.62 21 LEU B CA 1
ATOM 2622 C C . LEU B 1 21 ? 3.799 -13.453 12.742 1 94.62 21 LEU B C 1
ATOM 2624 O O . LEU B 1 21 ? 2.824 -12.859 13.203 1 94.62 21 LEU B O 1
ATOM 2628 N N . ALA B 1 22 ? 4.301 -14.508 13.242 1 94.38 22 ALA B N 1
ATOM 2629 C CA . ALA B 1 22 ? 3.746 -15.055 14.477 1 94.38 22 ALA B CA 1
ATOM 2630 C C . ALA B 1 22 ? 3.857 -14.055 15.617 1 94.38 22 ALA B C 1
ATOM 2632 O O . ALA B 1 22 ? 2.992 -14 16.5 1 94.38 22 ALA B O 1
ATOM 2633 N N . LEU B 1 23 ? 4.887 -13.312 15.562 1 94.94 23 LEU B N 1
ATOM 2634 C CA . LEU B 1 23 ? 5.156 -12.336 16.609 1 94.94 23 LEU B CA 1
ATOM 2635 C C . LEU B 1 23 ? 4.23 -11.125 16.484 1 94.94 23 LEU B C 1
ATOM 2637 O O . LEU B 1 23 ? 3.75 -10.594 17.484 1 94.94 23 LEU B O 1
ATOM 2641 N N . ILE B 1 24 ? 3.879 -10.703 15.273 1 96.31 24 ILE B N 1
ATOM 2642 C CA . ILE B 1 24 ? 3.219 -9.406 15.117 1 96.31 24 ILE B CA 1
ATOM 2643 C C . ILE B 1 24 ? 1.718 -9.617 14.914 1 96.31 24 ILE B C 1
ATOM 2645 O O . ILE B 1 24 ? 0.913 -8.75 15.266 1 96.31 24 ILE B O 1
ATOM 2649 N N . ALA B 1 25 ? 1.316 -10.742 14.469 1 94.75 25 ALA B N 1
ATOM 2650 C CA . ALA B 1 25 ? -0.073 -10.984 14.086 1 94.75 25 ALA B CA 1
ATOM 2651 C C . ALA B 1 25 ? -1.013 -10.766 15.273 1 94.75 25 ALA B C 1
ATOM 2653 O O . ALA B 1 25 ? -2.041 -10.102 15.133 1 94.75 25 ALA B O 1
ATOM 2654 N N . PRO B 1 26 ? -0.676 -11.219 16.422 1 95.56 26 PRO B N 1
ATOM 2655 C CA . PRO B 1 26 ? -1.587 -11.062 17.562 1 95.56 26 PRO B CA 1
ATOM 2656 C C . PRO B 1 26 ? -1.753 -9.602 17.984 1 95.56 26 PRO B C 1
ATOM 2658 O O . PRO B 1 26 ? -2.666 -9.281 18.75 1 95.56 26 PRO B O 1
ATOM 2661 N N . ARG B 1 27 ? -0.906 -8.703 17.547 1 96.94 27 ARG B N 1
ATOM 2662 C CA . ARG B 1 27 ? -0.93 -7.305 17.953 1 96.94 27 ARG B CA 1
ATOM 2663 C C . ARG B 1 27 ? -1.81 -6.477 17.031 1 96.94 27 ARG B C 1
ATOM 2665 O O . ARG B 1 27 ? -2.18 -5.348 17.359 1 96.94 27 ARG B O 1
ATOM 2672 N N . LEU B 1 28 ? -2.09 -7 15.906 1 97.81 28 LEU B N 1
ATOM 2673 C CA . LEU B 1 28 ? -2.797 -6.227 14.891 1 97.81 28 LEU B CA 1
ATOM 2674 C C . LEU B 1 28 ? -4.305 -6.332 15.086 1 97.81 28 LEU B C 1
ATOM 2676 O O . LEU B 1 28 ? -4.844 -7.434 15.227 1 97.81 28 LEU B O 1
ATOM 2680 N N . PRO B 1 29 ? -4.949 -5.188 15.086 1 98 29 PRO B N 1
ATOM 2681 C CA . PRO B 1 29 ? -6.395 -5.191 15.328 1 98 29 PRO B CA 1
ATOM 2682 C C . PRO B 1 29 ? -7.195 -5.645 14.109 1 98 29 PRO B C 1
ATOM 2684 O O . PRO B 1 29 ? -6.766 -5.441 12.969 1 98 29 PRO B O 1
ATOM 2687 N N . HIS B 1 30 ? -8.352 -6.199 14.344 1 97.44 30 HIS B N 1
ATOM 2688 C CA . HIS B 1 30 ? -9.32 -6.52 13.305 1 97.44 30 HIS B CA 1
ATOM 2689 C C . HIS B 1 30 ? -10.148 -5.293 12.93 1 97.44 30 HIS B C 1
ATOM 2691 O O . HIS B 1 30 ? -10.375 -4.41 13.758 1 97.44 30 HIS B O 1
ATOM 2697 N N . ALA B 1 31 ? -10.484 -5.223 11.688 1 97.12 31 ALA B N 1
ATOM 2698 C CA . ALA B 1 31 ? -11.375 -4.16 11.227 1 97.12 31 ALA B CA 1
ATOM 2699 C C . ALA B 1 31 ? -12.836 -4.527 11.461 1 97.12 31 ALA B C 1
ATOM 2701 O O . ALA B 1 31 ? -13.195 -5.707 11.445 1 97.12 31 ALA B O 1
ATOM 2702 N N . PRO B 1 32 ? -13.602 -3.381 11.586 1 92.06 32 PRO B N 1
ATOM 2703 C CA . PRO B 1 32 ? -15.031 -3.664 11.5 1 92.06 32 PRO B CA 1
ATOM 2704 C C . PRO B 1 32 ? -15.453 -4.164 10.117 1 92.06 32 PRO B C 1
ATOM 2706 O O . PRO B 1 32 ? -14.922 -3.697 9.102 1 92.06 32 PRO B O 1
ATOM 2709 N N . GLY B 1 33 ? -16.094 -5.145 9.977 1 95.75 33 GLY B N 1
ATOM 2710 C CA . GLY B 1 33 ? -16.562 -5.637 8.688 1 95.75 33 GLY B CA 1
ATOM 2711 C C . GLY B 1 33 ? -15.57 -6.559 8.008 1 95.75 33 GLY B C 1
ATOM 2712 O O . GLY B 1 33 ? -15.641 -6.766 6.793 1 95.75 33 GLY B O 1
ATOM 2713 N N . GLU B 1 34 ? -14.555 -6.84 8.719 1 97.88 34 GLU B N 1
ATOM 2714 C CA . GLU B 1 34 ? -13.586 -7.812 8.203 1 97.88 34 GLU B CA 1
ATOM 2715 C C . GLU B 1 34 ? -14.242 -9.172 7.988 1 97.88 34 GLU B C 1
ATOM 2717 O O . GLU B 1 34 ? -14.57 -9.875 8.953 1 97.88 34 GLU B O 1
ATOM 2722 N N . LEU B 1 35 ? -14.477 -9.531 6.746 1 98.38 35 LEU B N 1
ATOM 2723 C CA . LEU B 1 35 ? -15.102 -10.797 6.406 1 98.38 35 LEU B CA 1
ATOM 2724 C C . LEU B 1 35 ? -14.055 -11.898 6.254 1 98.38 35 LEU B C 1
ATOM 2726 O O . LEU B 1 35 ? -14.297 -13.047 6.637 1 98.38 35 LEU B O 1
ATOM 2730 N N . VAL B 1 36 ? -12.992 -11.648 5.57 1 97.94 36 VAL B N 1
ATOM 2731 C CA . VAL B 1 36 ? -11.781 -12.461 5.473 1 97.94 36 VAL B CA 1
ATOM 2732 C C . VAL B 1 36 ? -10.57 -11.641 5.898 1 97.94 36 VAL B C 1
ATOM 2734 O O . VAL B 1 36 ? -10.328 -10.555 5.363 1 97.94 36 VAL B O 1
ATOM 2737 N N . GLY B 1 37 ? -9.875 -12.039 6.918 1 94.56 37 GLY B N 1
ATOM 2738 C CA . GLY B 1 37 ? -8.703 -11.344 7.402 1 94.56 37 GLY B CA 1
ATOM 2739 C C . GLY B 1 37 ? -7.41 -11.859 6.801 1 94.56 37 GLY B C 1
ATOM 2740 O O . GLY B 1 37 ? -7.41 -12.422 5.707 1 94.56 37 GLY B O 1
ATOM 2741 N N . SER B 1 38 ? -6.336 -11.625 7.473 1 92.88 38 SER B N 1
ATOM 2742 C CA . SER B 1 38 ? -5.02 -12.07 7.039 1 92.88 38 SER B CA 1
ATOM 2743 C C . SER B 1 38 ? -4.945 -13.594 6.957 1 92.88 38 SER B C 1
ATOM 2745 O O . SER B 1 38 ? -5.496 -14.289 7.809 1 92.88 38 SER B O 1
ATOM 2747 N N . GLY B 1 39 ? -4.234 -14.07 5.91 1 92.44 39 GLY B N 1
ATOM 2748 C CA . GLY B 1 39 ? -4.035 -15.508 5.805 1 92.44 39 GLY B CA 1
ATOM 2749 C C . GLY B 1 39 ? -4.383 -16.062 4.434 1 92.44 39 GLY B C 1
ATOM 2750 O O . GLY B 1 39 ? -4.031 -17.188 4.105 1 92.44 39 GLY B O 1
ATOM 2751 N N . ASP B 1 40 ? -5.129 -15.328 3.674 1 97.5 40 ASP B N 1
ATOM 2752 C CA . ASP B 1 40 ? -5.449 -15.641 2.285 1 97.5 40 ASP B CA 1
ATOM 2753 C C . ASP B 1 40 ? -4.77 -14.672 1.327 1 97.5 40 ASP B C 1
ATOM 2755 O O . ASP B 1 40 ? -3.977 -13.828 1.752 1 97.5 40 ASP B O 1
ATOM 2759 N N . ASP B 1 41 ? -4.992 -14.836 0.033 1 98.06 41 ASP B N 1
ATOM 2760 C CA . ASP B 1 41 ? -4.332 -13.977 -0.941 1 98.06 41 ASP B CA 1
ATOM 2761 C C . ASP B 1 41 ? -4.77 -12.523 -0.777 1 98.06 41 ASP B C 1
ATOM 2763 O O . ASP B 1 41 ? -4.008 -11.602 -1.081 1 98.06 41 ASP B O 1
ATOM 2767 N N . CYS B 1 42 ? -6.023 -12.336 -0.346 1 98.69 42 CYS B N 1
ATOM 2768 C CA . CYS B 1 42 ? -6.566 -11.016 -0.035 1 98.69 42 CYS B CA 1
ATOM 2769 C C . CYS B 1 42 ? -7.406 -11.062 1.235 1 98.69 42 CYS B C 1
ATOM 2771 O O . CYS B 1 42 ? -7.918 -12.117 1.612 1 98.69 42 CYS B O 1
ATOM 2773 N N . ALA B 1 43 ? -7.488 -9.914 1.876 1 98.75 43 ALA B N 1
ATOM 2774 C CA . ALA B 1 43 ? -8.594 -9.68 2.807 1 98.75 43 ALA B CA 1
ATOM 2775 C C . ALA B 1 43 ? -9.867 -9.297 2.064 1 98.75 43 ALA B C 1
ATOM 2777 O O . ALA B 1 43 ? -9.812 -8.844 0.919 1 98.75 43 ALA B O 1
ATOM 2778 N N . VAL B 1 44 ? -10.961 -9.57 2.686 1 98.81 44 VAL B N 1
ATOM 2779 C CA . VAL B 1 44 ? -12.258 -9.125 2.178 1 98.81 44 VAL B CA 1
ATOM 2780 C C . VAL B 1 44 ? -12.961 -8.273 3.229 1 98.81 44 VAL B C 1
ATOM 2782 O O . VAL B 1 44 ? -13.133 -8.703 4.371 1 98.81 44 VAL B O 1
ATOM 2785 N N . LEU B 1 45 ? -13.289 -7.09 2.832 1 98.44 45 LEU B N 1
ATOM 2786 C CA . LEU B 1 45 ? -13.906 -6.125 3.736 1 98.44 45 LEU B CA 1
ATOM 2787 C C . LEU B 1 45 ? -15.312 -5.762 3.271 1 98.44 45 LEU B C 1
ATOM 2789 O O . LEU B 1 45 ? -15.547 -5.57 2.076 1 98.44 45 LEU B O 1
ATOM 2793 N N . SER B 1 46 ? -16.219 -5.672 4.23 1 98 46 SER B N 1
ATOM 2794 C CA . SER B 1 46 ? -17.516 -5.113 3.924 1 98 46 SER B CA 1
ATOM 2795 C C . SER B 1 46 ? -17.422 -3.627 3.592 1 98 46 SER B C 1
ATOM 2797 O O . SER B 1 46 ? -16.672 -2.891 4.234 1 98 46 SER B O 1
ATOM 2799 N N . GLN B 1 47 ? -18.078 -3.232 2.557 1 96.75 47 GLN B N 1
ATOM 2800 C CA . GLN B 1 47 ? -18.281 -1.844 2.154 1 96.75 47 GLN B CA 1
ATOM 2801 C C . GLN B 1 47 ? -19.766 -1.516 2.02 1 96.75 47 GLN B C 1
ATOM 2803 O O . GLN B 1 47 ? -20.281 -1.382 0.907 1 96.75 47 GLN B O 1
ATOM 2808 N N . PRO B 1 48 ? -20.406 -1.292 3.08 1 94.75 48 PRO B N 1
ATOM 2809 C CA . PRO B 1 48 ? -21.859 -1.204 3.057 1 94.75 48 PRO B CA 1
ATOM 2810 C C . PRO B 1 48 ? -22.375 -0.063 2.178 1 94.75 48 PRO B C 1
ATOM 2812 O O . PRO B 1 48 ? -23.484 -0.129 1.661 1 94.75 48 PRO B O 1
ATOM 2815 N N . ASP B 1 49 ? -21.641 0.939 2.02 1 93.44 49 ASP B N 1
ATOM 2816 C CA . ASP B 1 49 ? -22.031 2.09 1.21 1 93.44 49 ASP B CA 1
ATOM 2817 C C . ASP B 1 49 ? -21.734 1.842 -0.27 1 93.44 49 ASP B C 1
ATOM 2819 O O . ASP B 1 49 ? -21.875 2.748 -1.094 1 93.44 49 ASP B O 1
ATOM 2823 N N . ALA B 1 50 ? -21.297 0.75 -0.695 1 96.94 50 ALA B N 1
ATOM 2824 C CA . ALA B 1 50 ? -20.953 0.31 -2.047 1 96.94 50 ALA B CA 1
ATOM 2825 C C . ALA B 1 50 ? -19.859 1.186 -2.652 1 96.94 50 ALA B C 1
ATOM 2827 O O . ALA B 1 50 ? -19.781 1.331 -3.875 1 96.94 50 ALA B O 1
ATOM 2828 N N . ARG B 1 51 ? -19.109 1.855 -1.854 1 98 51 ARG B N 1
ATOM 2829 C CA . ARG B 1 51 ? -17.938 2.619 -2.252 1 98 51 ARG B CA 1
ATOM 2830 C C . ARG B 1 51 ? -16.766 2.361 -1.301 1 98 51 ARG B C 1
ATOM 2832 O O . ARG B 1 51 ? -16.984 2.014 -0.136 1 98 51 ARG B O 1
ATOM 2839 N N . ALA B 1 52 ? -15.602 2.52 -1.81 1 97.06 52 ALA B N 1
ATOM 2840 C CA . ALA B 1 52 ? -14.398 2.48 -0.991 1 97.06 52 ALA B CA 1
ATOM 2841 C C . ALA B 1 52 ? -13.578 3.756 -1.165 1 97.06 52 ALA B C 1
ATOM 2843 O O . ALA B 1 52 ? -13.305 4.176 -2.291 1 97.06 52 ALA B O 1
ATOM 2844 N N . VAL B 1 53 ? -13.289 4.445 -0.09 1 98.38 53 VAL B N 1
ATOM 2845 C CA . VAL B 1 53 ? -12.281 5.496 -0.048 1 98.38 53 VAL B CA 1
ATOM 2846 C C . VAL B 1 53 ? -10.898 4.875 0.157 1 98.38 53 VAL B C 1
ATOM 2848 O O . VAL B 1 53 ? -10.711 4.051 1.052 1 98.38 53 VAL B O 1
ATOM 2851 N N . VAL B 1 54 ? -9.891 5.258 -0.71 1 98.81 54 VAL B N 1
ATOM 2852 C CA . VAL B 1 54 ? -8.617 4.555 -0.621 1 98.81 54 VAL B CA 1
ATOM 2853 C C . VAL B 1 54 ? -7.469 5.531 -0.86 1 98.81 54 VAL B C 1
ATOM 2855 O O . VAL B 1 54 ? -7.562 6.414 -1.72 1 98.81 54 VAL B O 1
ATOM 2858 N N . SER B 1 55 ? -6.426 5.496 -0.109 1 98.75 55 SER B N 1
ATOM 2859 C CA . SER B 1 55 ? -5.176 6.227 -0.296 1 98.75 55 SER B CA 1
ATOM 2860 C C . SER B 1 55 ? -3.982 5.426 0.215 1 98.75 55 SER B C 1
ATOM 2862 O O . SER B 1 55 ? -4.152 4.453 0.954 1 98.75 55 SER B O 1
ATOM 2864 N N . THR B 1 56 ? -2.807 5.719 -0.257 1 98.81 56 THR B N 1
ATOM 2865 C CA . THR B 1 56 ? -1.597 5.059 0.219 1 98.81 56 THR B CA 1
ATOM 2866 C C . THR B 1 56 ? -0.481 6.074 0.453 1 98.81 56 THR B C 1
ATOM 2868 O O . THR B 1 56 ? -0.393 7.078 -0.253 1 98.81 56 THR B O 1
ATOM 2871 N N . ASP B 1 57 ? 0.318 5.828 1.453 1 98.31 57 ASP B N 1
ATOM 2872 C CA . ASP B 1 57 ? 1.512 6.605 1.768 1 98.31 57 ASP B CA 1
ATOM 2873 C C . ASP B 1 57 ? 2.676 5.699 2.152 1 98.31 57 ASP B C 1
ATOM 2875 O O . ASP B 1 57 ? 2.469 4.602 2.68 1 98.31 57 ASP B O 1
ATOM 2879 N N . VAL B 1 58 ? 3.865 6.227 1.914 1 98.56 58 VAL B N 1
ATOM 2880 C CA . VAL B 1 58 ? 5.062 5.496 2.314 1 98.56 58 VAL B CA 1
ATOM 2881 C C . VAL B 1 58 ? 5.863 6.328 3.314 1 98.56 58 VAL B C 1
ATOM 2883 O O . VAL B 1 58 ? 5.949 7.551 3.188 1 98.56 58 VAL B O 1
ATOM 2886 N N . LEU B 1 59 ? 6.379 5.684 4.328 1 98.62 59 LEU B N 1
ATOM 2887 C CA . LEU B 1 59 ? 7.344 6.246 5.266 1 98.62 59 LEU B CA 1
ATOM 2888 C C . LEU B 1 59 ? 8.711 5.594 5.098 1 98.62 59 LEU B C 1
ATOM 2890 O O . LEU B 1 59 ? 8.828 4.371 5.145 1 98.62 59 LEU B O 1
ATOM 2894 N N . VAL B 1 60 ? 9.688 6.402 4.926 1 98.44 60 VAL B N 1
ATOM 2895 C CA . VAL B 1 60 ? 11.039 5.926 4.668 1 98.44 60 VAL B CA 1
ATOM 2896 C C . VAL B 1 60 ? 11.977 6.406 5.777 1 98.44 60 VAL B C 1
ATOM 2898 O O . VAL B 1 60 ? 12.023 7.598 6.086 1 98.44 60 VAL B O 1
ATOM 2901 N N . GLU B 1 61 ? 12.695 5.469 6.348 1 97.88 61 GLU B N 1
ATOM 2902 C CA . GLU B 1 61 ? 13.695 5.852 7.348 1 97.88 61 GLU B CA 1
ATOM 2903 C C . GLU B 1 61 ? 14.672 6.871 6.781 1 97.88 61 GLU B C 1
ATOM 2905 O O . GLU B 1 61 ? 15.164 6.719 5.66 1 97.88 61 GLU B O 1
ATOM 2910 N N . GLY B 1 62 ? 14.961 7.887 7.602 1 96.25 62 GLY B N 1
ATOM 2911 C CA . GLY B 1 62 ? 15.875 8.938 7.18 1 96.25 62 GLY B CA 1
ATOM 2912 C C . GLY B 1 62 ? 15.172 10.102 6.496 1 96.25 62 GLY B C 1
ATOM 2913 O O . GLY B 1 62 ? 15.758 11.172 6.348 1 96.25 62 GLY B O 1
ATOM 2914 N N . HIS B 1 63 ? 13.984 9.875 6.078 1 96 63 HIS B N 1
ATOM 2915 C CA . HIS B 1 63 ? 13.219 10.922 5.402 1 96 63 HIS B CA 1
ATOM 2916 C C . HIS B 1 63 ? 11.984 11.305 6.207 1 96 63 HIS B C 1
ATOM 2918 O O . HIS B 1 63 ? 11.688 12.492 6.363 1 96 63 HIS B O 1
ATOM 2924 N N . HIS B 1 64 ? 11.336 10.359 6.77 1 97.12 64 HIS B N 1
ATOM 2925 C CA . HIS B 1 64 ? 10.094 10.609 7.492 1 97.12 64 HIS B CA 1
ATOM 2926 C C . HIS B 1 64 ? 10.266 10.352 8.984 1 97.12 64 HIS B C 1
ATOM 2928 O O . HIS B 1 64 ? 9.5 10.875 9.805 1 97.12 64 HIS B O 1
ATOM 2934 N N . PHE B 1 65 ? 11.164 9.508 9.32 1 97 65 PHE B N 1
ATOM 2935 C CA . PHE B 1 65 ? 11.539 9.188 10.695 1 97 65 PHE B CA 1
ATOM 2936 C C . PHE B 1 65 ? 12.984 8.719 10.766 1 97 65 PHE B C 1
ATOM 2938 O O . PHE B 1 65 ? 13.602 8.438 9.734 1 97 65 PHE B O 1
ATOM 2945 N N . ARG B 1 66 ? 13.523 8.719 11.961 1 96.62 66 ARG B N 1
ATOM 2946 C CA . ARG B 1 66 ? 14.805 8.109 12.281 1 96.62 66 ARG B CA 1
ATOM 2947 C C . ARG B 1 66 ? 14.68 7.168 13.477 1 96.62 66 ARG B C 1
ATOM 2949 O O . ARG B 1 66 ? 14 7.477 14.453 1 96.62 66 ARG B O 1
ATOM 2956 N N . THR B 1 67 ? 15.422 6.094 13.336 1 95.75 67 THR B N 1
ATOM 2957 C CA . THR B 1 67 ? 15.375 5.125 14.422 1 95.75 67 THR B CA 1
ATOM 2958 C C . THR B 1 67 ? 16.078 5.664 15.664 1 95.75 67 THR B C 1
ATOM 2960 O O . THR B 1 67 ? 15.82 5.211 16.781 1 95.75 67 THR B O 1
ATOM 2963 N N . ALA B 1 68 ? 16.891 6.707 15.523 1 94.5 68 ALA B N 1
ATOM 2964 C CA . ALA B 1 68 ? 17.547 7.363 16.656 1 94.5 68 ALA B CA 1
ATOM 2965 C C . ALA B 1 68 ? 16.578 8.273 17.391 1 94.5 68 ALA B C 1
ATOM 2967 O O . ALA B 1 68 ? 16.828 8.641 18.547 1 94.5 68 ALA B O 1
ATOM 2968 N N . TRP B 1 69 ? 15.5 8.648 16.656 1 95.5 69 TRP B N 1
ATOM 2969 C CA . TRP B 1 69 ? 14.562 9.617 17.219 1 95.5 69 TRP B CA 1
ATOM 2970 C C . TRP B 1 69 ? 13.297 8.93 17.703 1 95.5 69 TRP B C 1
ATOM 2972 O O . TRP B 1 69 ? 12.609 9.445 18.594 1 95.5 69 TRP B O 1
ATOM 2982 N N . SER B 1 70 ? 12.969 7.805 17.094 1 96.81 70 SER B N 1
ATOM 2983 C CA . SER B 1 70 ? 11.656 7.203 17.266 1 96.81 70 SER B CA 1
ATOM 2984 C C . SER B 1 70 ? 11.758 5.699 17.484 1 96.81 70 SER B C 1
ATOM 2986 O O . SER B 1 70 ? 12.555 5.027 16.828 1 96.81 70 SER B O 1
ATOM 2988 N N . THR B 1 71 ? 10.953 5.207 18.422 1 97.38 71 THR B N 1
ATOM 2989 C CA . THR B 1 71 ? 10.82 3.766 18.609 1 97.38 71 THR B CA 1
ATOM 2990 C C . THR B 1 71 ? 9.953 3.156 17.516 1 97.38 71 THR B C 1
ATOM 2992 O O . THR B 1 71 ? 9.312 3.881 16.75 1 97.38 71 THR B O 1
ATOM 2995 N N . GLY B 1 72 ? 9.992 1.808 17.453 1 98.5 72 GLY B N 1
ATOM 2996 C CA . GLY B 1 72 ? 9.062 1.146 16.547 1 98.5 72 GLY B CA 1
ATOM 2997 C C . GLY B 1 72 ? 7.613 1.517 16.812 1 98.5 72 GLY B C 1
ATOM 2998 O O . GLY B 1 72 ? 6.84 1.719 15.867 1 98.5 72 GLY B O 1
ATOM 2999 N N . ARG B 1 73 ? 7.262 1.662 18.047 1 98.69 73 ARG B N 1
ATOM 3000 C CA . ARG B 1 73 ? 5.902 2.021 18.453 1 98.69 73 ARG B CA 1
ATOM 3001 C C . ARG B 1 73 ? 5.531 3.41 17.938 1 98.69 73 ARG B C 1
ATOM 3003 O O . ARG B 1 73 ? 4.434 3.609 17.422 1 98.69 73 ARG B O 1
ATOM 3010 N N . ASP B 1 74 ? 6.461 4.352 18.047 1 98.56 74 ASP B N 1
ATOM 3011 C CA . ASP B 1 74 ? 6.25 5.695 17.516 1 98.56 74 ASP B CA 1
ATOM 3012 C C . ASP B 1 74 ? 5.98 5.652 16.016 1 98.56 74 ASP B C 1
ATOM 3014 O O . ASP B 1 74 ? 5.039 6.281 15.523 1 98.56 74 ASP B O 1
ATOM 3018 N N . VAL B 1 75 ? 6.785 4.891 15.32 1 98.81 75 VAL B N 1
ATOM 3019 C CA . VAL B 1 75 ? 6.703 4.828 13.859 1 98.81 75 VAL B CA 1
ATOM 3020 C C . VAL B 1 75 ? 5.391 4.168 13.445 1 98.81 75 VAL B C 1
ATOM 3022 O O . VAL B 1 75 ? 4.754 4.59 12.477 1 98.81 75 VAL B O 1
ATOM 3025 N N . GLY B 1 76 ? 4.973 3.125 14.156 1 98.88 76 GLY B N 1
ATOM 3026 C CA . GLY B 1 76 ? 3.678 2.514 13.898 1 98.88 76 GLY B CA 1
ATOM 3027 C C . GLY B 1 76 ? 2.521 3.484 14.055 1 98.88 76 GLY B C 1
ATOM 3028 O O . GLY B 1 76 ? 1.638 3.547 13.203 1 98.88 76 GLY B O 1
ATOM 3029 N N . ARG B 1 77 ? 2.555 4.246 15.133 1 98.88 77 ARG B N 1
ATOM 3030 C CA . ARG B 1 77 ? 1.52 5.242 15.375 1 98.88 77 ARG B CA 1
ATOM 3031 C C . ARG B 1 77 ? 1.519 6.305 14.281 1 98.88 77 ARG B C 1
ATOM 3033 O O . ARG B 1 77 ? 0.457 6.727 13.812 1 98.88 77 ARG B O 1
ATOM 3040 N N . ARG B 1 78 ? 2.689 6.766 13.906 1 98.81 78 ARG B N 1
ATOM 3041 C CA . ARG B 1 78 ? 2.822 7.77 12.859 1 98.81 78 ARG B CA 1
ATOM 3042 C C . ARG B 1 78 ? 2.26 7.254 11.531 1 98.81 78 ARG B C 1
ATOM 3044 O O . ARG B 1 78 ? 1.529 7.973 10.844 1 98.81 78 ARG B O 1
ATOM 3051 N N . ALA B 1 79 ? 2.633 6.043 11.203 1 98.88 79 ALA B N 1
ATOM 3052 C CA . ALA B 1 79 ? 2.186 5.434 9.953 1 98.88 79 ALA B CA 1
ATOM 3053 C C . ALA B 1 79 ? 0.663 5.34 9.906 1 98.88 79 ALA B C 1
ATOM 3055 O O . ALA B 1 79 ? 0.047 5.664 8.891 1 98.88 79 ALA B O 1
ATOM 3056 N N . ALA B 1 80 ? 0.073 4.926 10.984 1 98.88 80 ALA B N 1
ATOM 3057 C CA . ALA B 1 80 ? -1.386 4.859 11.047 1 98.88 80 ALA B CA 1
ATOM 3058 C C . ALA B 1 80 ? -2 6.25 10.922 1 98.88 80 ALA B C 1
ATOM 3060 O O . ALA B 1 80 ? -2.914 6.465 10.117 1 98.88 80 ALA B O 1
ATOM 3061 N N . ALA B 1 81 ? -1.465 7.152 11.641 1 98.69 81 ALA B N 1
ATOM 3062 C CA . ALA B 1 81 ? -2.033 8.492 11.758 1 98.69 81 ALA B CA 1
ATOM 3063 C C . ALA B 1 81 ? -2.123 9.164 10.391 1 98.69 81 ALA B C 1
ATOM 3065 O O . ALA B 1 81 ? -3.174 9.695 10.016 1 98.69 81 ALA B O 1
ATOM 3066 N N . GLN B 1 82 ? -1.038 9.195 9.672 1 98 82 GLN B N 1
ATOM 3067 C CA . GLN B 1 82 ? -0.985 9.906 8.398 1 98 82 GLN B CA 1
ATOM 3068 C C . GLN B 1 82 ? -1.985 9.328 7.402 1 98 82 GLN B C 1
ATOM 3070 O O . GLN B 1 82 ? -2.625 10.07 6.652 1 98 82 GLN B O 1
ATOM 3075 N N . ASN B 1 83 ? -2.166 8.039 7.363 1 98.81 83 ASN B N 1
ATOM 3076 C CA . ASN B 1 83 ? -3.076 7.395 6.426 1 98.81 83 ASN B CA 1
ATOM 3077 C C . ASN B 1 83 ? -4.531 7.535 6.867 1 98.81 83 ASN B C 1
ATOM 3079 O O . ASN B 1 83 ? -5.406 7.82 6.051 1 98.81 83 ASN B O 1
ATOM 3083 N N . LEU B 1 84 ? -4.77 7.355 8.125 1 98.94 84 LEU B N 1
ATOM 3084 C CA . LEU B 1 84 ? -6.125 7.496 8.633 1 98.94 84 LEU B CA 1
ATOM 3085 C C . LEU B 1 84 ? -6.633 8.922 8.453 1 98.94 84 LEU B C 1
ATOM 3087 O O . LEU B 1 84 ? -7.82 9.133 8.188 1 98.94 84 LEU B O 1
ATOM 3091 N N . ALA B 1 85 ? -5.738 9.867 8.562 1 98.88 85 ALA B N 1
ATOM 3092 C CA . ALA B 1 85 ? -6.09 11.273 8.359 1 98.88 85 ALA B CA 1
ATOM 3093 C C . ALA B 1 85 ? -6.586 11.516 6.934 1 98.88 85 ALA B C 1
ATOM 3095 O O . ALA B 1 85 ? -7.52 12.289 6.715 1 98.88 85 ALA B O 1
ATOM 3096 N N . ASP B 1 86 ? -5.969 10.875 5.977 1 98.75 86 ASP B N 1
ATOM 3097 C CA . ASP B 1 86 ? -6.395 11 4.586 1 98.75 86 ASP B CA 1
ATOM 3098 C C . ASP B 1 86 ? -7.855 10.578 4.422 1 98.75 86 ASP B C 1
ATOM 3100 O O . ASP B 1 86 ? -8.633 11.266 3.766 1 98.75 86 ASP B O 1
ATOM 3104 N N . ALA B 1 87 ? -8.211 9.453 4.973 1 98.81 87 ALA B N 1
ATOM 3105 C CA . ALA B 1 87 ? -9.586 8.977 4.867 1 98.81 87 ALA B CA 1
ATOM 3106 C C . ALA B 1 87 ? -10.547 9.938 5.566 1 98.81 87 ALA B C 1
ATOM 3108 O O . ALA B 1 87 ? -11.602 10.273 5.016 1 98.81 87 ALA B O 1
ATOM 3109 N N . ALA B 1 88 ? -10.18 10.344 6.738 1 98.88 88 ALA B N 1
ATOM 3110 C CA . ALA B 1 88 ? -11.023 11.273 7.488 1 98.88 88 ALA B CA 1
ATOM 3111 C C . ALA B 1 88 ? -11.227 12.57 6.711 1 98.88 88 ALA B C 1
ATOM 3113 O O . ALA B 1 88 ? -12.312 13.164 6.758 1 98.88 88 ALA B O 1
ATOM 3114 N N . ALA B 1 89 ? -10.234 13.008 5.996 1 98.88 89 ALA B N 1
ATOM 3115 C CA . ALA B 1 89 ? -10.266 14.266 5.262 1 98.88 89 ALA B CA 1
ATOM 3116 C C . ALA B 1 89 ? -11.289 14.219 4.129 1 98.88 89 ALA B C 1
ATOM 3118 O O . ALA B 1 89 ? -11.688 15.258 3.594 1 98.88 89 ALA B O 1
ATOM 3119 N N . MET B 1 90 ? -11.695 13.023 3.746 1 98.81 90 MET B N 1
ATOM 3120 C CA . MET B 1 90 ? -12.727 12.852 2.723 1 98.81 90 MET B CA 1
ATOM 3121 C C . MET B 1 90 ? -14.117 12.852 3.348 1 98.81 90 MET B C 1
ATOM 3123 O O . MET B 1 90 ? -15.117 12.75 2.639 1 98.81 90 MET B O 1
ATOM 3127 N N . GLY B 1 91 ? -14.18 12.969 4.664 1 98.75 91 GLY B N 1
ATOM 3128 C CA . GLY B 1 91 ? -15.43 12.805 5.383 1 98.75 91 GLY B CA 1
ATOM 3129 C C . GLY B 1 91 ? -15.773 11.359 5.66 1 98.75 91 GLY B C 1
ATOM 3130 O O . GLY B 1 91 ? -16.922 11.039 5.973 1 98.75 91 GLY B O 1
ATOM 3131 N N . ALA B 1 92 ? -14.867 10.461 5.527 1 98.69 92 ALA B N 1
ATOM 3132 C CA . ALA B 1 92 ? -15.086 9.031 5.715 1 98.69 92 ALA B CA 1
ATOM 3133 C C . ALA B 1 92 ? -14.617 8.57 7.09 1 98.69 92 ALA B C 1
ATOM 3135 O O . ALA B 1 92 ? -13.742 9.203 7.699 1 98.69 92 ALA B O 1
ATOM 3136 N N . ARG B 1 93 ? -15.219 7.555 7.625 1 98.31 93 ARG B N 1
ATOM 3137 C CA . ARG B 1 93 ? -14.656 6.82 8.75 1 98.31 93 ARG B CA 1
ATOM 3138 C C . ARG B 1 93 ? -13.602 5.824 8.281 1 98.31 93 ARG B C 1
ATOM 3140 O O . ARG B 1 93 ? -13.906 4.906 7.52 1 98.31 93 ARG B O 1
ATOM 3147 N N . PRO B 1 94 ? -12.336 5.984 8.703 1 98.69 94 PRO B N 1
ATOM 3148 C CA . PRO B 1 94 ? -11.352 4.957 8.352 1 98.69 94 PRO B CA 1
ATOM 3149 C C . PRO B 1 94 ? -11.727 3.576 8.891 1 98.69 94 PRO B C 1
ATOM 3151 O O . PRO B 1 94 ? -12.188 3.459 10.031 1 98.69 94 PRO B O 1
ATOM 3154 N N . THR B 1 95 ? -11.477 2.518 8.094 1 98.5 95 THR B N 1
ATOM 3155 C CA . THR B 1 95 ? -11.969 1.213 8.531 1 98.5 95 THR B CA 1
ATOM 3156 C C . THR B 1 95 ? -10.828 0.2 8.586 1 98.5 95 THR B C 1
ATOM 3158 O O . THR B 1 95 ? -10.836 -0.709 9.414 1 98.5 95 THR B O 1
ATOM 3161 N N . ALA B 1 96 ? -9.875 0.324 7.664 1 98.81 96 ALA B N 1
ATOM 3162 C CA . ALA B 1 96 ? -8.875 -0.736 7.598 1 98.81 96 ALA B CA 1
ATOM 3163 C C . ALA B 1 96 ? -7.574 -0.224 6.988 1 98.81 96 ALA B C 1
ATOM 3165 O O . ALA B 1 96 ? -7.582 0.728 6.203 1 98.81 96 ALA B O 1
ATOM 3166 N N . LEU B 1 97 ? -6.508 -0.837 7.418 1 98.88 97 LEU B N 1
ATOM 3167 C CA . LEU B 1 97 ? -5.188 -0.653 6.824 1 98.88 97 LEU B CA 1
ATOM 3168 C C . LEU B 1 97 ? -4.648 -1.971 6.277 1 98.88 97 LEU B C 1
ATOM 3170 O O . LEU B 1 97 ? -4.898 -3.033 6.855 1 98.88 97 LEU B O 1
ATOM 3174 N N . VAL B 1 98 ? -3.955 -1.913 5.145 1 98.94 98 VAL B N 1
ATOM 3175 C CA . VAL B 1 98 ? -2.986 -2.939 4.773 1 98.94 98 VAL B CA 1
ATOM 3176 C C . VAL B 1 98 ? -1.58 -2.342 4.762 1 98.94 98 VAL B C 1
ATOM 3178 O O . VAL B 1 98 ? -1.401 -1.167 4.434 1 98.94 98 VAL B O 1
ATOM 3181 N N . VAL B 1 99 ? -0.579 -3.193 5.156 1 98.88 99 VAL B N 1
ATOM 3182 C CA . VAL B 1 99 ? 0.738 -2.629 5.43 1 98.88 99 VAL B CA 1
ATOM 3183 C C . VAL B 1 99 ? 1.814 -3.479 4.762 1 98.88 99 VAL B C 1
ATOM 3185 O O . VAL B 1 99 ? 1.87 -4.695 4.961 1 98.88 99 VAL B O 1
ATOM 3188 N N . GLY B 1 100 ? 2.617 -2.877 3.893 1 98.69 100 GLY B N 1
ATOM 3189 C CA . GLY B 1 100 ? 3.859 -3.469 3.422 1 98.69 100 GLY B CA 1
ATOM 3190 C C . GLY B 1 100 ? 5.078 -2.988 4.188 1 98.69 100 GLY B C 1
ATOM 3191 O O . GLY B 1 100 ? 5.266 -1.783 4.371 1 98.69 100 GLY B O 1
ATOM 3192 N N . LEU B 1 101 ? 5.93 -3.908 4.668 1 98.69 101 LEU B N 1
ATOM 3193 C CA . LEU B 1 101 ? 7.121 -3.568 5.438 1 98.69 101 LEU B CA 1
ATOM 3194 C C . LEU B 1 101 ? 8.383 -4.055 4.734 1 98.69 101 LEU B C 1
ATOM 3196 O O . LEU B 1 101 ? 8.477 -5.227 4.359 1 98.69 101 LEU B O 1
ATOM 3200 N N . VAL B 1 102 ? 9.281 -3.191 4.488 1 98.62 102 VAL B N 1
ATOM 3201 C CA . VAL B 1 102 ? 10.641 -3.529 4.074 1 98.62 102 VAL B CA 1
ATOM 3202 C C . VAL B 1 102 ? 11.586 -3.4 5.266 1 98.62 102 VAL B C 1
ATOM 3204 O O . VAL B 1 102 ? 11.648 -2.35 5.906 1 98.62 102 VAL B O 1
ATOM 3207 N N . LEU B 1 103 ? 12.312 -4.418 5.551 1 98.31 103 LEU B N 1
ATOM 3208 C CA . LEU B 1 103 ? 13.133 -4.477 6.758 1 98.31 103 LEU B CA 1
ATOM 3209 C C . LEU B 1 103 ? 14.555 -4.914 6.43 1 98.31 103 LEU B C 1
ATOM 3211 O O . LEU B 1 103 ? 14.758 -5.945 5.785 1 98.31 103 LEU B O 1
ATOM 3215 N N . PRO B 1 104 ? 15.539 -4.109 6.926 1 97.44 104 PRO B N 1
ATOM 3216 C CA . PRO B 1 104 ? 16.875 -4.711 6.965 1 97.44 104 PRO B CA 1
ATOM 3217 C C . PRO B 1 104 ? 16.922 -6.004 7.773 1 97.44 104 PRO B C 1
ATOM 3219 O O . PRO B 1 104 ? 16.266 -6.109 8.812 1 97.44 104 PRO B O 1
ATOM 3222 N N . MET B 1 105 ? 17.703 -6.914 7.352 1 96.69 105 MET B N 1
ATOM 3223 C CA . MET B 1 105 ? 17.781 -8.234 7.973 1 96.69 105 MET B CA 1
ATOM 3224 C C . MET B 1 105 ? 18.312 -8.133 9.398 1 96.69 105 MET B C 1
ATOM 3226 O O . MET B 1 105 ? 18.078 -9.023 10.219 1 96.69 105 MET B O 1
ATOM 3230 N N . THR B 1 106 ? 18.953 -7.004 9.711 1 96.94 106 THR B N 1
ATOM 3231 C CA . THR B 1 106 ? 19.547 -6.801 11.023 1 96.94 106 THR B CA 1
ATOM 3232 C C . THR B 1 106 ? 18.531 -6.188 11.992 1 96.94 106 THR B C 1
ATOM 3234 O O . THR B 1 106 ? 18.828 -6.031 13.18 1 96.94 106 THR B O 1
ATOM 3237 N N . THR B 1 107 ? 17.359 -5.84 11.5 1 97.62 107 THR B N 1
ATOM 3238 C CA . THR B 1 107 ? 16.328 -5.246 12.352 1 97.62 107 THR B CA 1
ATOM 3239 C C . THR B 1 107 ? 15.938 -6.207 13.469 1 97.62 107 THR B C 1
ATOM 3241 O O . THR B 1 107 ? 15.719 -7.398 13.219 1 97.62 107 THR B O 1
ATOM 3244 N N . ARG B 1 108 ? 15.906 -5.727 14.719 1 97.12 108 ARG B N 1
ATOM 3245 C CA . ARG B 1 108 ? 15.469 -6.547 15.836 1 97.12 108 ARG B CA 1
ATOM 3246 C C . ARG B 1 108 ? 13.969 -6.828 15.758 1 97.12 108 ARG B C 1
ATOM 3248 O O . ARG B 1 108 ? 13.18 -5.934 15.453 1 97.12 108 ARG B O 1
ATOM 3255 N N . ALA B 1 109 ? 13.594 -8.055 16.016 1 97.69 109 ALA B N 1
ATOM 3256 C CA . ALA B 1 109 ? 12.188 -8.453 16 1 97.69 109 ALA B CA 1
ATOM 3257 C C . ALA B 1 109 ? 11.359 -7.605 16.953 1 97.69 109 ALA B C 1
ATOM 3259 O O . ALA B 1 109 ? 10.195 -7.305 16.688 1 97.69 109 ALA B O 1
ATOM 3260 N N . GLY B 1 110 ? 11.969 -7.215 18.031 1 97.75 110 GLY B N 1
ATOM 3261 C CA . GLY B 1 110 ? 11.273 -6.375 19 1 97.75 110 GLY B CA 1
ATOM 3262 C C . GLY B 1 110 ? 10.844 -5.039 18.406 1 97.75 110 GLY B C 1
ATOM 3263 O O . GLY B 1 110 ? 9.797 -4.504 18.781 1 97.75 110 GLY B O 1
ATOM 3264 N N . TRP B 1 111 ? 11.672 -4.496 17.562 1 97.81 111 TRP B N 1
ATOM 3265 C CA . TRP B 1 111 ? 11.32 -3.242 16.906 1 97.81 111 TRP B CA 1
ATOM 3266 C C . TRP B 1 111 ? 10.07 -3.412 16.047 1 97.81 111 TRP B C 1
ATOM 3268 O O . TRP B 1 111 ? 9.188 -2.551 16.062 1 97.81 111 TRP B O 1
ATOM 3278 N N . VAL B 1 112 ? 10.016 -4.508 15.352 1 98.44 112 VAL B N 1
ATOM 3279 C CA . VAL B 1 112 ? 8.875 -4.785 14.484 1 98.44 112 VAL B CA 1
ATOM 3280 C C . VAL B 1 112 ? 7.625 -5.031 15.336 1 98.44 112 VAL B C 1
ATOM 3282 O O . VAL B 1 112 ? 6.531 -4.594 14.977 1 98.44 112 VAL B O 1
ATOM 3285 N N . GLU B 1 113 ? 7.77 -5.758 16.375 1 98.38 113 GLU B N 1
ATOM 3286 C CA . GLU B 1 113 ? 6.66 -5.98 17.312 1 98.38 113 GLU B CA 1
ATOM 3287 C C . GLU B 1 113 ? 6.121 -4.66 17.844 1 98.38 113 GLU B C 1
ATOM 3289 O O . GLU B 1 113 ? 4.906 -4.461 17.922 1 98.38 113 GLU B O 1
ATOM 3294 N N . ASP B 1 114 ? 7.043 -3.775 18.234 1 98.62 114 ASP B N 1
ATOM 3295 C CA . ASP B 1 114 ? 6.656 -2.453 18.719 1 98.62 114 ASP B CA 1
ATOM 3296 C C . ASP B 1 114 ? 5.926 -1.665 17.625 1 98.62 114 ASP B C 1
ATOM 3298 O O . ASP B 1 114 ? 4.961 -0.952 17.906 1 98.62 114 ASP B O 1
ATOM 3302 N N . LEU B 1 115 ? 6.41 -1.785 16.438 1 98.81 115 LEU B N 1
ATOM 3303 C CA . LEU B 1 115 ? 5.734 -1.139 15.32 1 98.81 115 LEU B CA 1
ATOM 3304 C C . LEU B 1 115 ? 4.293 -1.62 15.211 1 98.81 115 LEU B C 1
ATOM 3306 O O . LEU B 1 115 ? 3.373 -0.812 15.055 1 98.81 115 LEU B O 1
ATOM 3310 N N . ALA B 1 116 ? 4.102 -2.91 15.266 1 98.75 116 ALA B N 1
ATOM 3311 C CA . ALA B 1 116 ? 2.762 -3.488 15.203 1 98.75 116 ALA B CA 1
ATOM 3312 C C . ALA B 1 116 ? 1.875 -2.953 16.328 1 98.75 116 ALA B C 1
ATOM 3314 O O . ALA B 1 116 ? 0.713 -2.607 16.094 1 98.75 116 ALA B O 1
ATOM 3315 N N . SER B 1 117 ? 2.426 -2.873 17.484 1 98.75 117 SER B N 1
ATOM 3316 C CA . SER B 1 117 ? 1.683 -2.312 18.594 1 98.75 117 SER B CA 1
ATOM 3317 C C . SER B 1 117 ? 1.32 -0.852 18.359 1 98.75 117 SER B C 1
ATOM 3319 O O . SER B 1 117 ? 0.227 -0.407 18.703 1 98.75 117 SER B O 1
ATOM 3321 N N . GLY B 1 118 ? 2.23 -0.119 17.781 1 98.88 118 GLY B N 1
ATOM 3322 C CA . GLY B 1 118 ? 1.96 1.264 17.422 1 98.88 118 GLY B CA 1
ATOM 3323 C C . GLY B 1 118 ? 0.848 1.406 16.406 1 98.88 118 GLY B C 1
ATOM 3324 O O . GLY B 1 118 ? 0.008 2.303 16.516 1 98.88 118 GLY B O 1
ATOM 3325 N N . LEU B 1 119 ? 0.894 0.539 15.406 1 98.88 119 LEU B N 1
ATOM 3326 C CA . LEU B 1 119 ? -0.194 0.536 14.438 1 98.88 119 LEU B CA 1
ATOM 3327 C C . LEU B 1 119 ? -1.538 0.331 15.125 1 98.88 119 LEU B C 1
ATOM 3329 O O . LEU B 1 119 ? -2.506 1.036 14.828 1 98.88 119 LEU B O 1
ATOM 3333 N N . ALA B 1 120 ? -1.59 -0.598 16.016 1 98.81 120 ALA B N 1
ATOM 3334 C CA . ALA B 1 120 ? -2.816 -0.887 16.75 1 98.81 120 ALA B CA 1
ATOM 3335 C C . ALA B 1 120 ? -3.279 0.332 17.547 1 98.81 120 ALA B C 1
ATOM 3337 O O . ALA B 1 120 ? -4.465 0.675 17.531 1 98.81 120 ALA B O 1
ATOM 3338 N N . GLU B 1 121 ? -2.365 0.952 18.188 1 98.81 121 GLU B N 1
ATOM 3339 C CA . GLU B 1 121 ? -2.686 2.131 18.984 1 98.81 121 GLU B CA 1
ATOM 3340 C C . GLU B 1 121 ? -3.201 3.268 18.109 1 98.81 121 GLU B C 1
ATOM 3342 O O . GLU B 1 121 ? -4.129 3.982 18.484 1 98.81 121 GLU B O 1
ATOM 3347 N N . GLY B 1 122 ? -2.572 3.441 16.984 1 98.75 122 GLY B N 1
ATOM 3348 C CA . GLY B 1 122 ? -3.029 4.465 16.047 1 98.75 122 GLY B CA 1
ATOM 3349 C C . GLY B 1 122 ? -4.426 4.207 15.523 1 98.75 122 GLY B C 1
ATOM 3350 O O . GLY B 1 122 ? -5.18 5.148 15.266 1 98.75 122 GLY B O 1
ATOM 3351 N N . CYS B 1 123 ? -4.781 2.988 15.375 1 98.75 123 CYS B N 1
ATOM 3352 C CA . CYS B 1 123 ? -6.066 2.602 14.805 1 98.75 123 CYS B CA 1
ATOM 3353 C C . CYS B 1 123 ? -7.176 2.711 15.844 1 98.75 123 CYS B C 1
ATOM 3355 O O . CYS B 1 123 ? -8.344 2.879 15.484 1 98.75 123 CYS B O 1
ATOM 3357 N N . ALA B 1 124 ? -6.891 2.658 17.047 1 98.44 124 ALA B N 1
ATOM 3358 C CA . ALA B 1 124 ? -7.836 2.484 18.141 1 98.44 124 ALA B CA 1
ATOM 3359 C C . ALA B 1 124 ? -8.875 3.602 18.156 1 98.44 124 ALA B C 1
ATOM 3361 O O . ALA B 1 124 ? -10.07 3.344 18.297 1 98.44 124 ALA B O 1
ATOM 3362 N N . PRO B 1 125 ? -8.492 4.844 17.922 1 97.56 125 PRO B N 1
ATOM 3363 C CA . PRO B 1 125 ? -9.461 5.93 18.078 1 97.56 125 PRO B CA 1
ATOM 3364 C C . PRO B 1 125 ? -10.617 5.828 17.078 1 97.56 125 PRO B C 1
ATOM 3366 O O . PRO B 1 125 ? -11.711 6.332 17.344 1 97.56 125 PRO B O 1
ATOM 3369 N N . CYS B 1 126 ? -10.391 5.199 15.977 1 97.56 126 CYS B N 1
ATOM 3370 C CA . CYS B 1 126 ? -11.461 5.125 14.984 1 97.56 126 CYS B CA 1
ATOM 3371 C C . CYS B 1 126 ? -11.914 3.686 14.781 1 97.56 126 CYS B C 1
ATOM 3373 O O . CYS B 1 126 ? -12.781 3.418 13.953 1 97.56 126 CYS B O 1
ATOM 3375 N N . GLY B 1 127 ? -11.32 2.773 15.438 1 98.06 127 GLY B N 1
ATOM 3376 C CA . GLY B 1 127 ? -11.727 1.379 15.375 1 98.06 127 GLY B CA 1
ATOM 3377 C C . GLY B 1 127 ? -11.25 0.672 14.125 1 98.06 127 GLY B C 1
ATOM 3378 O O . GLY B 1 127 ? -11.719 -0.421 13.797 1 98.06 127 GLY B O 1
ATOM 3379 N N . ALA B 1 128 ? -10.383 1.243 13.398 1 98.62 128 ALA B N 1
ATOM 3380 C CA . ALA B 1 128 ? -9.859 0.621 12.188 1 98.62 128 ALA B CA 1
ATOM 3381 C C . ALA B 1 128 ? -9.016 -0.608 12.516 1 98.62 128 ALA B C 1
ATOM 3383 O O . ALA B 1 128 ? -8.57 -0.772 13.656 1 98.62 128 ALA B O 1
ATOM 3384 N N . GLY B 1 129 ? -8.906 -1.496 11.547 1 98.75 129 GLY B N 1
ATOM 3385 C CA . GLY B 1 129 ? -8.055 -2.666 11.695 1 98.75 129 GLY B CA 1
ATOM 3386 C C . GLY B 1 129 ? -6.906 -2.697 10.711 1 98.75 129 GLY B C 1
ATOM 3387 O O . GLY B 1 129 ? -6.836 -1.866 9.805 1 98.75 129 GLY B O 1
ATOM 3388 N N . VAL B 1 130 ? -5.938 -3.502 10.992 1 98.81 130 VAL B N 1
ATOM 3389 C CA . VAL B 1 130 ? -4.91 -3.893 10.039 1 98.81 130 VAL B CA 1
ATOM 3390 C C . VAL B 1 130 ? -5.203 -5.297 9.508 1 98.81 130 VAL B C 1
ATOM 3392 O O . VAL B 1 130 ? -4.992 -6.285 10.211 1 98.81 130 VAL B O 1
ATOM 3395 N N . VAL B 1 131 ? -5.555 -5.398 8.219 1 98.5 131 VAL B N 1
ATOM 3396 C CA . VAL B 1 131 ? -6.258 -6.605 7.793 1 98.5 131 VAL B CA 1
ATOM 3397 C C . VAL B 1 131 ? -5.367 -7.414 6.848 1 98.5 131 VAL B C 1
ATOM 3399 O O . VAL B 1 131 ? -5.77 -8.477 6.371 1 98.5 131 VAL B O 1
ATOM 3402 N N . GLY B 1 132 ? -4.18 -6.949 6.543 1 97.12 132 GLY B N 1
ATOM 3403 C CA . GLY B 1 132 ? -3.248 -7.633 5.664 1 97.12 132 GLY B CA 1
ATOM 3404 C C . GLY B 1 132 ? -1.93 -6.898 5.5 1 97.12 132 GLY B C 1
ATOM 3405 O O . GLY B 1 132 ? -1.775 -5.777 5.988 1 97.12 132 GLY B O 1
ATOM 3406 N N . GLY B 1 133 ? -1.071 -7.582 4.816 1 97.38 133 GLY B N 1
ATOM 3407 C CA . GLY B 1 133 ? 0.222 -6.949 4.605 1 97.38 133 GLY B CA 1
ATOM 3408 C C . GLY B 1 133 ? 1.211 -7.848 3.883 1 97.38 133 GLY B C 1
ATOM 3409 O O . GLY B 1 133 ? 0.838 -8.906 3.367 1 97.38 133 GLY B O 1
ATOM 3410 N N . ASP B 1 134 ? 2.41 -7.309 3.771 1 97.31 134 ASP B N 1
ATOM 3411 C CA . ASP B 1 134 ? 3.553 -7.977 3.156 1 97.31 134 ASP B CA 1
ATOM 3412 C C . ASP B 1 134 ? 4.848 -7.637 3.891 1 97.31 134 ASP B C 1
ATOM 3414 O O . ASP B 1 134 ? 4.984 -6.543 4.441 1 97.31 134 ASP B O 1
ATOM 3418 N N . LEU B 1 135 ? 5.746 -8.602 3.932 1 97.19 135 LEU B N 1
ATOM 3419 C CA . LEU B 1 135 ? 7.078 -8.414 4.5 1 97.19 135 LEU B CA 1
ATOM 3420 C C . LEU B 1 135 ? 8.156 -8.672 3.455 1 97.19 135 LEU B C 1
ATOM 3422 O O . LEU B 1 135 ? 8.086 -9.648 2.705 1 97.19 135 LEU B O 1
ATOM 3426 N N . SER B 1 136 ? 9.109 -7.832 3.404 1 97.31 136 SER B N 1
ATOM 3427 C CA . SER B 1 136 ? 10.242 -8.031 2.51 1 97.31 136 SER B CA 1
ATOM 3428 C C . SER B 1 136 ? 11.547 -7.578 3.162 1 97.31 136 SER B C 1
ATOM 3430 O O . SER B 1 136 ? 11.555 -6.629 3.951 1 97.31 136 SER B O 1
ATOM 3432 N N . ALA B 1 137 ? 12.609 -8.25 2.752 1 97.06 137 ALA B N 1
ATOM 3433 C CA . ALA B 1 137 ? 13.938 -7.758 3.078 1 97.06 137 ALA B CA 1
ATOM 3434 C C . ALA B 1 137 ? 14.305 -6.551 2.215 1 97.06 137 ALA B C 1
ATOM 3436 O O . ALA B 1 137 ? 13.82 -6.418 1.089 1 97.06 137 ALA B O 1
ATOM 3437 N N . GLY B 1 138 ? 15.102 -5.719 2.736 1 96.75 138 GLY B N 1
ATOM 3438 C CA . GLY B 1 138 ? 15.633 -4.559 2.039 1 96.75 138 GLY B CA 1
ATOM 3439 C C . GLY B 1 138 ? 16.703 -3.826 2.828 1 96.75 138 GLY B C 1
ATOM 3440 O O . GLY B 1 138 ? 16.984 -4.18 3.975 1 96.75 138 GLY B O 1
ATOM 3441 N N . GLU B 1 139 ? 17.203 -2.791 2.223 1 95.44 139 GLU B N 1
ATOM 3442 C CA . GLU B 1 139 ? 18.375 -2.123 2.787 1 95.44 139 GLU B CA 1
ATOM 3443 C C . GLU B 1 139 ? 17.969 -1.035 3.775 1 95.44 139 GLU B C 1
ATOM 3445 O O . GLU B 1 139 ? 18.766 -0.625 4.621 1 95.44 139 GLU B O 1
ATOM 3450 N N . SER B 1 140 ? 16.75 -0.544 3.611 1 96.19 140 SER B N 1
ATOM 3451 C CA . SER B 1 140 ? 16.25 0.491 4.5 1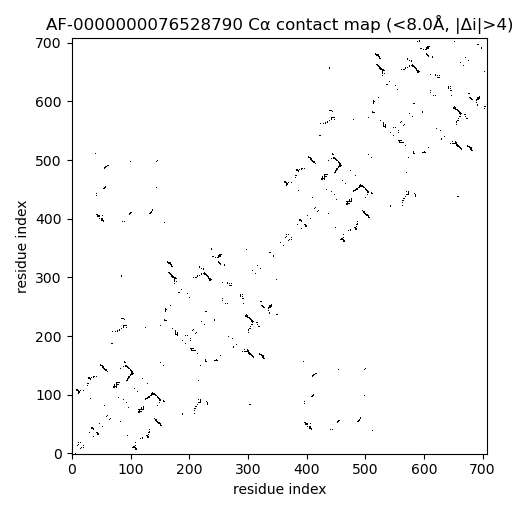 96.19 140 SER B CA 1
ATOM 3452 C C . SER B 1 140 ? 14.828 0.161 4.977 1 96.19 140 SER B C 1
ATOM 3454 O O . SER B 1 140 ? 14.094 -0.561 4.297 1 96.19 140 SER B O 1
ATOM 3456 N N . LEU B 1 141 ? 14.523 0.731 6.215 1 98.12 141 LEU B N 1
ATOM 3457 C CA . LEU B 1 141 ? 13.156 0.58 6.707 1 98.12 141 LEU B CA 1
ATOM 3458 C C . LEU B 1 141 ? 12.18 1.385 5.855 1 98.12 141 LEU B C 1
ATOM 3460 O O . LEU B 1 141 ? 12.352 2.594 5.688 1 98.12 141 LEU B O 1
ATOM 3464 N N . VAL B 1 142 ? 11.227 0.751 5.258 1 98.75 142 VAL B N 1
ATOM 3465 C CA . VAL B 1 142 ? 10.133 1.386 4.527 1 98.75 142 VAL B CA 1
ATOM 3466 C C . VAL B 1 142 ? 8.797 0.82 5.008 1 98.75 142 VAL B C 1
ATOM 3468 O O . VAL B 1 142 ? 8.633 -0.398 5.098 1 98.75 142 VAL B O 1
ATOM 3471 N N . ILE B 1 143 ? 7.883 1.655 5.379 1 98.88 143 ILE B N 1
ATOM 3472 C CA . ILE B 1 143 ? 6.523 1.286 5.754 1 98.88 143 ILE B CA 1
ATOM 3473 C C . ILE B 1 143 ? 5.535 1.848 4.734 1 98.88 143 ILE B C 1
ATOM 3475 O O . ILE B 1 143 ? 5.375 3.066 4.621 1 98.88 143 ILE B O 1
ATOM 3479 N N . ALA B 1 144 ? 4.938 1.007 3.953 1 98.88 144 ALA B N 1
ATOM 3480 C CA . ALA B 1 144 ? 3.891 1.404 3.014 1 98.88 144 ALA B CA 1
ATOM 3481 C C . ALA B 1 144 ? 2.508 1.06 3.555 1 98.88 144 ALA B C 1
ATOM 3483 O O . ALA B 1 144 ? 2.225 -0.101 3.861 1 98.88 144 ALA B O 1
ATOM 3484 N N . VAL B 1 145 ? 1.672 2.053 3.693 1 98.94 145 VAL B N 1
ATOM 3485 C CA . VAL B 1 145 ? 0.356 1.839 4.285 1 98.94 145 VAL B CA 1
ATOM 3486 C C . VAL B 1 145 ? -0.729 2.299 3.312 1 98.94 145 VAL B C 1
ATOM 3488 O O . VAL B 1 145 ? -0.604 3.355 2.689 1 98.94 145 VAL B O 1
ATOM 3491 N N . THR B 1 146 ? -1.711 1.492 3.125 1 98.94 146 THR B N 1
ATOM 3492 C CA . THR B 1 146 ? -2.93 1.869 2.416 1 98.94 146 THR B CA 1
ATOM 3493 C C . THR B 1 146 ? -4.129 1.852 3.357 1 98.94 146 THR B C 1
ATOM 3495 O O . THR B 1 146 ? -4.297 0.917 4.145 1 98.94 146 THR B O 1
ATOM 3498 N N . VAL B 1 147 ? -4.895 2.898 3.271 1 98.94 147 VAL B N 1
ATOM 3499 C CA . VAL B 1 147 ? -6.078 3.02 4.121 1 98.94 147 VAL B CA 1
ATOM 3500 C C . VAL B 1 147 ? -7.34 2.865 3.277 1 98.94 147 VAL B C 1
ATOM 3502 O O . VAL B 1 147 ? -7.395 3.336 2.139 1 98.94 147 VAL B O 1
ATOM 3505 N N . LEU B 1 148 ? -8.328 2.186 3.826 1 98.75 148 LEU B N 1
ATOM 3506 C CA . LEU B 1 148 ? -9.703 2.174 3.318 1 98.75 148 LEU B CA 1
ATOM 3507 C C . LEU B 1 148 ? -10.648 2.879 4.285 1 98.75 148 LEU B C 1
ATOM 3509 O O . LEU B 1 148 ? -10.422 2.873 5.496 1 98.75 148 LEU B O 1
ATOM 3513 N N . GLY B 1 149 ? -11.633 3.498 3.768 1 98.31 149 GLY B N 1
ATOM 3514 C CA . GLY B 1 149 ? -12.625 4.188 4.574 1 98.31 149 GLY B CA 1
ATOM 3515 C C . GLY B 1 149 ? -14.047 3.996 4.066 1 98.31 149 GLY B C 1
ATOM 3516 O O . GLY B 1 149 ? -14.25 3.527 2.943 1 98.31 149 GLY B O 1
ATOM 3517 N N . ASP B 1 150 ? -14.977 4.289 4.906 1 97.88 150 ASP B N 1
ATOM 3518 C CA . ASP B 1 150 ? -16.406 4.191 4.66 1 97.88 150 ASP B CA 1
ATOM 3519 C C . ASP B 1 150 ? -17.078 5.562 4.758 1 97.88 150 ASP B C 1
ATOM 3521 O O . ASP B 1 150 ? -16.953 6.246 5.777 1 97.88 150 ASP B O 1
ATOM 3525 N N . LEU B 1 151 ? -17.781 5.961 3.695 1 98.25 151 LEU B N 1
ATOM 3526 C CA . LEU B 1 151 ? -18.438 7.262 3.672 1 98.25 151 LEU B CA 1
ATOM 3527 C C . LEU B 1 151 ? -19.766 7.211 4.41 1 98.25 151 LEU B C 1
ATOM 3529 O O . LEU B 1 151 ? -20.359 8.25 4.719 1 98.25 151 LEU B O 1
ATOM 3533 N N . GLU B 1 152 ? -20.234 6.027 4.676 1 97.12 152 GLU B N 1
ATOM 3534 C CA . GLU B 1 152 ? -21.453 5.805 5.449 1 97.12 152 GLU B CA 1
ATOM 3535 C C . GLU B 1 152 ? -22.656 6.527 4.828 1 97.12 152 GLU B C 1
ATOM 3537 O O . GLU B 1 152 ? -23.438 7.168 5.531 1 97.12 152 GLU B O 1
ATOM 3542 N N . GLY B 1 153 ? -22.703 6.492 3.57 1 97.19 153 GLY B N 1
ATOM 3543 C CA . GLY B 1 153 ? -23.844 7.031 2.846 1 97.19 153 GLY B CA 1
ATOM 3544 C C . GLY B 1 153 ? -23.672 8.492 2.48 1 97.19 153 GLY B C 1
ATOM 3545 O O . GLY B 1 153 ? -24.438 9.023 1.669 1 97.19 153 GLY B O 1
ATOM 3546 N N . ARG B 1 154 ? -22.656 9.18 2.961 1 97.31 154 ARG B N 1
ATOM 3547 C CA . ARG B 1 154 ? -22.438 10.594 2.686 1 97.31 154 ARG B CA 1
ATOM 3548 C C . ARG B 1 154 ? -21.625 10.789 1.406 1 97.31 154 ARG B C 1
ATOM 3550 O O . ARG B 1 154 ? -20.938 9.867 0.956 1 97.31 154 ARG B O 1
ATOM 3557 N N . ALA B 1 155 ? -21.812 11.945 0.787 1 97.88 155 ALA B N 1
ATOM 3558 C CA . ALA B 1 155 ? -20.906 12.305 -0.307 1 97.88 155 ALA B CA 1
ATOM 3559 C C . ALA B 1 155 ? -19.5 12.562 0.206 1 97.88 155 ALA B C 1
ATOM 3561 O O . ALA B 1 155 ? -19.312 13.086 1.306 1 97.88 155 ALA B O 1
ATOM 3562 N N . PRO B 1 156 ? -18.484 12.102 -0.566 1 98.75 156 PRO B N 1
ATOM 3563 C CA . PRO B 1 156 ? -17.141 12.508 -0.155 1 98.75 156 PRO B CA 1
ATOM 3564 C C . PRO B 1 156 ? -16.953 14.023 -0.15 1 98.75 156 PRO B C 1
ATOM 3566 O O . PRO B 1 156 ? -17.484 14.719 -1.016 1 98.75 156 PRO B O 1
ATOM 3569 N N . VAL B 1 157 ? -16.219 14.523 0.819 1 98.88 157 VAL B N 1
ATOM 3570 C CA . VAL B 1 157 ? -15.859 15.938 0.811 1 98.88 157 VAL B CA 1
ATOM 3571 C C . VAL B 1 157 ? -14.555 16.141 0.046 1 98.88 157 VAL B C 1
ATOM 3573 O O . VAL B 1 157 ? -13.5 15.664 0.479 1 98.88 157 VAL B O 1
ATOM 3576 N N . LEU B 1 158 ? -14.656 16.75 -1.067 1 98.81 158 LEU B N 1
ATOM 3577 C CA . LEU B 1 158 ? -13.484 17 -1.903 1 98.81 158 LEU B CA 1
ATOM 3578 C C . LEU B 1 158 ? -12.781 18.281 -1.493 1 98.81 158 LEU B C 1
ATOM 3580 O O . LEU B 1 158 ? -13.297 19.047 -0.677 1 98.81 158 LEU B O 1
ATOM 3584 N N . ARG B 1 159 ? -11.539 18.469 -1.983 1 98.31 159 ARG B N 1
ATOM 3585 C CA . ARG B 1 159 ? -10.844 19.703 -1.667 1 98.31 159 ARG B CA 1
ATOM 3586 C C . ARG B 1 159 ? -11.312 20.844 -2.566 1 98.31 159 ARG B C 1
ATOM 3588 O O . ARG B 1 159 ? -11.031 22.016 -2.299 1 98.31 159 ARG B O 1
ATOM 3595 N N . SER B 1 160 ? -12.172 20.625 -3.537 1 98.62 160 SER B N 1
ATOM 3596 C CA . SER B 1 160 ? -12.523 21.578 -4.582 1 98.62 160 SER B CA 1
ATOM 3597 C C . SER B 1 160 ? -13.906 22.188 -4.34 1 98.62 160 SER B C 1
ATOM 3599 O O . SER B 1 160 ? -14.5 22.766 -5.246 1 98.62 160 SER B O 1
ATOM 3601 N N . GLY B 1 161 ? -14.414 22.062 -3.18 1 98.69 161 GLY B N 1
ATOM 3602 C CA . GLY B 1 161 ? -15.812 22.438 -3.004 1 98.69 161 GLY B CA 1
ATOM 3603 C C . GLY B 1 161 ? -16 23.672 -2.139 1 98.69 161 GLY B C 1
ATOM 3604 O O . GLY B 1 161 ? -17.109 23.938 -1.67 1 98.69 161 GLY B O 1
ATOM 3605 N N . ALA B 1 162 ? -14.984 24.422 -1.877 1 98.88 162 ALA B N 1
ATOM 3606 C CA . ALA B 1 162 ? -15.125 25.656 -1.109 1 98.88 162 ALA B CA 1
ATOM 3607 C C . ALA B 1 162 ? -15.945 26.688 -1.877 1 98.88 162 ALA B C 1
ATOM 3609 O O . ALA B 1 162 ? -15.805 26.812 -3.096 1 98.88 162 ALA B O 1
ATOM 3610 N N . ARG B 1 163 ? -16.781 27.438 -1.175 1 98.69 163 ARG B N 1
ATOM 3611 C CA . ARG B 1 163 ? -17.641 28.422 -1.801 1 98.69 163 ARG B CA 1
ATOM 3612 C C . ARG B 1 163 ? -17.5 29.781 -1.118 1 98.69 163 ARG B C 1
ATOM 3614 O O . ARG B 1 163 ? -17.312 29.859 0.099 1 98.69 163 ARG B O 1
ATOM 3621 N N . PRO B 1 164 ? -17.656 30.859 -1.982 1 98.75 164 PRO B N 1
ATOM 3622 C CA . PRO B 1 164 ? -17.672 32.188 -1.351 1 98.75 164 PRO B CA 1
ATOM 3623 C C . PRO B 1 164 ? -18.703 32.281 -0.228 1 98.75 164 PRO B C 1
ATOM 3625 O O . PRO B 1 164 ? -19.844 31.828 -0.388 1 98.75 164 PRO B O 1
ATOM 3628 N N . GLY B 1 165 ? -18.281 32.812 0.877 1 98.69 165 GLY B N 1
ATOM 3629 C CA . GLY B 1 165 ? -19.156 32.938 2.035 1 98.69 165 GLY B CA 1
ATOM 3630 C C . GLY B 1 165 ? -18.875 31.906 3.105 1 98.69 165 GLY B C 1
ATOM 3631 O O . GLY B 1 165 ? -19.266 32.094 4.262 1 98.69 165 GLY B O 1
ATOM 3632 N N . ASP B 1 166 ? -18.172 30.859 2.736 1 98.88 166 ASP B N 1
ATOM 3633 C CA . ASP B 1 166 ? -17.844 29.812 3.695 1 98.88 166 ASP B CA 1
ATOM 3634 C C . ASP B 1 166 ? -16.875 30.328 4.766 1 98.88 166 ASP B C 1
ATOM 3636 O O . ASP B 1 166 ? -16.094 31.25 4.516 1 98.88 166 ASP B O 1
ATOM 3640 N N . ALA B 1 167 ? -16.984 29.719 5.953 1 98.81 167 ALA B N 1
ATOM 3641 C CA . ALA B 1 167 ? -15.938 29.828 6.969 1 98.81 167 ALA B CA 1
ATOM 3642 C C . ALA B 1 167 ? -14.852 28.781 6.746 1 98.81 167 ALA B C 1
ATOM 3644 O O . ALA B 1 167 ? -15.141 27.656 6.359 1 98.81 167 ALA B O 1
ATOM 3645 N N . VAL B 1 168 ? -13.609 29.172 6.934 1 98.81 168 VAL B N 1
ATOM 3646 C CA . VAL B 1 168 ? -12.516 28.219 6.957 1 98.81 168 VAL B CA 1
ATOM 3647 C C . VAL B 1 168 ? -12.328 27.688 8.375 1 98.81 168 VAL B C 1
ATOM 3649 O O . VAL B 1 168 ? -12.188 28.453 9.328 1 98.81 168 VAL B O 1
ATOM 3652 N N . VAL B 1 169 ? -12.289 26.359 8.508 1 98.75 169 VAL B N 1
ATOM 3653 C CA . VAL B 1 169 ? -12.266 25.703 9.812 1 98.75 169 VAL B CA 1
ATOM 3654 C C . VAL B 1 169 ? -11.07 24.766 9.898 1 98.75 169 VAL B C 1
ATOM 3656 O O . VAL B 1 169 ? -10.695 24.125 8.906 1 98.75 169 VAL B O 1
ATOM 3659 N N . HIS B 1 170 ? -10.453 24.734 11.055 1 98.69 170 HIS B N 1
ATOM 3660 C CA . HIS B 1 170 ? -9.375 23.781 11.328 1 98.69 170 HIS B CA 1
ATOM 3661 C C . HIS B 1 170 ? -9.641 23 12.609 1 98.69 170 HIS B C 1
ATOM 3663 O O . HIS B 1 170 ? -10.062 23.562 13.617 1 98.69 170 HIS B O 1
ATOM 3669 N N . ALA B 1 171 ? -9.508 21.719 12.562 1 98.56 171 ALA B N 1
ATOM 3670 C CA . ALA B 1 171 ? -9.523 20.828 13.727 1 98.56 171 ALA B CA 1
ATOM 3671 C C . ALA B 1 171 ? -8.156 20.188 13.953 1 98.56 171 ALA B C 1
ATOM 3673 O O . ALA B 1 171 ? -7.566 19.625 13.023 1 98.56 171 ALA B O 1
ATOM 3674 N N . GLY B 1 172 ? -7.66 20.234 15.188 1 97.5 172 GLY B N 1
ATOM 3675 C CA . GLY B 1 172 ? -6.355 19.688 15.516 1 97.5 172 GLY B CA 1
ATOM 3676 C C . GLY B 1 172 ? -5.332 20.75 15.875 1 97.5 172 GLY B C 1
ATOM 3677 O O . GLY B 1 172 ? -5.695 21.875 16.219 1 97.5 172 GLY B O 1
ATOM 3678 N N . THR B 1 173 ? -4.043 20.391 15.859 1 96.81 173 THR B N 1
ATOM 3679 C CA . THR B 1 173 ? -2.963 21.297 16.219 1 96.81 173 THR B CA 1
ATOM 3680 C C . THR B 1 173 ? -2.203 21.766 14.984 1 96.81 173 THR B C 1
ATOM 3682 O O . THR B 1 173 ? -2.336 21.172 13.906 1 96.81 173 THR B O 1
ATOM 3685 N N . LEU B 1 174 ? -1.522 22.828 15.133 1 97.62 174 LEU B N 1
ATOM 3686 C CA . LEU B 1 174 ? -0.69 23.375 14.07 1 97.62 174 LEU B CA 1
ATOM 3687 C C . LEU B 1 174 ? 0.713 23.688 14.586 1 97.62 174 LEU B C 1
ATOM 3689 O O . LEU B 1 174 ? 0.873 24.25 15.672 1 97.62 174 LEU B O 1
ATOM 3693 N N . GLY B 1 175 ? 1.689 23.266 13.852 1 97.75 175 GLY B N 1
ATOM 3694 C CA . GLY B 1 175 ? 3.068 23.688 14.062 1 97.75 175 GLY B CA 1
ATOM 3695 C C . GLY B 1 175 ? 3.805 22.812 15.07 1 97.75 175 GLY B C 1
ATOM 3696 O O . GLY B 1 175 ? 5.031 22.891 15.188 1 97.75 175 GLY B O 1
ATOM 3697 N N . ARG B 1 176 ? 3.111 21.953 15.789 1 98.19 176 ARG B N 1
ATOM 3698 C CA . ARG B 1 176 ? 3.73 21.156 16.844 1 98.19 176 ARG B CA 1
ATOM 3699 C C . ARG B 1 176 ? 4.758 20.188 16.266 1 98.19 176 ARG B C 1
ATOM 3701 O O . ARG B 1 176 ? 5.859 20.047 16.797 1 98.19 176 ARG B O 1
ATOM 3708 N N . SER B 1 177 ? 4.398 19.5 15.172 1 98.31 177 SER B N 1
ATOM 3709 C CA . SER B 1 177 ? 5.312 18.531 14.555 1 98.31 177 SER B CA 1
ATOM 3710 C C . SER B 1 177 ? 6.578 19.219 14.055 1 98.31 177 SER B C 1
ATOM 3712 O O . SER B 1 177 ? 7.684 18.719 14.258 1 98.31 177 SER B O 1
ATOM 3714 N N . ALA B 1 178 ? 6.418 20.359 13.43 1 97.44 178 ALA B N 1
ATOM 3715 C CA . ALA B 1 178 ? 7.57 21.125 12.953 1 97.44 178 ALA B CA 1
ATOM 3716 C C . ALA B 1 178 ? 8.484 21.516 14.109 1 97.44 178 ALA B C 1
ATOM 3718 O O . ALA B 1 178 ? 9.703 21.453 14 1 97.44 178 ALA B O 1
ATOM 3719 N N . ALA B 1 179 ? 7.906 22 15.195 1 96.81 179 ALA B N 1
ATOM 3720 C CA . ALA B 1 179 ? 8.68 22.359 16.375 1 96.81 179 ALA B CA 1
ATOM 3721 C C . ALA B 1 179 ? 9.414 21.141 16.938 1 96.81 179 ALA B C 1
ATOM 3723 O O . ALA B 1 179 ? 10.586 21.234 17.312 1 96.81 179 ALA B O 1
ATOM 3724 N N . GLY B 1 180 ? 8.68 20.031 17.016 1 96.88 180 GLY B N 1
ATOM 3725 C CA . GLY B 1 180 ? 9.305 18.797 17.469 1 96.88 180 GLY B CA 1
ATOM 3726 C C . GLY B 1 180 ? 10.484 18.375 16.609 1 96.88 180 GLY B C 1
ATOM 3727 O O . GLY B 1 180 ? 11.531 17.984 17.141 1 96.88 180 GLY B O 1
ATOM 3728 N N . LEU B 1 181 ? 10.312 18.438 15.312 1 96.44 181 LEU B N 1
ATOM 3729 C CA . LEU B 1 181 ? 11.398 18.109 14.398 1 96.44 181 LEU B CA 1
ATOM 3730 C C . LEU B 1 181 ? 12.602 19.016 14.641 1 96.44 181 LEU B C 1
ATOM 3732 O O . LEU B 1 181 ? 13.742 18.562 14.633 1 96.44 181 LEU B O 1
ATOM 3736 N N . ALA B 1 182 ? 12.344 20.297 14.797 1 94.06 182 ALA B N 1
ATOM 3737 C CA . ALA B 1 182 ? 13.414 21.25 15.055 1 94.06 182 ALA B CA 1
ATOM 3738 C C . ALA B 1 182 ? 14.195 20.891 16.312 1 94.06 182 ALA B C 1
ATOM 3740 O O . ALA B 1 182 ? 15.43 20.938 16.328 1 94.06 182 ALA B O 1
ATOM 3741 N N . LEU B 1 183 ? 13.5 20.547 17.375 1 93.75 183 LEU B N 1
ATOM 3742 C CA . LEU B 1 183 ? 14.133 20.188 18.625 1 93.75 183 LEU B CA 1
ATOM 3743 C C . LEU B 1 183 ? 14.984 18.922 18.469 1 93.75 183 LEU B C 1
ATOM 3745 O O . LEU B 1 183 ? 16.125 18.875 18.922 1 93.75 183 LEU B O 1
ATOM 3749 N N . LEU B 1 184 ? 14.398 17.922 17.781 1 94.06 184 LEU B N 1
ATOM 3750 C CA . LEU B 1 184 ? 15.117 16.688 17.547 1 94.06 184 LEU B CA 1
ATOM 3751 C C . LEU B 1 184 ? 16.359 16.922 16.703 1 94.06 184 LEU B C 1
ATOM 3753 O O . LEU B 1 184 ? 17.422 16.359 16.969 1 94.06 184 LEU B O 1
ATOM 3757 N N . SER B 1 185 ? 16.219 17.719 15.664 1 92.5 185 SER B N 1
ATOM 3758 C CA . SER B 1 185 ? 17.328 18.031 14.773 1 92.5 185 SER B CA 1
ATOM 3759 C C . SER B 1 185 ? 18.453 18.766 15.523 1 92.5 185 SER B C 1
ATOM 3761 O O . SER B 1 185 ? 19.609 18.672 15.133 1 92.5 185 SER B O 1
ATOM 3763 N N . ALA B 1 186 ? 18.047 19.422 16.578 1 90.25 186 ALA B N 1
ATOM 3764 C CA . ALA B 1 186 ? 19.016 20.156 17.375 1 90.25 186 ALA B CA 1
ATOM 3765 C C . ALA B 1 186 ? 19.625 19.266 18.453 1 90.25 186 ALA B C 1
ATOM 3767 O O . ALA B 1 186 ? 20.406 19.734 19.297 1 90.25 186 ALA B O 1
ATOM 3768 N N . GLY B 1 187 ? 19.266 17.984 18.484 1 85.62 187 GLY B N 1
ATOM 3769 C CA . GLY B 1 187 ? 19.922 17.031 19.359 1 85.62 187 GLY B CA 1
ATOM 3770 C C . GLY B 1 187 ? 19.094 16.656 20.562 1 85.62 187 GLY B C 1
ATOM 3771 O O . GLY B 1 187 ? 19.594 16.047 21.516 1 85.62 187 GLY B O 1
ATOM 3772 N N . ALA B 1 188 ? 17.891 16.969 20.562 1 75.5 188 ALA B N 1
ATOM 3773 C CA . ALA B 1 188 ? 17.016 16.734 21.719 1 75.5 188 ALA B CA 1
ATOM 3774 C C . ALA B 1 188 ? 16.766 15.25 21.922 1 75.5 188 ALA B C 1
ATOM 3776 O O . ALA B 1 188 ? 16.266 14.836 22.969 1 75.5 188 ALA B O 1
ATOM 3777 N N . ALA B 1 189 ? 17.141 14.445 21.031 1 72.69 189 ALA B N 1
ATOM 3778 C CA . ALA B 1 189 ? 16.953 13.008 21.203 1 72.69 189 ALA B CA 1
ATOM 3779 C C . ALA B 1 189 ? 18 12.414 22.125 1 72.69 189 ALA B C 1
ATOM 3781 O O . ALA B 1 189 ? 17.812 11.328 22.672 1 72.69 189 ALA B O 1
ATOM 3782 N N . ALA B 1 190 ? 19 13.117 22.156 1 69.38 190 ALA B N 1
ATOM 3783 C CA . ALA B 1 190 ? 20.062 12.633 23.031 1 69.38 190 ALA B CA 1
ATOM 3784 C C . ALA B 1 190 ? 19.594 12.578 24.484 1 69.38 190 ALA B C 1
ATOM 3786 O O . ALA B 1 190 ? 18.797 13.414 24.906 1 69.38 190 ALA B O 1
ATOM 3787 N N . GLN B 1 191 ? 19.75 11.414 25.156 1 62.12 191 GLN B N 1
ATOM 3788 C CA . GLN B 1 191 ? 19.266 11.078 26.5 1 62.12 191 GLN B CA 1
ATOM 3789 C C . GLN B 1 191 ? 19.234 12.305 27.406 1 62.12 191 GLN B C 1
ATOM 3791 O O . GLN B 1 191 ? 18.219 12.602 28.016 1 62.12 191 GLN B O 1
ATOM 3796 N N . GLY B 1 192 ? 20.172 12.922 27.625 1 59.84 192 GLY B N 1
ATOM 3797 C CA . GLY B 1 192 ? 20.219 14.047 28.547 1 59.84 192 GLY B CA 1
ATOM 3798 C C . GLY B 1 192 ? 19.438 15.25 28.047 1 59.84 192 GLY B C 1
ATOM 3799 O O . GLY B 1 192 ? 18.797 15.953 28.828 1 59.84 192 GLY B O 1
ATOM 3800 N N . ALA B 1 193 ? 19.234 15.398 26.953 1 66.44 193 ALA B N 1
ATOM 3801 C CA . ALA B 1 193 ? 18.641 16.594 26.359 1 66.44 193 ALA B CA 1
ATOM 3802 C C . ALA B 1 193 ? 17.125 16.516 26.391 1 66.44 193 ALA B C 1
ATOM 3804 O O . ALA B 1 193 ? 16.453 17.516 26.656 1 66.44 193 ALA B O 1
ATOM 3805 N N . ALA B 1 194 ? 16.609 15.375 26.266 1 67.81 194 ALA B N 1
ATOM 3806 C CA . ALA B 1 194 ? 15.148 15.227 26.281 1 67.81 194 ALA B CA 1
ATOM 3807 C C . ALA B 1 194 ? 14.562 15.609 27.641 1 67.81 194 ALA B C 1
ATOM 3809 O O . ALA B 1 194 ? 13.484 16.203 27.719 1 67.81 194 ALA B O 1
ATOM 3810 N N . ARG B 1 195 ? 15.359 15.508 28.656 1 71.69 195 ARG B N 1
ATOM 3811 C CA . ARG B 1 195 ? 14.906 15.781 30.016 1 71.69 195 ARG B CA 1
ATOM 3812 C C . ARG B 1 195 ? 14.898 17.281 30.297 1 71.69 195 ARG B C 1
ATOM 3814 O O . ARG B 1 195 ? 14.195 17.75 31.188 1 71.69 195 ARG B O 1
ATOM 3821 N N . ALA B 1 196 ? 15.531 17.906 29.5 1 81.88 196 ALA B N 1
ATOM 3822 C CA . ALA B 1 196 ? 15.672 19.344 29.75 1 81.88 196 ALA B CA 1
ATOM 3823 C C . ALA B 1 196 ? 14.594 20.141 29.016 1 81.88 196 ALA B C 1
ATOM 3825 O O . ALA B 1 196 ? 14.422 21.328 29.25 1 81.88 196 ALA B O 1
ATOM 3826 N N . LEU B 1 197 ? 13.805 19.453 28.281 1 89.25 197 LEU B N 1
ATOM 3827 C CA . LEU B 1 197 ? 12.773 20.125 27.5 1 89.25 197 LEU B CA 1
ATOM 3828 C C . LEU B 1 197 ? 11.578 20.5 28.375 1 89.25 197 LEU B C 1
ATOM 3830 O O . LEU B 1 197 ? 11.227 19.75 29.297 1 89.25 197 LEU B O 1
ATOM 3834 N N . SER B 1 198 ? 11.023 21.625 28.125 1 91.25 198 SER B N 1
ATOM 3835 C CA . SER B 1 198 ? 9.75 21.984 28.75 1 91.25 198 SER B CA 1
ATOM 3836 C C . SER B 1 198 ? 8.664 20.984 28.406 1 91.25 198 SER B C 1
ATOM 3838 O O . SER B 1 198 ? 8.812 20.188 27.469 1 91.25 198 SER B O 1
ATOM 3840 N N . PRO B 1 199 ? 7.555 21.047 29.203 1 93.69 199 PRO B N 1
ATOM 3841 C CA . PRO B 1 199 ? 6.453 20.125 28.906 1 93.69 199 PRO B CA 1
ATOM 3842 C C . PRO B 1 199 ? 5.906 20.312 27.484 1 93.69 199 PRO B C 1
ATOM 3844 O O . PRO B 1 199 ? 5.625 19.328 26.797 1 93.69 199 PRO B O 1
ATOM 3847 N N . VAL B 1 200 ? 5.758 21.5 27.031 1 94.81 200 VAL B N 1
ATOM 3848 C CA . VAL B 1 200 ? 5.254 21.75 25.688 1 94.81 200 VAL B CA 1
ATOM 3849 C C . VAL B 1 200 ? 6.277 21.297 24.656 1 94.81 200 VAL B C 1
ATOM 3851 O O . VAL B 1 200 ? 5.906 20.766 23.609 1 94.81 200 VAL B O 1
ATOM 3854 N N . GLY B 1 201 ? 7.535 21.5 24.953 1 95.06 201 GLY B N 1
ATOM 3855 C CA . GLY B 1 201 ? 8.578 20.984 24.078 1 95.06 201 GLY B CA 1
ATOM 3856 C C . GLY B 1 201 ? 8.523 19.484 23.906 1 95.06 201 GLY B C 1
ATOM 3857 O O . GLY B 1 201 ? 8.625 18.984 22.797 1 95.06 201 GLY B O 1
ATOM 3858 N N . ARG B 1 202 ? 8.32 18.812 24.984 1 95.44 202 ARG B N 1
ATOM 3859 C CA . ARG B 1 202 ? 8.195 17.359 24.938 1 95.44 202 ARG B CA 1
ATOM 3860 C C . ARG B 1 202 ? 6.973 16.938 24.141 1 95.44 202 ARG B C 1
ATOM 3862 O O . ARG B 1 202 ? 7.023 15.953 23.391 1 95.44 202 ARG B O 1
ATOM 3869 N N . GLN B 1 203 ? 5.93 17.672 24.328 1 96.38 203 GLN B N 1
ATOM 3870 C CA . GLN B 1 203 ? 4.719 17.391 23.562 1 96.38 203 GLN B CA 1
ATOM 3871 C C . GLN B 1 203 ? 4.965 17.547 22.078 1 96.38 203 GLN B C 1
ATOM 3873 O O . GLN B 1 203 ? 4.48 16.75 21.266 1 96.38 203 GLN B O 1
ATOM 3878 N N . CYS B 1 204 ? 5.676 18.547 21.703 1 97.5 204 CYS B N 1
ATOM 3879 C CA . CYS B 1 204 ? 5.988 18.781 20.297 1 97.5 204 CYS B CA 1
ATOM 3880 C C . CYS B 1 204 ? 6.801 17.641 19.719 1 97.5 204 CYS B C 1
ATOM 3882 O O . CYS B 1 204 ? 6.535 17.188 18.609 1 97.5 204 CYS B O 1
ATOM 3884 N N . VAL B 1 205 ? 7.73 17.141 20.453 1 96.81 205 VAL B N 1
ATOM 3885 C CA . VAL B 1 205 ? 8.539 16 20.031 1 96.81 205 VAL B CA 1
ATOM 3886 C C . VAL B 1 205 ? 7.645 14.781 19.844 1 96.81 205 VAL B C 1
ATOM 3888 O O . VAL B 1 205 ? 7.773 14.055 18.859 1 96.81 205 VAL B O 1
ATOM 3891 N N . GLU B 1 206 ? 6.762 14.641 20.766 1 97.25 206 GLU B N 1
ATOM 3892 C CA . GLU B 1 206 ? 5.844 13.508 20.688 1 97.25 206 GLU B CA 1
ATOM 3893 C C . GLU B 1 206 ? 4.949 13.609 19.453 1 97.25 206 GLU B C 1
ATOM 3895 O O . GLU B 1 206 ? 4.668 12.602 18.797 1 97.25 206 GLU B O 1
ATOM 3900 N N . VAL B 1 207 ? 4.523 14.781 19.156 1 98 207 VAL B N 1
ATOM 3901 C CA . VAL B 1 207 ? 3.664 14.992 18 1 98 207 VAL B CA 1
ATOM 3902 C C . VAL B 1 207 ? 4.438 14.688 16.719 1 98 207 VAL B C 1
ATOM 3904 O O . VAL B 1 207 ? 3.896 14.094 15.781 1 98 207 VAL B O 1
ATOM 3907 N N . PHE B 1 208 ? 5.707 15.07 16.688 1 97.56 208 PHE B N 1
ATOM 3908 C CA . PHE B 1 208 ? 6.512 14.711 15.531 1 97.56 208 PHE B CA 1
ATOM 3909 C C . PHE B 1 208 ? 6.641 13.195 15.414 1 97.56 208 PHE B C 1
ATOM 3911 O O . PHE B 1 208 ? 6.488 12.641 14.32 1 97.56 208 PHE B O 1
ATOM 3918 N N . ARG B 1 209 ? 6.902 12.539 16.5 1 98.12 209 ARG B N 1
ATOM 3919 C CA . ARG B 1 209 ? 7.113 11.094 16.516 1 98.12 209 ARG B CA 1
ATOM 3920 C C . ARG B 1 209 ? 5.84 10.352 16.141 1 98.12 209 ARG B C 1
ATOM 3922 O O . ARG B 1 209 ? 5.883 9.375 15.391 1 98.12 209 ARG B O 1
ATOM 3929 N N . ALA B 1 210 ? 4.711 10.836 16.656 1 98.38 210 ALA B N 1
ATOM 3930 C CA . ALA B 1 210 ? 3.422 10.164 16.484 1 98.38 210 ALA B CA 1
ATOM 3931 C C .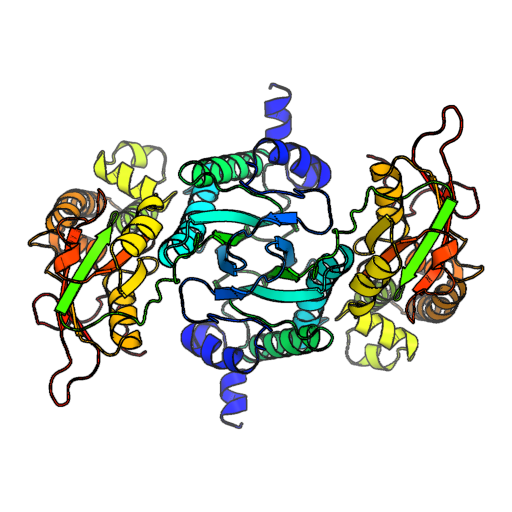 ALA B 1 210 ? 2.273 11.172 16.547 1 98.38 210 ALA B C 1
ATOM 3933 O O . ALA B 1 210 ? 1.648 11.344 17.594 1 98.38 210 ALA B O 1
ATOM 3934 N N . PRO B 1 211 ? 1.962 11.742 15.414 1 98.31 211 PRO B N 1
ATOM 3935 C CA . PRO B 1 211 ? 0.868 12.719 15.398 1 98.31 211 PRO B CA 1
ATOM 3936 C C . PRO B 1 211 ? -0.472 12.102 15.797 1 98.31 211 PRO B C 1
ATOM 3938 O O . PRO B 1 211 ? -0.642 10.883 15.727 1 98.31 211 PRO B O 1
ATOM 3941 N N . ARG B 1 212 ? -1.393 12.945 16.25 1 97.38 212 ARG B N 1
ATOM 3942 C CA . ARG B 1 212 ? -2.723 12.516 16.672 1 97.38 212 ARG B CA 1
ATOM 3943 C C . ARG B 1 212 ? -3.807 13.289 15.914 1 97.38 212 ARG B C 1
ATOM 3945 O O . ARG B 1 212 ? -4.473 14.148 16.484 1 97.38 212 ARG B O 1
ATOM 3952 N N . PRO B 1 213 ? -4.023 12.898 14.688 1 98.38 213 PRO B N 1
ATOM 3953 C CA . PRO B 1 213 ? -5.066 13.594 13.93 1 98.38 213 PRO B CA 1
ATOM 3954 C C . PRO B 1 213 ? -6.449 13.438 14.555 1 98.38 213 PRO B C 1
ATOM 3956 O O . PRO B 1 213 ? -6.762 12.391 15.125 1 98.38 213 PRO B O 1
ATOM 3959 N N . PRO B 1 214 ? -7.254 14.492 14.492 1 98.5 214 PRO B N 1
ATOM 3960 C CA . PRO B 1 214 ? -8.633 14.398 14.969 1 98.5 214 PRO B CA 1
ATOM 3961 C C . PRO B 1 214 ? -9.539 13.617 14.023 1 98.5 214 PRO B C 1
ATOM 3963 O O . PRO B 1 214 ? -10.422 14.195 13.383 1 98.5 214 PRO B O 1
ATOM 3966 N N . LEU B 1 215 ? -9.492 12.375 14.016 1 98.62 215 LEU B N 1
ATOM 3967 C CA . LEU B 1 215 ? -10.094 11.5 13.023 1 98.62 215 LEU B CA 1
ATOM 3968 C C . LEU B 1 215 ? -11.617 11.609 13.047 1 98.62 215 LEU B C 1
ATOM 3970 O O . LEU B 1 215 ? -12.266 11.562 12 1 98.62 215 LEU B O 1
ATOM 3974 N N . ALA B 1 216 ? -12.195 11.805 14.188 1 98.19 216 ALA B N 1
ATOM 3975 C CA . ALA B 1 216 ? -13.648 11.867 14.328 1 98.19 216 ALA B CA 1
ATOM 3976 C C . ALA B 1 216 ? -14.195 13.156 13.719 1 98.19 216 ALA B C 1
ATOM 3978 O O . ALA B 1 216 ? -15.375 13.227 13.367 1 98.19 216 ALA B O 1
ATOM 3979 N N . ALA B 1 217 ? -13.367 14.125 13.602 1 98.56 217 ALA B N 1
ATOM 3980 C CA . ALA B 1 217 ? -13.82 15.414 13.078 1 98.56 217 ALA B CA 1
ATOM 3981 C C . ALA B 1 217 ? -14.172 15.305 11.594 1 98.56 217 ALA B C 1
ATOM 3983 O O . ALA B 1 217 ? -15.016 16.047 11.094 1 98.56 217 ALA B O 1
ATOM 3984 N N . GLY B 1 218 ? -13.516 14.391 10.852 1 98.5 218 GLY B N 1
ATOM 3985 C CA . GLY B 1 218 ? -13.773 14.242 9.43 1 98.5 218 GLY B CA 1
ATOM 3986 C C . GLY B 1 218 ? -15.234 14 9.102 1 98.5 218 GLY B C 1
ATOM 3987 O O . GLY B 1 218 ? -15.898 14.859 8.523 1 98.5 218 GLY B O 1
ATOM 3988 N N . PRO B 1 219 ? -15.734 12.867 9.562 1 98.38 219 PRO B N 1
ATOM 3989 C CA . PRO B 1 219 ? -17.156 12.586 9.336 1 98.38 219 PRO B CA 1
ATOM 3990 C C . PRO B 1 219 ? -18.062 13.641 9.961 1 98.38 219 PRO B C 1
ATOM 3992 O O . PRO B 1 219 ? -19.109 13.969 9.398 1 98.38 219 PRO B O 1
ATOM 3995 N N . ALA B 1 220 ? -17.703 14.188 11.102 1 98.56 220 ALA B N 1
ATOM 3996 C CA . ALA B 1 220 ? -18.531 15.188 11.766 1 98.56 220 ALA B CA 1
ATOM 3997 C C . ALA B 1 220 ? -18.641 16.453 10.93 1 98.56 220 ALA B C 1
ATOM 3999 O O . ALA B 1 220 ? -19.719 17.031 10.797 1 98.56 220 ALA B O 1
ATOM 4000 N N . LEU B 1 221 ? -17.516 16.922 10.375 1 98.75 221 LEU B N 1
ATOM 4001 C CA . LEU B 1 221 ? -17.516 18.094 9.523 1 98.75 221 LEU B CA 1
ATOM 4002 C C . LEU B 1 221 ? -18.312 17.844 8.25 1 98.75 221 LEU B C 1
ATOM 4004 O O . LEU B 1 221 ? -19.047 18.734 7.781 1 98.75 221 LEU B O 1
ATOM 4008 N N . ALA B 1 222 ? -18.141 16.656 7.695 1 98.62 222 ALA B N 1
ATOM 4009 C CA . ALA B 1 222 ? -18.953 16.297 6.535 1 98.62 222 ALA B CA 1
ATOM 4010 C C . ALA B 1 222 ? -20.438 16.391 6.855 1 98.62 222 ALA B C 1
ATOM 4012 O O . ALA B 1 222 ? -21.219 16.938 6.066 1 98.62 222 ALA B O 1
ATOM 4013 N N . ALA B 1 223 ? -20.812 15.922 7.996 1 97.62 223 ALA B N 1
ATOM 4014 C CA . ALA B 1 223 ? -22.203 15.914 8.414 1 97.62 223 ALA B CA 1
ATOM 4015 C C . ALA B 1 223 ? -22.734 17.328 8.609 1 97.62 223 ALA B C 1
ATOM 4017 O O . ALA B 1 223 ? -23.922 17.594 8.398 1 97.62 223 ALA B O 1
ATOM 4018 N N . CYS B 1 224 ? -21.812 18.203 8.969 1 96 224 CYS B N 1
ATOM 4019 C CA . CYS B 1 224 ? -22.219 19.578 9.219 1 96 224 CYS B CA 1
ATOM 4020 C C . CYS B 1 224 ? -22.281 20.375 7.918 1 96 224 CYS B C 1
ATOM 4022 O O . CYS B 1 224 ? -22.719 21.531 7.91 1 96 224 CYS B O 1
ATOM 4024 N N . GLY B 1 225 ? -21.844 19.75 6.848 1 97.12 225 GLY B N 1
ATOM 4025 C CA . GLY B 1 225 ? -22.016 20.391 5.555 1 97.12 225 GLY B CA 1
ATOM 4026 C C . GLY B 1 225 ? -20.719 20.953 4.996 1 97.12 225 GLY B C 1
ATOM 4027 O O . GLY B 1 225 ? -20.719 21.875 4.191 1 97.12 225 GLY B O 1
ATOM 4028 N N . ALA B 1 226 ? -19.594 20.422 5.418 1 98.75 226 ALA B N 1
ATOM 4029 C CA . ALA B 1 226 ? -18.328 20.859 4.848 1 98.75 226 ALA B CA 1
ATOM 4030 C C . ALA B 1 226 ? -18.359 20.797 3.324 1 98.75 226 ALA B C 1
ATOM 4032 O O . ALA B 1 226 ? -18.75 19.766 2.75 1 98.75 226 ALA B O 1
ATOM 4033 N N . GLY B 1 227 ? -17.953 21.891 2.746 1 98.69 227 GLY B N 1
ATOM 4034 C CA . GLY B 1 227 ? -17.922 21.969 1.294 1 98.69 227 GLY B CA 1
ATOM 4035 C C . GLY B 1 227 ? -16.594 21.531 0.704 1 98.69 227 GLY B C 1
ATOM 4036 O O . GLY B 1 227 ? -16.547 21.062 -0.438 1 98.69 227 GLY B O 1
ATOM 4037 N N . ALA B 1 228 ? -15.547 21.734 1.405 1 98.94 228 ALA B N 1
ATOM 4038 C CA . ALA B 1 228 ? -14.195 21.281 1.064 1 98.94 228 ALA B CA 1
ATOM 4039 C C . ALA B 1 228 ? -13.438 20.828 2.309 1 98.94 228 ALA B C 1
ATOM 4041 O O . ALA B 1 228 ? -13.68 21.344 3.408 1 98.94 228 ALA B O 1
ATOM 4042 N N . MET B 1 229 ? -12.547 19.922 2.104 1 98.94 229 MET B N 1
ATOM 4043 C CA . MET B 1 229 ? -11.773 19.438 3.25 1 98.94 229 MET B CA 1
ATOM 4044 C C . MET B 1 229 ? -10.5 18.734 2.795 1 98.94 229 MET B C 1
ATOM 4046 O O . MET B 1 229 ? -10.469 18.141 1.724 1 98.94 229 MET B O 1
ATOM 4050 N N . MET B 1 230 ? -9.445 18.781 3.533 1 98.38 230 MET B N 1
ATOM 4051 C CA . MET B 1 230 ? -8.195 18.031 3.354 1 98.38 230 MET B CA 1
ATOM 4052 C C . MET B 1 230 ? -7.438 17.922 4.672 1 98.38 230 MET B C 1
ATOM 4054 O O . MET B 1 230 ? -7.715 18.656 5.621 1 98.38 230 MET B O 1
ATOM 4058 N N . ASP B 1 231 ? -6.645 16.969 4.805 1 98.12 231 ASP B N 1
ATOM 4059 C CA . ASP B 1 231 ? -5.762 16.953 5.969 1 98.12 231 ASP B CA 1
ATOM 4060 C C . ASP B 1 231 ? -4.57 17.891 5.773 1 98.12 231 ASP B C 1
ATOM 4062 O O . ASP B 1 231 ? -4.141 18.125 4.641 1 98.12 231 ASP B O 1
ATOM 4066 N N . VAL B 1 232 ? -4.074 18.484 6.789 1 97.88 232 VAL B N 1
ATOM 4067 C CA . VAL B 1 232 ? -2.906 19.359 6.719 1 97.88 232 VAL B CA 1
ATOM 4068 C C . VAL B 1 232 ? -1.634 18.516 6.855 1 97.88 232 VAL B C 1
ATOM 4070 O O . VAL B 1 232 ? -1.109 18.359 7.961 1 97.88 232 VAL B O 1
ATOM 4073 N N . SER B 1 233 ? -1.136 18.016 5.773 1 96.44 233 SER B N 1
ATOM 4074 C CA . SER B 1 233 ? 0.062 17.188 5.762 1 96.44 233 SER B CA 1
ATOM 4075 C C . SER B 1 233 ? 1.312 18.016 5.492 1 96.44 233 SER B C 1
ATOM 4077 O O . SER B 1 233 ? 2.35 17.812 6.125 1 96.44 233 SER B O 1
ATOM 4079 N N . ASP B 1 234 ? 1.238 18.953 4.602 1 94.19 234 ASP B N 1
ATOM 4080 C CA . ASP B 1 234 ? 2.391 19.766 4.234 1 94.19 234 ASP B CA 1
ATOM 4081 C C . ASP B 1 234 ? 2.482 21.016 5.121 1 94.19 234 ASP B C 1
ATOM 4083 O O . ASP B 1 234 ? 3.498 21.234 5.789 1 94.19 234 ASP B O 1
ATOM 4087 N N . SER B 1 235 ? 1.44 21.859 5.066 1 96.56 235 SER B N 1
ATOM 4088 C CA . SER B 1 235 ? 1.347 23.047 5.922 1 96.56 235 SER B CA 1
ATOM 4089 C C . SER B 1 235 ? -0.009 23.734 5.773 1 96.56 235 SER B C 1
ATOM 4091 O O . SER B 1 235 ? -0.712 23.516 4.785 1 96.56 235 SER B O 1
ATOM 4093 N N . LEU B 1 236 ? -0.299 24.531 6.762 1 97.38 236 LEU B N 1
ATOM 4094 C CA . LEU B 1 236 ? -1.541 25.297 6.684 1 97.38 236 LEU B CA 1
ATOM 4095 C C . LEU B 1 236 ? -1.579 26.156 5.418 1 97.38 236 LEU B C 1
ATOM 4097 O O . LEU B 1 236 ? -2.584 26.156 4.703 1 97.38 236 LEU B O 1
ATOM 4101 N N . LEU B 1 237 ? -0.496 26.797 5.062 1 96.38 237 LEU B N 1
ATOM 4102 C CA . LEU B 1 237 ? -0.456 27.688 3.908 1 96.38 237 LEU B CA 1
ATOM 4103 C C . LEU B 1 237 ? -0.581 26.906 2.609 1 96.38 237 LEU B C 1
ATOM 4105 O O . LEU B 1 237 ? -1.421 27.219 1.765 1 96.38 237 LEU B O 1
ATOM 4109 N N . ARG B 1 238 ? 0.213 25.891 2.492 1 95.38 238 ARG B N 1
ATOM 4110 C CA . ARG B 1 238 ? 0.221 25.125 1.251 1 95.38 238 ARG B 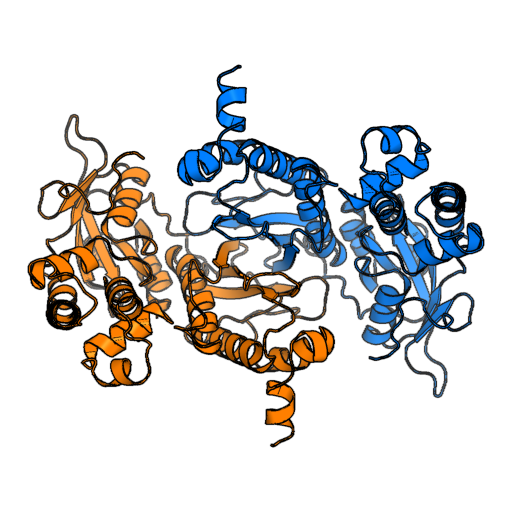CA 1
ATOM 4111 C C . ARG B 1 238 ? -1.119 24.422 1.026 1 95.38 238 ARG B C 1
ATOM 4113 O O . ARG B 1 238 ? -1.668 24.469 -0.076 1 95.38 238 ARG B O 1
ATOM 4120 N N . ASP B 1 239 ? -1.628 23.859 2.043 1 97.44 239 ASP B N 1
ATOM 4121 C CA . ASP B 1 239 ? -2.84 23.062 1.896 1 97.44 239 ASP B CA 1
ATOM 4122 C C . ASP B 1 239 ? -4.07 23.953 1.754 1 97.44 239 ASP B C 1
ATOM 4124 O O . ASP B 1 239 ? -5.004 23.625 1.016 1 97.44 239 ASP B O 1
ATOM 4128 N N . ALA B 1 240 ? -4.082 25.078 2.467 1 98.19 240 ALA B N 1
ATOM 4129 C CA . ALA B 1 240 ? -5.145 26.047 2.219 1 98.19 240 ALA B CA 1
ATOM 4130 C C . ALA B 1 240 ? -5.082 26.578 0.788 1 98.19 240 ALA B C 1
ATOM 4132 O O . ALA B 1 240 ? -6.117 26.781 0.151 1 98.19 240 ALA B O 1
ATOM 4133 N N . GLY B 1 241 ? -3.902 26.844 0.352 1 96.88 241 GLY B N 1
ATOM 4134 C CA . GLY B 1 241 ? -3.729 27.25 -1.031 1 96.88 241 GLY B CA 1
ATOM 4135 C C . GLY B 1 241 ? -4.23 26.234 -2.029 1 96.88 241 GLY B C 1
ATOM 4136 O O . GLY B 1 241 ? -4.816 26.578 -3.053 1 96.88 241 GLY B O 1
ATOM 4137 N N . ARG B 1 242 ? -4.02 24.984 -1.744 1 96.94 242 ARG B N 1
ATOM 4138 C CA . ARG B 1 242 ? -4.508 23.906 -2.602 1 96.94 242 ARG B CA 1
ATOM 4139 C C . ARG B 1 242 ? -6.031 23.922 -2.672 1 96.94 242 ARG B C 1
ATOM 4141 O O . ARG B 1 242 ? -6.609 23.734 -3.746 1 96.94 242 ARG B O 1
ATOM 4148 N N . ILE B 1 243 ? -6.668 24.109 -1.516 1 98.62 243 ILE B N 1
ATOM 4149 C CA . ILE B 1 243 ? -8.125 24.188 -1.513 1 98.62 243 ILE B CA 1
ATOM 4150 C C . ILE B 1 243 ? -8.57 25.406 -2.334 1 98.62 243 ILE B C 1
ATOM 4152 O O . ILE B 1 243 ? -9.484 25.312 -3.148 1 98.62 243 ILE B O 1
ATOM 4156 N N . ALA B 1 244 ? -7.91 26.531 -2.145 1 98.62 244 ALA B N 1
ATOM 4157 C CA . ALA B 1 244 ? -8.266 27.75 -2.873 1 98.62 244 ALA B CA 1
ATOM 4158 C C . ALA B 1 244 ? -8.188 27.531 -4.379 1 98.62 244 ALA B C 1
ATOM 4160 O O . ALA B 1 244 ? -9.125 27.844 -5.109 1 98.62 244 ALA B O 1
ATOM 4161 N N . ARG B 1 245 ? -7.129 26.969 -4.832 1 97.44 245 ARG B N 1
ATOM 4162 C CA . ARG B 1 245 ? -6.918 26.734 -6.258 1 97.44 245 ARG B CA 1
ATOM 4163 C C . ARG B 1 245 ? -7.918 25.719 -6.801 1 97.44 245 ARG B C 1
ATOM 4165 O O . ARG B 1 245 ? -8.508 25.922 -7.863 1 97.44 245 ARG B O 1
ATOM 4172 N N . ALA B 1 246 ? -8.094 24.672 -6.078 1 98 246 ALA B N 1
ATOM 4173 C CA . ALA B 1 246 ? -8.992 23.609 -6.531 1 98 246 ALA B CA 1
ATOM 4174 C C . ALA B 1 246 ? -10.43 24.125 -6.609 1 98 246 ALA B C 1
ATOM 4176 O O . ALA B 1 246 ? -11.203 23.672 -7.457 1 98 246 ALA B O 1
ATOM 4177 N N . SER B 1 247 ? -10.805 25.047 -5.77 1 98.75 247 SER B N 1
ATOM 4178 C CA . SER B 1 247 ? -12.172 25.531 -5.66 1 98.75 247 SER B CA 1
ATOM 4179 C C . SER B 1 247 ? -12.375 26.812 -6.469 1 98.75 247 SER B C 1
ATOM 4181 O O . SER B 1 247 ? -13.508 27.266 -6.633 1 98.75 247 SER B O 1
ATOM 4183 N N . GLY B 1 248 ? -11.273 27.391 -6.93 1 98.19 248 GLY B N 1
ATOM 4184 C CA . GLY B 1 248 ? -11.367 28.656 -7.656 1 98.19 248 GLY B CA 1
ATOM 4185 C C . GLY B 1 248 ? -11.82 29.812 -6.789 1 98.19 248 GLY B C 1
ATOM 4186 O O . GLY B 1 248 ? -12.641 30.625 -7.215 1 98.19 248 GLY B O 1
ATOM 4187 N N . VAL B 1 249 ? -11.336 29.891 -5.59 1 98.81 249 VAL B N 1
ATOM 4188 C CA . VAL B 1 249 ? -11.773 30.922 -4.648 1 98.81 249 VAL B CA 1
ATOM 4189 C C . VAL B 1 249 ? -10.562 31.578 -3.998 1 98.81 249 VAL B C 1
ATOM 4191 O O . VAL B 1 249 ? -9.422 31.188 -4.266 1 98.81 249 VAL B O 1
ATOM 4194 N N . VAL B 1 250 ? -10.844 32.594 -3.213 1 98.62 250 VAL B N 1
ATOM 4195 C CA . VAL B 1 250 ? -9.836 33.219 -2.354 1 98.62 250 VAL B CA 1
ATOM 4196 C C . VAL B 1 250 ? -10.086 32.812 -0.901 1 98.62 250 VAL B C 1
ATOM 4198 O O . VAL B 1 250 ? -11.188 33 -0.381 1 98.62 250 VAL B O 1
ATOM 4201 N N . ILE B 1 251 ? -9.117 32.219 -0.315 1 98.75 251 ILE B N 1
ATOM 4202 C CA . ILE B 1 251 ? -9.164 31.938 1.114 1 98.75 251 ILE B CA 1
ATOM 4203 C C . ILE B 1 251 ? -8.352 32.969 1.881 1 98.75 251 ILE B C 1
ATOM 4205 O O . ILE B 1 251 ? -7.207 33.281 1.528 1 98.75 251 ILE B O 1
ATOM 4209 N N . ASP B 1 252 ? -8.961 33.562 2.852 1 98.06 252 ASP B N 1
ATOM 4210 C CA . ASP B 1 252 ? -8.305 34.562 3.711 1 98.06 252 ASP B CA 1
ATOM 4211 C C . ASP B 1 252 ? -8.234 34.062 5.152 1 98.06 252 ASP B C 1
ATOM 4213 O O . ASP B 1 252 ? -9.242 34.062 5.867 1 98.06 252 ASP B O 1
ATOM 4217 N N . LEU B 1 253 ? -7.02 33.688 5.574 1 97.94 253 LEU B N 1
ATOM 4218 C CA . LEU B 1 253 ? -6.805 33.156 6.926 1 97.94 253 LEU B CA 1
ATOM 4219 C C . LEU B 1 253 ? -6.547 34.312 7.902 1 97.94 253 LEU B C 1
ATOM 4221 O O . LEU B 1 253 ? -6.07 35.375 7.508 1 97.94 253 LEU B O 1
ATOM 4225 N N . GLU B 1 254 ? -6.828 34 9.141 1 95.81 254 GLU B N 1
ATOM 4226 C CA . GLU B 1 254 ? -6.473 34.938 10.203 1 95.81 254 GLU B CA 1
ATOM 4227 C C . GLU B 1 254 ? -4.977 34.906 10.5 1 95.81 254 GLU B C 1
ATOM 4229 O O . GLU B 1 254 ? -4.363 33.812 10.453 1 95.81 254 GLU B O 1
ATOM 4234 N N . GLU B 1 255 ? -4.496 36.031 10.891 1 94.56 255 GLU B N 1
ATOM 4235 C CA . GLU B 1 255 ? -3.121 36.062 11.383 1 94.56 255 GLU B CA 1
ATOM 4236 C C . GLU B 1 255 ? -2.971 35.281 12.672 1 94.56 255 GLU B C 1
ATOM 4238 O O . GLU B 1 255 ? -3.771 35.406 13.602 1 94.56 255 GLU B O 1
ATOM 4243 N N . PRO B 1 256 ? -1.987 34.312 12.82 1 91.75 256 PRO B N 1
ATOM 4244 C CA . PRO B 1 256 ? -1.822 33.469 14 1 91.75 256 PRO B CA 1
ATOM 4245 C C . PRO B 1 256 ? -1.751 34.281 15.297 1 91.75 256 PRO B C 1
ATOM 4247 O O . PRO B 1 256 ? -2.123 33.75 16.359 1 91.75 256 PRO B O 1
ATOM 4250 N N . GLY B 1 257 ? -1.284 35.469 15.305 1 87.38 257 GLY B N 1
ATOM 4251 C CA . GLY B 1 257 ? -1.198 36.281 16.516 1 87.38 257 GLY B CA 1
ATOM 4252 C C . GLY B 1 257 ? -2.543 36.812 16.969 1 87.38 257 GLY B C 1
ATOM 4253 O O . GLY B 1 257 ? -2.646 37.406 18.047 1 87.38 257 GLY B O 1
ATOM 4254 N N . ARG B 1 258 ? -3.494 36.406 16.234 1 86 258 ARG B N 1
ATOM 4255 C CA . ARG B 1 258 ? -4.844 36.875 16.531 1 86 258 ARG B CA 1
ATOM 4256 C C . ARG B 1 258 ? -5.859 35.75 16.391 1 86 258 ARG B C 1
ATOM 4258 O O . ARG B 1 258 ? -5.578 34.75 15.758 1 86 258 ARG B O 1
ATOM 4265 N N . GLY B 1 259 ? -6.918 35.906 17.125 1 88.75 259 GLY B N 1
ATOM 4266 C CA . GLY B 1 259 ? -8.078 35.062 16.922 1 88.75 259 GLY B CA 1
ATOM 4267 C C . GLY B 1 259 ? -7.852 33.625 17.344 1 88.75 259 GLY B C 1
ATOM 4268 O O . GLY B 1 259 ? -7.277 33.344 18.406 1 88.75 259 GLY B O 1
ATOM 4269 N N . ALA B 1 260 ? -8.297 32.719 16.516 1 92.62 260 ALA B N 1
ATOM 4270 C CA . ALA B 1 260 ? -8.414 31.312 16.906 1 92.62 260 ALA B CA 1
ATOM 4271 C C . ALA B 1 260 ? -7.062 30.609 16.812 1 92.62 260 ALA B C 1
ATOM 4273 O O . ALA B 1 260 ? -6.875 29.531 17.391 1 92.62 260 ALA B O 1
ATOM 4274 N N . LEU B 1 261 ? -6.082 31.172 16.125 1 94.69 261 LEU B N 1
ATOM 4275 C CA . LEU B 1 261 ? -4.777 30.547 15.961 1 94.69 261 LEU B CA 1
ATOM 4276 C C . LEU B 1 261 ? -3.811 31.016 17.047 1 94.69 261 LEU B C 1
ATOM 4278 O O . LEU B 1 261 ? -2.701 30.484 17.156 1 94.69 261 LEU B O 1
ATOM 4282 N N . ALA B 1 262 ? -4.211 31.953 17.891 1 94.75 262 ALA B N 1
ATOM 4283 C CA . ALA B 1 262 ? -3.348 32.531 18.906 1 94.75 262 ALA B CA 1
ATOM 4284 C C . ALA B 1 262 ? -2.873 31.469 19.906 1 94.75 262 ALA B C 1
ATOM 4286 O O . ALA B 1 262 ? -1.735 31.516 20.375 1 94.75 262 ALA B O 1
ATOM 4287 N N . GLY B 1 263 ? -3.746 30.562 20.188 1 94.5 263 GLY B N 1
ATOM 4288 C CA . GLY B 1 263 ? -3.391 29.5 21.109 1 94.5 263 GLY B CA 1
ATOM 4289 C C . GLY B 1 263 ? -2.211 28.672 20.641 1 94.5 263 GLY B C 1
ATOM 4290 O O . GLY B 1 263 ? -1.337 28.312 21.438 1 94.5 263 GLY B O 1
ATOM 4291 N N . ASP B 1 264 ? -2.213 28.312 19.359 1 95.81 264 ASP B N 1
ATOM 4292 C CA . ASP B 1 264 ? -1.097 27.547 18.797 1 95.81 264 ASP B CA 1
ATOM 4293 C C . ASP B 1 264 ? 0.202 28.344 18.875 1 95.81 264 ASP B C 1
ATOM 4295 O O . ASP B 1 264 ? 1.245 27.812 19.266 1 95.81 264 ASP B O 1
ATOM 4299 N N . LEU B 1 265 ? 0.13 29.625 18.5 1 96.44 265 LEU B N 1
ATOM 4300 C CA . LEU B 1 265 ? 1.307 30.484 18.531 1 96.44 265 LEU B CA 1
ATOM 4301 C C . LEU B 1 265 ? 1.846 30.609 19.953 1 96.44 265 LEU B C 1
ATOM 4303 O O . LEU B 1 265 ? 3.051 30.484 20.172 1 96.44 265 LEU B O 1
ATOM 4307 N N . GLU B 1 266 ? 1.004 30.891 20.859 1 96.38 266 GLU B N 1
ATOM 4308 C CA . GLU B 1 266 ? 1.392 31.094 22.266 1 96.38 266 GLU B CA 1
ATOM 4309 C C . GLU B 1 266 ? 2 29.812 22.844 1 96.38 266 GLU B C 1
ATOM 4311 O O . GLU B 1 266 ? 2.91 29.891 23.672 1 96.38 266 GLU B O 1
ATOM 4316 N N . ALA B 1 267 ? 1.486 28.734 22.438 1 96.25 267 ALA B N 1
ATOM 4317 C CA . ALA B 1 267 ? 2.01 27.453 22.922 1 96.25 267 ALA B CA 1
ATOM 4318 C C . ALA B 1 267 ? 3.416 27.203 22.391 1 96.25 267 ALA B C 1
ATOM 4320 O O . ALA B 1 267 ? 4.246 26.594 23.078 1 96.25 267 ALA B O 1
ATOM 4321 N N . LEU B 1 268 ? 3.682 27.656 21.203 1 97.19 268 LEU B N 1
ATOM 4322 C CA . LEU B 1 268 ? 4.918 27.281 20.516 1 97.19 268 LEU B CA 1
ATOM 4323 C C . LEU B 1 268 ? 6.016 28.312 20.797 1 97.19 268 LEU B C 1
ATOM 4325 O O . LEU B 1 268 ? 7.195 28.031 20.594 1 97.19 268 LEU B O 1
ATOM 4329 N N . GLU B 1 269 ? 5.648 29.531 21.219 1 95.88 269 GLU B N 1
ATOM 4330 C CA . GLU B 1 269 ? 6.637 30.578 21.453 1 95.88 269 GLU B CA 1
ATOM 4331 C C . GLU B 1 269 ? 7.672 30.141 22.484 1 95.88 269 GLU B C 1
ATOM 4333 O O . GLU B 1 269 ? 8.875 30.312 22.266 1 95.88 269 GLU B O 1
ATOM 4338 N N . PRO B 1 270 ? 7.266 29.578 23.625 1 95.12 270 PRO B N 1
ATOM 4339 C CA . PRO B 1 270 ? 8.266 29.109 24.578 1 95.12 270 PRO B CA 1
ATOM 4340 C C . PRO B 1 270 ? 9.156 28 24 1 95.12 270 PRO B C 1
ATOM 4342 O O . PRO B 1 270 ? 10.328 27.891 24.375 1 95.12 270 PRO B O 1
ATOM 4345 N N . VAL B 1 271 ? 8.586 27.141 23.156 1 95.56 271 VAL B N 1
ATOM 4346 C CA . VAL B 1 271 ? 9.367 26.078 22.531 1 95.56 271 VAL B CA 1
ATOM 4347 C C . VAL B 1 271 ? 10.43 26.688 21.609 1 95.56 271 VAL B C 1
ATOM 4349 O O . VAL B 1 271 ? 11.57 26.219 21.578 1 95.56 271 VAL B O 1
ATOM 4352 N N . ALA B 1 272 ? 10.039 27.719 20.875 1 94.31 272 ALA B N 1
ATOM 4353 C CA . ALA B 1 272 ? 10.984 28.438 20.031 1 94.31 272 ALA B CA 1
ATOM 4354 C C . ALA B 1 272 ? 12.117 29.047 20.859 1 94.31 272 ALA B C 1
ATOM 4356 O O . ALA B 1 272 ? 13.281 29 20.453 1 94.31 272 ALA B O 1
ATOM 4357 N N . ALA B 1 273 ? 11.781 29.594 21.938 1 91.62 273 ALA B N 1
ATOM 4358 C CA . ALA B 1 273 ? 12.789 30.156 22.844 1 91.62 273 ALA B CA 1
ATOM 4359 C C . ALA B 1 273 ? 13.727 29.078 23.359 1 91.62 273 ALA B C 1
ATOM 4361 O O . ALA B 1 273 ? 14.938 29.297 23.469 1 91.62 273 ALA B O 1
ATOM 4362 N N . GLU B 1 274 ? 13.133 28 23.703 1 89.81 274 GLU B N 1
ATOM 4363 C CA . GLU B 1 274 ? 13.914 26.859 24.172 1 89.81 274 GLU B CA 1
ATOM 4364 C C . GLU B 1 274 ? 14.898 26.391 23.109 1 89.81 274 GLU B C 1
ATOM 4366 O O . GLU B 1 274 ? 16.047 26.047 23.422 1 89.81 274 GLU B O 1
ATOM 4371 N N . LEU B 1 275 ? 14.461 26.266 21.922 1 90.19 275 LEU B N 1
ATOM 4372 C CA . LEU B 1 275 ? 15.305 25.875 20.797 1 90.19 275 LEU B CA 1
ATOM 4373 C C . LEU B 1 275 ? 16.5 26.812 20.656 1 90.19 275 LEU B C 1
ATOM 4375 O O . LEU B 1 275 ? 17.625 26.359 20.422 1 90.19 275 LEU B O 1
ATOM 4379 N N . ALA B 1 276 ? 16.266 28.109 20.703 1 83.69 276 ALA B N 1
ATOM 4380 C CA . ALA B 1 276 ? 17.297 29.125 20.578 1 83.69 276 ALA B CA 1
ATOM 4381 C C . ALA B 1 276 ? 18.359 28.969 21.656 1 83.69 276 ALA B C 1
ATOM 4383 O O . ALA B 1 276 ? 19.516 29.359 21.469 1 83.69 276 ALA B O 1
ATOM 4384 N N . GLY B 1 277 ? 18.031 28.359 22.734 1 78.94 277 GLY B N 1
ATOM 4385 C CA . GLY B 1 277 ? 18.938 28.188 23.844 1 78.94 277 GLY B CA 1
ATOM 4386 C C . GLY B 1 277 ? 19.797 26.938 23.719 1 78.94 277 GLY B C 1
ATOM 4387 O O . GLY B 1 277 ? 20.734 26.75 24.5 1 78.94 277 GLY B O 1
ATOM 4388 N N . LEU B 1 278 ? 19.438 26.188 22.781 1 78.75 278 LEU B N 1
ATOM 4389 C CA . LEU B 1 278 ? 20.203 24.953 22.609 1 78.75 278 LEU B CA 1
ATOM 4390 C C . LEU B 1 278 ? 21.531 25.25 21.906 1 78.75 278 LEU B C 1
ATOM 4392 O O . LEU B 1 278 ? 21.594 26.125 21.047 1 78.75 278 LEU B O 1
ATOM 4396 N N . PRO B 1 279 ? 22.625 24.672 22.328 1 70.31 279 PRO B N 1
ATOM 4397 C CA . PRO B 1 279 ? 23.969 24.984 21.844 1 70.31 279 PRO B CA 1
ATOM 4398 C C . PRO B 1 279 ? 24.109 24.828 20.328 1 70.31 279 PRO B C 1
ATOM 4400 O O . PRO B 1 279 ? 24.859 25.594 19.688 1 70.31 279 PRO B O 1
ATOM 4403 N N . ALA B 1 280 ? 23.594 23.859 19.719 1 67.56 280 ALA B N 1
ATOM 4404 C CA . ALA B 1 280 ? 23.875 23.547 18.328 1 67.56 280 ALA B CA 1
ATOM 4405 C C . ALA B 1 280 ? 22.953 24.344 17.406 1 67.56 280 ALA B C 1
ATOM 4407 O O . ALA B 1 280 ? 22.984 24.172 16.172 1 67.56 280 ALA B O 1
ATOM 4408 N N . VAL B 1 281 ? 22.25 25.297 18.031 1 71.88 281 VAL B N 1
ATOM 4409 C CA . VAL B 1 281 ? 21.281 26.016 17.219 1 71.88 281 VAL B CA 1
ATOM 4410 C C . VAL B 1 281 ? 21.75 27.453 17.016 1 71.88 281 VAL B C 1
ATOM 4412 O O . VAL B 1 281 ? 22.047 28.156 17.984 1 71.88 281 VAL B O 1
ATOM 4415 N N . PRO B 1 282 ? 22.031 27.734 15.703 1 70.12 282 PRO B N 1
ATOM 4416 C CA . PRO B 1 282 ? 22.391 29.141 15.477 1 70.12 282 PRO B CA 1
ATOM 4417 C C . PRO B 1 282 ? 21.344 30.109 16.031 1 70.12 282 PRO B C 1
ATOM 4419 O O . PRO B 1 282 ? 20.172 29.75 16.172 1 70.12 282 PRO B O 1
ATOM 4422 N N . PRO B 1 283 ? 21.938 31.156 16.672 1 61.59 283 PRO B N 1
ATOM 4423 C CA . PRO B 1 283 ? 21 32.156 17.188 1 61.59 283 PRO B CA 1
ATOM 4424 C C . PRO B 1 283 ? 19.875 32.469 16.203 1 61.59 283 PRO B C 1
ATOM 4426 O O . PRO B 1 283 ? 20.141 32.719 15.023 1 61.59 283 PRO B O 1
ATOM 4429 N N . GLU B 1 284 ? 18.812 31.766 16.406 1 60.41 284 GLU B N 1
ATOM 4430 C CA . GLU B 1 284 ? 17.656 31.922 15.516 1 60.41 284 GLU B CA 1
ATOM 4431 C C . GLU B 1 284 ? 16.906 33.219 15.812 1 60.41 284 GLU B C 1
ATOM 4433 O O . GLU B 1 284 ? 17 33.75 16.906 1 60.41 284 GLU B O 1
ATOM 4438 N N . PRO B 1 285 ? 16.031 33.625 14.766 1 64.56 285 PRO B N 1
ATOM 4439 C CA . PRO B 1 285 ? 15.125 34.781 14.789 1 64.56 285 PRO B CA 1
ATOM 4440 C C . PRO B 1 285 ? 14.406 34.938 16.125 1 64.56 285 PRO B C 1
ATOM 4442 O O . PRO B 1 285 ? 14.531 34.094 17 1 64.56 285 PRO B O 1
ATOM 4445 N N . ASP B 1 286 ? 13.469 36 16.312 1 88.94 286 ASP B N 1
ATOM 4446 C CA . ASP B 1 286 ? 12.375 36.281 17.234 1 88.94 286 ASP B CA 1
ATOM 4447 C C . ASP B 1 286 ? 11.523 35.031 17.484 1 88.94 286 ASP B C 1
ATOM 4449 O O . ASP B 1 286 ? 10.922 34.5 16.562 1 88.94 286 ASP B O 1
ATOM 4453 N N . PRO B 1 287 ? 11.727 34.5 18.766 1 92.81 287 PRO B N 1
ATOM 4454 C CA . PRO B 1 287 ? 10.953 33.281 19.078 1 92.81 287 PRO B CA 1
ATOM 4455 C C . PRO B 1 287 ? 9.516 33.344 18.562 1 92.81 287 PRO B C 1
ATOM 4457 O O . PRO B 1 287 ? 8.969 32.344 18.109 1 92.81 287 PRO B O 1
ATOM 4460 N N . ARG B 1 288 ? 9.008 34.469 18.672 1 93.75 288 ARG B N 1
ATOM 4461 C CA . ARG B 1 288 ? 7.633 34.625 18.203 1 93.75 288 ARG B CA 1
ATOM 4462 C C . ARG B 1 288 ? 7.547 34.469 16.688 1 93.75 288 ARG B C 1
ATOM 4464 O O . ARG B 1 288 ? 6.598 33.875 16.172 1 93.75 288 ARG B O 1
ATOM 4471 N N . ALA B 1 289 ? 8.477 34.938 15.977 1 92.81 289 ALA B N 1
ATOM 4472 C CA . ALA B 1 289 ? 8.523 34.812 14.523 1 92.81 289 ALA B CA 1
ATOM 4473 C C . ALA B 1 289 ? 8.695 33.344 14.117 1 92.81 289 ALA B C 1
ATOM 4475 O O . ALA B 1 289 ? 8.094 32.906 13.141 1 92.81 289 ALA B O 1
ATOM 4476 N N . LEU B 1 290 ? 9.492 32.688 14.852 1 93.44 290 LEU B N 1
ATOM 4477 C CA . LEU B 1 290 ? 9.703 31.266 14.562 1 93.44 290 LEU B CA 1
ATOM 4478 C C . LEU B 1 290 ? 8.445 30.453 14.844 1 93.44 290 LEU B C 1
ATOM 4480 O O . LEU B 1 290 ? 8.062 29.594 14.047 1 93.44 290 LEU B O 1
ATOM 4484 N N . ALA B 1 291 ? 7.82 30.734 15.953 1 95.44 291 ALA B N 1
ATOM 4485 C CA . ALA B 1 291 ? 6.559 30.078 16.281 1 95.44 291 ALA B CA 1
ATOM 4486 C C . ALA B 1 291 ? 5.512 30.328 15.195 1 95.44 291 ALA B C 1
ATOM 4488 O O . ALA B 1 291 ? 4.797 29.406 14.797 1 95.44 291 ALA B O 1
ATOM 4489 N N . ARG B 1 292 ? 5.441 31.547 14.758 1 94.94 292 ARG B N 1
ATOM 4490 C CA . ARG B 1 292 ? 4.527 31.891 13.68 1 94.94 292 ARG B CA 1
ATOM 4491 C C . ARG B 1 292 ? 4.824 31.078 12.422 1 94.94 292 ARG B C 1
ATOM 4493 O O . ARG B 1 292 ? 3.906 30.594 11.758 1 94.94 292 ARG B O 1
ATOM 4500 N N . ARG B 1 293 ? 6.059 30.969 12.109 1 94.06 293 ARG B N 1
ATOM 4501 C CA . ARG B 1 293 ? 6.473 30.188 10.938 1 94.06 293 ARG B CA 1
ATOM 4502 C C . ARG B 1 293 ? 6.055 28.734 11.086 1 94.06 293 ARG B C 1
ATOM 4504 O O . ARG B 1 293 ? 5.574 28.125 10.125 1 94.06 293 ARG B O 1
ATOM 4511 N N . TRP B 1 294 ? 6.25 28.172 12.273 1 96.06 294 TRP B N 1
ATOM 4512 C CA . TRP B 1 294 ? 5.855 26.797 12.5 1 96.06 294 TRP B CA 1
ATOM 4513 C C . TRP B 1 294 ? 4.355 26.609 12.312 1 96.06 294 TRP B C 1
ATOM 4515 O O . TRP B 1 294 ? 3.91 25.641 11.703 1 96.06 294 TRP B O 1
ATOM 4525 N N . VAL B 1 295 ? 3.549 27.547 12.773 1 96.94 295 VAL B N 1
ATOM 4526 C CA . VAL B 1 295 ? 2.096 27.469 12.672 1 96.94 295 VAL B CA 1
ATOM 4527 C C . VAL B 1 295 ? 1.673 27.516 11.211 1 96.94 295 VAL B C 1
ATOM 4529 O O . VAL B 1 295 ? 0.804 26.75 10.781 1 96.94 295 VAL B O 1
ATOM 4532 N N . LEU B 1 296 ? 2.322 28.328 10.445 1 96.25 296 LEU B N 1
ATOM 4533 C CA . LEU B 1 296 ? 1.865 28.609 9.094 1 96.25 296 LEU B CA 1
ATOM 4534 C C . LEU B 1 296 ? 2.473 27.641 8.094 1 96.25 296 LEU B C 1
ATOM 4536 O O . LEU B 1 296 ? 1.845 27.312 7.086 1 96.25 296 LEU B O 1
ATOM 4540 N N . THR B 1 297 ? 3.717 27.156 8.375 1 96 297 THR B N 1
ATOM 4541 C CA . THR B 1 297 ? 4.434 26.422 7.336 1 96 297 THR B CA 1
ATOM 4542 C C . THR B 1 297 ? 4.84 25.031 7.828 1 96 297 THR B C 1
ATOM 4544 O O . THR B 1 297 ? 5.387 24.234 7.062 1 96 297 THR B O 1
ATOM 4547 N N . GLY B 1 298 ? 4.574 24.781 9.117 1 96.44 298 GLY B N 1
ATOM 4548 C CA . GLY B 1 298 ? 4.836 23.438 9.609 1 96.44 298 GLY B CA 1
ATOM 4549 C C . GLY B 1 298 ? 3.84 22.422 9.117 1 96.44 298 GLY B C 1
ATOM 4550 O O . GLY B 1 298 ? 2.652 22.719 8.961 1 96.44 298 GLY B O 1
ATOM 4551 N N . GLY B 1 299 ? 4.301 21.203 8.859 1 95.94 299 GLY B N 1
ATOM 4552 C CA . GLY B 1 299 ? 3.461 20.109 8.414 1 95.94 299 GLY B CA 1
ATOM 4553 C C . GLY B 1 299 ? 3.459 18.938 9.375 1 95.94 299 GLY B C 1
ATOM 4554 O O . GLY B 1 299 ? 4.074 19 10.445 1 95.94 299 GLY B O 1
ATOM 4555 N N . GLU B 1 300 ? 2.594 17.984 9.062 1 97.19 300 GLU B N 1
ATOM 4556 C CA . GLU B 1 300 ? 2.629 16.641 9.625 1 97.19 300 GLU B CA 1
ATOM 4557 C C . GLU B 1 300 ? 1.967 16.594 11 1 97.19 300 GLU B C 1
ATOM 4559 O O . GLU B 1 300 ? 2.188 15.656 11.766 1 97.19 300 GLU B O 1
ATOM 4564 N N . ASP B 1 301 ? 1.23 17.703 11.328 1 97.5 301 ASP B N 1
ATOM 4565 C CA . ASP B 1 301 ? 0.304 17.547 12.445 1 97.5 301 ASP B CA 1
ATOM 4566 C C . ASP B 1 301 ? -0.923 16.734 12.039 1 97.5 301 ASP B C 1
ATOM 4568 O O . ASP B 1 301 ? -1.596 16.156 12.891 1 97.5 301 ASP B O 1
ATOM 4572 N N . HIS B 1 302 ? -1.269 16.766 10.836 1 98.19 302 HIS B N 1
ATOM 4573 C CA . HIS B 1 302 ? -2.359 16.047 10.195 1 98.19 302 HIS B CA 1
ATOM 4574 C C . HIS B 1 302 ? -3.711 16.469 10.766 1 98.19 302 HIS B C 1
ATOM 4576 O O . HIS B 1 302 ? -4.578 15.625 11 1 98.19 302 HIS B O 1
ATOM 4582 N N . GLY B 1 303 ? -3.816 17.75 11.086 1 98.44 303 GLY B N 1
ATOM 4583 C CA . GLY B 1 303 ? -5.141 18.297 11.344 1 98.44 303 GLY B CA 1
ATOM 4584 C C . GLY B 1 303 ? -6.023 18.312 10.109 1 98.44 303 GLY B C 1
ATOM 4585 O O . GLY B 1 303 ? -5.562 18.016 9 1 98.44 303 GLY B O 1
ATOM 4586 N N . LEU B 1 304 ? -7.301 18.656 10.289 1 98.81 304 LEU B N 1
ATOM 4587 C CA . LEU B 1 304 ? -8.234 18.734 9.18 1 98.81 304 LEU B CA 1
ATOM 4588 C C . LEU B 1 304 ? -8.602 20.172 8.867 1 98.81 304 LEU B C 1
ATOM 4590 O O . LEU B 1 304 ? -8.953 20.938 9.773 1 98.81 304 LEU B O 1
ATOM 4594 N N . LEU B 1 305 ? -8.414 20.562 7.66 1 98.88 305 LEU B N 1
ATOM 4595 C CA . LEU B 1 305 ? -8.773 21.875 7.129 1 98.88 305 LEU B CA 1
ATOM 4596 C C . LEU B 1 305 ? -10.016 21.781 6.246 1 98.88 305 LEU B C 1
ATOM 4598 O O . LEU B 1 305 ? -10.031 21.016 5.277 1 98.88 305 LEU B O 1
ATOM 4602 N N . ALA B 1 306 ? -11.047 22.531 6.586 1 98.94 306 ALA B N 1
ATOM 4603 C CA . ALA B 1 306 ? -12.312 22.438 5.859 1 98.94 306 ALA B CA 1
ATOM 4604 C C . ALA B 1 306 ? -12.945 23.812 5.668 1 98.94 306 ALA B C 1
ATOM 4606 O O . ALA B 1 306 ? -12.516 24.781 6.277 1 98.94 306 ALA B O 1
ATOM 4607 N N . THR B 1 307 ? -13.844 23.906 4.781 1 98.94 307 THR B N 1
ATOM 4608 C CA . THR B 1 307 ? -14.734 25.047 4.645 1 98.94 307 THR B CA 1
ATOM 4609 C C . THR B 1 307 ? -16.188 24.641 4.898 1 98.94 307 THR B C 1
ATOM 4611 O O . THR B 1 307 ? -16.609 23.562 4.48 1 98.94 307 THR B O 1
ATOM 4614 N N . VAL B 1 308 ? -16.891 25.469 5.645 1 98.88 308 VAL B N 1
ATOM 4615 C CA . VAL B 1 308 ? -18.281 25.172 5.973 1 98.88 308 VAL B CA 1
ATOM 4616 C C . VAL B 1 308 ? -19.141 26.422 5.746 1 98.88 308 VAL B C 1
ATOM 4618 O O . VAL B 1 308 ? -18.656 27.547 5.883 1 98.88 308 VAL B O 1
ATOM 4621 N N . PRO B 1 309 ? -20.391 26.203 5.379 1 98.69 309 PRO B N 1
ATOM 4622 C CA . PRO B 1 309 ? -21.281 27.359 5.32 1 98.69 309 PRO B CA 1
ATOM 4623 C C . PRO B 1 309 ? -21.453 28.047 6.676 1 98.69 309 PRO B C 1
ATOM 4625 O O . PRO B 1 309 ? -21.344 27.391 7.715 1 98.69 309 PRO B O 1
ATOM 4628 N N . PRO B 1 310 ? -21.734 29.344 6.629 1 97.88 310 PRO B N 1
ATOM 4629 C CA . PRO B 1 310 ? -21.828 30.109 7.879 1 97.88 310 PRO B CA 1
ATOM 4630 C C . PRO B 1 310 ? -22.859 29.516 8.844 1 97.88 310 PRO B C 1
ATOM 4632 O O . PRO B 1 310 ? -22.672 29.578 10.062 1 97.88 310 PRO B O 1
ATOM 4635 N N . GLU B 1 311 ? -23.875 28.922 8.344 1 97.88 311 GLU B N 1
ATOM 4636 C CA . GLU B 1 311 ? -24.938 28.375 9.18 1 97.88 311 GLU B CA 1
ATOM 4637 C C . GLU B 1 311 ? -24.469 27.141 9.938 1 97.88 311 GLU B C 1
ATOM 4639 O O . GLU B 1 311 ? -25.109 26.719 10.914 1 97.88 311 GLU B O 1
ATOM 4644 N N . ALA B 1 312 ? -23.375 26.547 9.492 1 98.06 312 ALA B N 1
ATOM 4645 C CA . ALA B 1 312 ? -22.859 25.328 10.125 1 98.06 312 ALA B CA 1
ATOM 4646 C C . ALA B 1 312 ? -21.922 25.656 11.281 1 98.06 312 ALA B C 1
ATOM 4648 O O . ALA B 1 312 ? -21.578 24.797 12.086 1 98.06 312 ALA B O 1
ATOM 4649 N N . VAL B 1 313 ? -21.484 26.875 11.469 1 98 313 VAL B N 1
ATOM 4650 C CA . VAL B 1 313 ? -20.438 27.281 12.398 1 98 313 VAL B CA 1
ATOM 4651 C C . VAL B 1 313 ? -20.859 26.969 13.828 1 98 313 VAL B C 1
ATOM 4653 O O . VAL B 1 313 ? -20.078 26.422 14.617 1 98 313 VAL B O 1
ATOM 4656 N N . PRO B 1 314 ? -22.141 27.141 14.25 1 97.19 314 PRO B N 1
ATOM 4657 C CA . PRO B 1 314 ? -22.547 26.844 15.625 1 97.19 314 PRO B CA 1
ATOM 4658 C C . PRO B 1 314 ? -22.484 25.344 15.938 1 97.19 314 PRO B C 1
ATOM 4660 O O . PRO B 1 314 ? -22.469 24.953 17.109 1 97.19 314 PRO B O 1
ATOM 4663 N N . ASP B 1 315 ? -22.453 24.531 14.883 1 96.81 315 ASP B N 1
ATOM 4664 C CA . ASP B 1 315 ? -22.547 23.078 15.07 1 96.81 315 ASP B CA 1
ATOM 4665 C C . ASP B 1 315 ? -21.203 22.406 14.828 1 96.81 315 ASP B C 1
ATOM 4667 O O . ASP B 1 315 ? -21.141 21.188 14.609 1 96.81 315 ASP B O 1
ATOM 4671 N N . LEU B 1 316 ? -20.203 23.125 14.805 1 98 316 LEU B N 1
ATOM 4672 C CA . LEU B 1 316 ? -18.875 22.562 14.57 1 98 316 LEU B CA 1
ATOM 4673 C C . LEU B 1 316 ? -18.531 21.531 15.641 1 98 316 LEU B C 1
ATOM 4675 O O . LEU B 1 316 ? -18.891 21.703 16.812 1 98 316 LEU B O 1
ATOM 4679 N N . PRO B 1 317 ? -17.891 20.422 15.219 1 97.25 317 PRO B N 1
ATOM 4680 C CA . PRO B 1 317 ? -17.469 19.453 16.234 1 97.25 317 PRO B CA 1
ATOM 4681 C C . PRO B 1 317 ? -16.422 20.016 17.188 1 97.25 317 PRO B C 1
ATOM 4683 O O . PRO B 1 317 ? -15.797 21.031 16.906 1 97.25 317 PRO B O 1
ATOM 4686 N N . ASP B 1 318 ? -16.25 19.266 18.312 1 92.88 318 ASP B N 1
ATOM 4687 C CA . ASP B 1 318 ? -15.281 19.672 19.344 1 92.88 318 ASP B CA 1
ATOM 4688 C C . ASP B 1 318 ? -13.867 19.75 18.75 1 92.88 318 ASP B C 1
ATOM 4690 O O . ASP B 1 318 ? -13.461 18.875 17.984 1 92.88 318 ASP B O 1
ATOM 4694 N N . GLY B 1 319 ? -13.258 20.844 19.062 1 93.38 319 GLY B N 1
ATOM 4695 C CA . GLY B 1 319 ? -11.875 21 18.641 1 93.38 319 GLY B CA 1
ATOM 4696 C C . GLY B 1 319 ? -11.727 21.734 17.328 1 93.38 319 GLY B C 1
ATOM 4697 O O . GLY B 1 319 ? -10.625 22.141 16.953 1 93.38 319 GLY B O 1
ATOM 4698 N N . ALA B 1 320 ? -12.844 21.938 16.641 1 97.75 320 ALA B N 1
ATOM 4699 C CA . ALA B 1 320 ? -12.812 22.703 15.406 1 97.75 320 ALA B CA 1
ATOM 4700 C C . ALA B 1 320 ? -12.984 24.188 15.68 1 97.75 320 ALA B C 1
ATOM 4702 O O . ALA B 1 320 ? -13.773 24.578 16.531 1 97.75 320 ALA B O 1
ATOM 4703 N N . ARG B 1 321 ? -12.273 24.984 14.953 1 97.62 321 ARG B N 1
ATOM 4704 C CA . ARG B 1 321 ? -12.336 26.438 15.141 1 97.62 321 ARG B CA 1
ATOM 4705 C C . ARG B 1 321 ? -12.297 27.156 13.797 1 97.62 321 ARG B C 1
ATOM 4707 O O . ARG B 1 321 ? -11.625 26.719 12.867 1 97.62 321 ARG B O 1
ATOM 4714 N N . VAL B 1 322 ? -12.953 28.281 13.75 1 98.38 322 VAL B N 1
ATOM 4715 C CA . VAL B 1 322 ? -12.922 29.125 12.555 1 98.38 322 VAL B CA 1
ATOM 4716 C C . VAL B 1 322 ? -11.609 29.891 12.492 1 98.38 322 VAL B C 1
ATOM 4718 O O . VAL B 1 322 ? -11.242 30.594 13.445 1 98.38 322 VAL B O 1
ATOM 4721 N N . ILE B 1 323 ? -10.969 29.781 11.336 1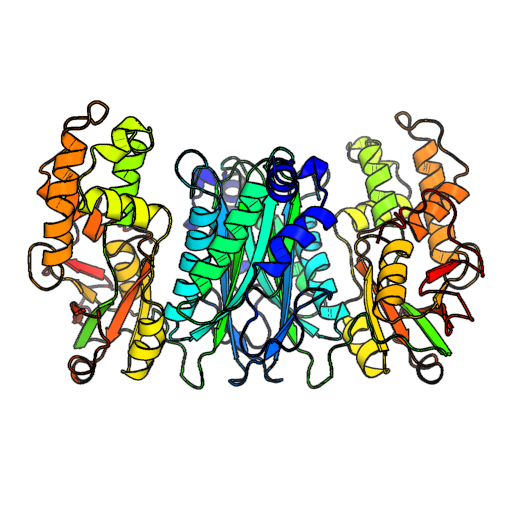 98.5 323 ILE B N 1
ATOM 4722 C CA . ILE B 1 323 ? -9.656 30.406 11.281 1 98.5 323 ILE B CA 1
ATOM 4723 C C . ILE B 1 323 ? -9.57 31.328 10.07 1 98.5 323 ILE B C 1
ATOM 4725 O O . ILE B 1 323 ? -8.492 31.828 9.727 1 98.5 323 ILE B O 1
ATOM 4729 N N . GLY B 1 324 ? -10.602 31.516 9.359 1 98.25 324 GLY B N 1
ATOM 4730 C CA . GLY B 1 324 ? -10.609 32.344 8.172 1 98.25 324 GLY B CA 1
ATOM 4731 C C . GLY B 1 324 ? -11.93 32.344 7.43 1 98.25 324 GLY B C 1
ATOM 4732 O O . GLY B 1 324 ? -12.953 31.922 7.98 1 98.25 324 GLY B O 1
ATOM 4733 N N . SER B 1 325 ? -11.859 32.938 6.188 1 98.62 325 SER B N 1
ATOM 4734 C CA . SER B 1 325 ? -13.062 33.031 5.367 1 98.62 325 SER B CA 1
ATOM 4735 C C . SER B 1 325 ? -12.75 32.812 3.895 1 98.62 325 SER B C 1
ATOM 4737 O O . SER B 1 325 ? -11.586 32.875 3.486 1 98.62 325 SER B O 1
ATOM 4739 N N . VAL B 1 326 ? -13.773 32.469 3.15 1 98.88 326 VAL B N 1
ATOM 4740 C CA . VAL B 1 326 ? -13.68 32.25 1.707 1 98.88 326 VAL B CA 1
ATOM 4741 C C . VAL B 1 326 ? -14.414 33.375 0.984 1 98.88 326 VAL B C 1
ATOM 4743 O O . VAL B 1 326 ? -15.531 33.75 1.369 1 98.88 326 VAL B O 1
ATOM 4746 N N . ARG B 1 327 ? -13.906 33.938 0.007 1 98.5 327 ARG B N 1
ATOM 4747 C CA . ARG B 1 327 ? -14.594 34.938 -0.836 1 98.5 327 ARG B CA 1
ATOM 4748 C C . ARG B 1 327 ? -14.344 34.656 -2.314 1 98.5 327 ARG B C 1
ATOM 4750 O O . ARG B 1 327 ? -13.438 33.875 -2.662 1 98.5 327 ARG B O 1
ATOM 4757 N N . ALA B 1 328 ? -15.18 35.219 -3.123 1 98.31 328 ALA B N 1
ATOM 4758 C CA . ALA B 1 328 ? -14.977 35.156 -4.57 1 98.31 328 ALA B CA 1
ATOM 4759 C C . ALA B 1 328 ? -13.781 36 -5 1 98.31 328 ALA B C 1
ATOM 4761 O O . ALA B 1 328 ? -13.523 37.062 -4.426 1 98.31 328 ALA B O 1
ATOM 4762 N N . PRO B 1 329 ? -13.07 35.469 -5.969 1 97.62 329 PRO B N 1
ATOM 4763 C CA . PRO B 1 329 ? -12.047 36.344 -6.523 1 97.62 329 PRO B CA 1
ATOM 4764 C C . PRO B 1 329 ? -12.633 37.625 -7.121 1 97.62 329 PRO B C 1
ATOM 4766 O O . PRO B 1 329 ? -13.711 37.594 -7.719 1 97.62 329 PRO B O 1
ATOM 4769 N N . ARG B 1 330 ? -11.945 38.688 -6.957 1 95.38 330 ARG B N 1
ATOM 4770 C CA . ARG B 1 330 ? -12.312 39.938 -7.609 1 95.38 330 ARG B CA 1
ATOM 4771 C C . ARG B 1 330 ? -11.867 39.938 -9.07 1 95.38 330 ARG B C 1
ATOM 4773 O O . ARG B 1 330 ? -11.125 39.062 -9.5 1 95.38 330 ARG B O 1
ATOM 4780 N N . ASP B 1 331 ? -12.344 40.969 -9.789 1 92.06 331 ASP B N 1
ATOM 4781 C CA . ASP B 1 331 ? -12 41.062 -11.211 1 92.06 331 ASP B CA 1
ATOM 4782 C C . ASP B 1 331 ? -10.484 41.062 -11.406 1 92.06 331 ASP B C 1
ATOM 4784 O O . ASP B 1 331 ? -9.773 41.875 -10.812 1 92.06 331 ASP B O 1
ATOM 4788 N N . GLY B 1 332 ? -10.047 40.125 -12.18 1 92.06 332 GLY B N 1
ATOM 4789 C CA . GLY B 1 332 ? -8.625 40 -12.469 1 92.06 332 GLY B CA 1
ATOM 4790 C C . GLY B 1 332 ? -7.867 39.219 -11.422 1 92.06 332 GLY B C 1
ATOM 4791 O O . GLY B 1 332 ? -6.688 38.906 -11.602 1 92.06 332 GLY B O 1
ATOM 4792 N N . GLU B 1 333 ? -8.617 38.969 -10.359 1 92.25 333 GLU B N 1
ATOM 4793 C CA . GLU B 1 333 ? -8 38.219 -9.281 1 92.25 333 GLU B CA 1
ATOM 4794 C C . GLU B 1 333 ? -8.18 36.719 -9.492 1 92.25 333 GLU B C 1
ATOM 4796 O O . GLU B 1 333 ? -9.25 36.281 -9.922 1 92.25 333 GLU B O 1
ATOM 4801 N N . GLY B 1 334 ? -7.148 35.906 -9.461 1 94.5 334 GLY B N 1
ATOM 4802 C CA . GLY B 1 334 ? -7.277 34.438 -9.469 1 94.5 334 GLY B CA 1
ATOM 4803 C C . GLY B 1 334 ? -7.418 33.844 -8.078 1 94.5 334 GLY B C 1
ATOM 4804 O O . GLY B 1 334 ? -7.371 34.594 -7.082 1 94.5 334 GLY B O 1
ATOM 4805 N N . ALA B 1 335 ? -7.699 32.562 -8.031 1 97.12 335 ALA B N 1
ATOM 4806 C CA . ALA B 1 335 ? -7.688 31.859 -6.746 1 97.12 335 ALA B CA 1
ATOM 4807 C C . ALA B 1 335 ? -6.398 32.125 -5.98 1 97.12 335 ALA B C 1
ATOM 4809 O O . ALA B 1 335 ? -5.32 32.219 -6.574 1 97.12 335 ALA B O 1
ATOM 4810 N N . ARG B 1 336 ? -6.465 32.375 -4.691 1 96.12 336 ARG B N 1
ATOM 4811 C CA . ARG B 1 336 ? -5.262 32.656 -3.916 1 96.12 336 ARG B CA 1
ATOM 4812 C C . ARG B 1 336 ? -5.527 32.531 -2.422 1 96.12 336 ARG B C 1
ATOM 4814 O O . ARG B 1 336 ? -6.676 32.406 -1.998 1 96.12 336 ARG B O 1
ATOM 4821 N N . LEU B 1 337 ? -4.48 32.469 -1.702 1 97.38 337 LEU B N 1
ATOM 4822 C CA . LEU B 1 337 ? -4.48 32.406 -0.245 1 97.38 337 LEU B CA 1
ATOM 4823 C C . LEU B 1 337 ? -3.957 33.719 0.354 1 97.38 337 LEU B C 1
ATOM 4825 O O . LEU B 1 337 ? -2.943 34.25 -0.103 1 97.38 337 LEU B O 1
ATOM 4829 N N . LEU B 1 338 ? -4.672 34.25 1.276 1 96.56 338 LEU B N 1
ATOM 4830 C CA . LEU B 1 338 ? -4.285 35.469 1.984 1 96.56 338 LEU B CA 1
ATOM 4831 C C . LEU B 1 338 ? -4.23 35.219 3.49 1 96.56 338 LEU B C 1
ATOM 4833 O O . LEU B 1 338 ? -4.816 34.25 3.99 1 96.56 338 LEU B O 1
ATOM 4837 N N . ILE B 1 339 ? -3.498 36.031 4.195 1 96.12 339 ILE B N 1
ATOM 4838 C CA . ILE B 1 339 ? -3.508 36.156 5.648 1 96.12 339 ILE B CA 1
ATOM 4839 C C . ILE B 1 339 ? -3.877 37.594 6.043 1 96.12 339 ILE B C 1
ATOM 4841 O O . ILE B 1 339 ? -3.104 38.531 5.816 1 96.12 339 ILE B O 1
ATOM 4845 N N . ASP B 1 340 ? -4.973 37.75 6.59 1 95.12 340 ASP B N 1
ATOM 4846 C CA . ASP B 1 340 ? -5.504 39.062 6.957 1 95.12 340 ASP B CA 1
ATOM 4847 C C . ASP B 1 340 ? -5.457 40.031 5.77 1 95.12 340 ASP B C 1
ATOM 4849 O O . ASP B 1 340 ? -4.973 41.156 5.891 1 95.12 340 ASP B O 1
ATOM 4853 N N . GLY B 1 341 ? -5.891 39.469 4.676 1 94.62 341 GLY B N 1
ATOM 4854 C CA . GLY B 1 341 ? -6.066 40.281 3.482 1 94.62 341 GLY B CA 1
ATOM 4855 C C . GLY B 1 341 ? -4.777 40.5 2.709 1 94.62 341 GLY B C 1
ATOM 4856 O O . GLY B 1 341 ? -4.785 41.094 1.63 1 94.62 341 GLY B O 1
ATOM 4857 N N . ALA B 1 342 ? -3.67 39.969 3.186 1 93.5 342 ALA B N 1
ATOM 4858 C CA . ALA B 1 342 ? -2.377 40.156 2.537 1 93.5 342 ALA B CA 1
ATOM 4859 C C . ALA B 1 342 ? -1.787 38.844 2.061 1 93.5 342 ALA B C 1
ATOM 4861 O O . ALA B 1 342 ? -2.088 37.781 2.619 1 93.5 342 ALA B O 1
ATOM 4862 N N . GLU B 1 343 ? -1.018 38.875 1.011 1 91.38 343 GLU B N 1
ATOM 4863 C CA . GLU B 1 343 ? -0.303 37.688 0.552 1 91.38 343 GLU B CA 1
ATOM 4864 C C . GLU B 1 343 ? 0.699 37.188 1.599 1 91.38 343 GLU B C 1
ATOM 4866 O O . GLU B 1 343 ? 1.344 38 2.266 1 91.38 343 GLU B O 1
ATOM 4871 N N . PRO B 1 344 ? 0.725 35.875 1.629 1 86.38 344 PRO B N 1
ATOM 4872 C CA . PRO B 1 344 ? 1.713 35.375 2.58 1 86.38 344 PRO B CA 1
ATOM 4873 C C . PRO B 1 344 ? 3.15 35.656 2.158 1 86.38 344 PRO B C 1
ATOM 4875 O O . PRO B 1 344 ? 3.457 35.688 0.963 1 86.38 344 PRO B O 1
ATOM 4878 N N . GLY B 1 345 ? 3.969 36.531 2.799 1 70 345 GLY B N 1
ATOM 4879 C CA . GLY B 1 345 ? 5.336 36.906 2.486 1 70 345 GLY B CA 1
ATOM 4880 C C . GLY B 1 345 ? 6.176 35.75 1.976 1 70 345 GLY B C 1
ATOM 4881 O O . GLY B 1 345 ? 5.754 34.594 2.031 1 70 345 GLY B O 1
ATOM 4882 N N . PRO B 1 346 ? 7.383 36.125 1.366 1 57.28 346 PRO B N 1
ATOM 4883 C CA . PRO B 1 346 ? 8.359 35.188 0.815 1 57.28 346 PRO B CA 1
ATOM 4884 C C . PRO B 1 346 ? 8.867 34.188 1.854 1 57.28 346 PRO B C 1
ATOM 4886 O O . PRO B 1 346 ? 8.914 34.5 3.045 1 57.28 346 PRO B O 1
ATOM 4889 N N . GLY B 1 347 ? 8.82 32.719 1.534 1 52.25 347 GLY B N 1
ATOM 4890 C CA . GLY B 1 347 ? 9.344 31.703 2.439 1 52.25 347 GLY B CA 1
ATOM 4891 C C . GLY B 1 347 ? 8.258 30.844 3.072 1 52.25 347 GLY B C 1
ATOM 4892 O O . GLY B 1 347 ? 8.555 29.938 3.844 1 52.25 347 GLY B O 1
ATOM 4893 N N . ALA B 1 348 ? 7.207 31.438 3.16 1 50.03 348 ALA B N 1
ATOM 4894 C CA . ALA B 1 348 ? 6.125 30.734 3.836 1 50.03 348 ALA B CA 1
ATOM 4895 C C . ALA B 1 348 ? 5.867 29.375 3.178 1 50.03 348 ALA B C 1
ATOM 4897 O O . ALA B 1 348 ? 4.789 28.797 3.342 1 50.03 348 ALA B O 1
ATOM 4898 N N . GLY B 1 349 ? 6.926 28.781 2.564 1 46.78 349 GLY B N 1
ATOM 4899 C CA . GLY B 1 349 ? 6.77 27.438 2.016 1 46.78 349 GLY B CA 1
ATOM 4900 C C . GLY B 1 349 ? 5.883 27.391 0.787 1 46.78 349 GLY B C 1
ATOM 4901 O O . GLY B 1 349 ? 5.48 26.312 0.34 1 46.78 349 GLY B O 1
ATOM 4902 N N . TRP B 1 350 ? 5.195 28.531 0.509 1 40.88 350 TRP B N 1
ATOM 4903 C CA . TRP B 1 350 ? 4.293 28.609 -0.633 1 40.88 350 TRP B CA 1
ATOM 4904 C C . TRP B 1 350 ? 5.07 28.812 -1.929 1 40.88 350 TRP B C 1
ATOM 4906 O O . TRP B 1 350 ? 5.785 29.812 -2.082 1 40.88 350 TRP B O 1
ATOM 4916 N N . ASP B 1 351 ? 5.648 27.719 -2.34 1 38.41 351 ASP B N 1
ATOM 4917 C CA . ASP B 1 351 ? 6.121 27.922 -3.705 1 38.41 351 ASP B CA 1
ATOM 4918 C C . ASP B 1 351 ? 4.969 28.297 -4.637 1 38.41 351 ASP B C 1
ATOM 4920 O O . ASP B 1 351 ? 3.969 27.578 -4.707 1 38.41 351 ASP B O 1
ATOM 4924 N N . HIS B 1 352 ? 4.684 29.516 -4.742 1 32.78 352 HIS B N 1
ATOM 4925 C CA . HIS B 1 352 ? 3.715 29.953 -5.734 1 32.78 352 HIS B CA 1
ATOM 4926 C C . HIS B 1 352 ? 3.824 29.141 -7.02 1 32.78 352 HIS B C 1
ATOM 4928 O O . HIS B 1 352 ? 3.154 29.438 -8.008 1 32.78 352 HIS B O 1
ATOM 4934 N N . PHE B 1 353 ? 4.867 28.453 -7.266 1 30.83 353 PHE B N 1
ATOM 4935 C CA . PHE B 1 353 ? 4.801 27.859 -8.594 1 30.83 353 PHE B CA 1
ATOM 4936 C C . PHE B 1 353 ? 3.787 26.719 -8.625 1 30.83 353 PHE B C 1
ATOM 4938 O O . PHE B 1 353 ? 4.055 25.641 -8.117 1 30.83 353 PHE B O 1
ATOM 4945 N N . GLY B 1 354 ? 2.57 26.5 -8.078 1 26.19 354 GLY B N 1
ATOM 4946 C CA . GLY B 1 354 ? 1.89 25.5 -8.875 1 26.19 354 GLY B CA 1
ATOM 4947 C C . GLY B 1 354 ? 2.35 25.469 -10.32 1 26.19 354 GLY B C 1
ATOM 4948 O O . GLY B 1 354 ? 2.83 26.484 -10.844 1 26.19 354 GLY B O 1
#

Nearest PDB structures (foldseek):
  6mfm-assembly1_B  TM=8.655E-01  e=6.660E-25  Acinetobacter baumannii
  1vqv-assembly1_A  TM=8.841E-01  e=9.611E-22  Aquifex aeolicus
  3c9t-assembly1_B  TM=8.059E-01  e=1.785E-22  Aquifex aeolicus
  1vqv-assembly1_B  TM=8.020E-01  e=3.257E-22  Aquifex aeolicus
  2yxz-assembly2_D  TM=7.284E-01  e=2.340E-17  Thermus thermophilus HB8

Foldseek 3Di:
DPPVVVQQQDFCLRQDDVSLCVLLVVQWADWVQFPAFEDDPDTDGDAPLPDKDKDKDKDWDPPQHHVLQEALLLQLQLRLQQQLLQQLQQLWQWTEKEKEWEDARRHGSNRPNSSSNNVRVNCVVRRHTYGYYYYHYDDTIMMMMMIITHNPNFGTAALQFADAQWFKKWFFAFLLLVLLVLCVVLPCSPPVNVVVDDPLNVVSVSCNSHAREPSVQSNQCSVLPWRHKGWFAFFQFQSVLVSLQSNWWEWEFEQLVDDPNVVQLVSQLVSLVVSCPRDSDPNDDRSSVVSSLSRGGNGSNGIMITIHHPVSQVVRDPRMDGGTGIRHADVVGTRHYHYPNHHDDDPSNPPVPD/DDPVVVLQQDFCLVQDDVSLCVLQVVLWADWVQFPAFEDDPDTDGDAPLPDKDKDKDKDWDPPQHHVLQEALLLQLQLRLQQQLLQQLQQLWQWTEKEKEWEDARRHGSNRPNSSSNNVRVNCVVRRHTYGYYYYHYDDTIMMMMMIITHNPNFGTAALQFADAQWFKKWFFAFLLLVLLVLCVVLPCSPPVNVVVADPLNVVSVSCNSHAREPSVQSNQCSVLAWRHKGWFAFFQFQSNLVSLQSHWWEWEFEQLCDDPNVVQLVSQLVSLVVSCPRPSDPNDDRSSVVSSLSRGGNGSNGIMITIHHPVSQVVRDPRMDGGTGIRHADVVGTRHYHYPNHHDDPPSNPPVPD

Radius of gyration: 27.09 Å; Cα contacts (8 Å, |Δi|>4): 1849; chains: 2; bounding box: 55×84×58 Å

Secondary structure (DSSP, 8-state):
--HHHHHHHSBHHHHHHHHHHHHHGGGSPPPTTEEE-BTBSSEEEE-TTSEEEEEEEEEEBTTTB-TTT--HHHHHHHHHHHHHHHHHHTTPEEEEEEEEEEE-TT-BHHHHHHHHHHHHHHHGGGT-EEEEEEEEE-SS-EEEEEEEEE-TTSPP--TT---TTPEEEEES-SSHHHHHHHHIIIIITSHHHHHHS-HHHHHHHHHHHS----TTHHHHHHHHT-SEEEE-SS-HHHHHHHHHHHHT-EEEEPPTTSGGGHHHHHHHHHHHHHHHTSTTS---S-HHHHHHHHHHH------EEEEE-GGGGGGPPTTEEEEEEEEPPPTTPPSEEEETTB---TTSS-----/--HHHHHHHSBHHHHHHHHHHHHHGGGSPPPTTEEE-BTBSSEEEE-TTSEEEEEEEEEEBTTTB-TTT--HHHHHHHHHHHHHHHHHHTTPEEEEEEEEEEE-TT-BHHHHHHHHHHHHHHHGGGT-EEEEEEEEE-SS-EEEEEEEEE-TTSPP--TT---TTPEEEEES-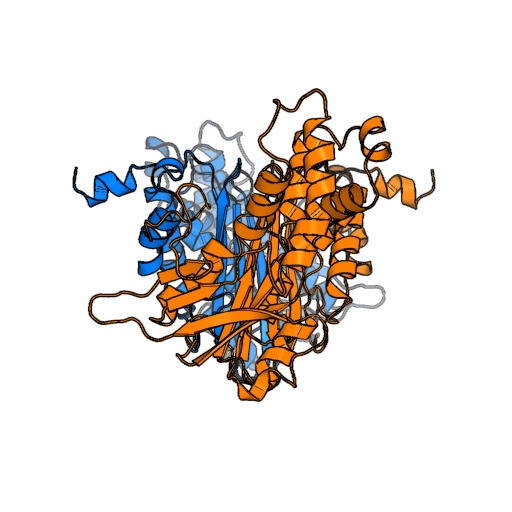SSHHHHHHHHIIIIITSHHHHHHS-HHHHHHHHHHHS----TTHHHHHHHHT-SEEEE-SS-HHHHHHHHHHHHT-EEEEPPTTSGGGHHHHHHHHHHHHHHHTSTTS---S-HHHHHHHHHHH---S--EEEEE-GGGGGGPPTTEEEEEEEEPPPTTPPSEEEETTB---TTSS-----

InterPro domains:
  IPR006283 Thiamine-monophosphate kinase-like [MF_02128] (15-353)
  IPR006283 Thiamine-monophosphate kinase-like [PIRSF005303] (12-353)
  IPR006283 Thiamine-monophosphate kinase-like [PTHR30270] (7-255)
  IPR006283 Thiamine-monophosphate kinase-like [TIGR01379] (19-353)
  IPR006283 Thiamine-monophosphate kinase-like [cd02194] (16-327)
  IPR010918 PurM-like, C-terminal domain [PF02769] (163-274)
  IPR016188 PurM-like, N-terminal domain [PF00586] (39-149)
  IPR036676 PurM-like, C-terminal domain superfamily [G3DSA:3.90.650.10] (158-353)
  IPR036676 PurM-like, C-terminal domain superfamily [SSF56042] (156-340)
  IPR036921 PurM-like, N-terminal domain superfamily [G3DSA:3.30.1330.10] (11-151)
  IPR036921 PurM-like, N-terminal domain superfamily [SSF55326] (24-150)